Protein 4N03 (pdb70)

InterPro domains:
  IPR028081 Leucine-binding protein domain [PF13458] (51-394)
  IPR028082 Periplasmic binding protein-like I [SSF53822] (51-398)

Solvent-accessible surface area: 15193 Å² total

B-factor: mean 16.81, std 8.05, range [8.09, 58.68]

Nearest PDB structures (foldseek):
  4n03-assembly1_A  TM=1.003E+00  e=5.299E-77  Thermomonospora curvata DSM 43183
  3td9-assembly1_A-2  TM=8.543E-01  e=2.163E-19  Thermotoga maritima
  3lop-assembly1_A  TM=8.660E-01  e=8.074E-18  Ralstonia pseudosolanacearum GMI1000
  8tg1-assembly1_A  TM=8.010E-01  e=3.475E-17  Caldicellulosiruptor saccharolyticus
  3olz-assembly1_A  TM=7.250E-01  e=3.993E-11  Rattus norvegicus

Structure (mmCIF, N/CA/C/O backbone):
data_4N03
#
_entry.id   4N03
#
_cell.length_a   63.409
_cell.length_b   40.303
_cell.length_c   72.557
_cell.angle_alpha   90.000
_cell.angle_beta   90.600
_cell.angle_gamma   90.000
#
_symmetry.space_group_name_H-M   'P 1 21 1'
#
loop_
_entity.id
_entity.type
_entity.pdbx_description
1 polymer 'ABC-type branched-chain amino acid transport systems periplasmic component-like protein'
2 non-polymer 'PALMITIC ACID'
3 non-polymer 1,2-ETHANEDIOL
4 water water
#
loop_
_atom_site.group_PDB
_atom_site.id
_atom_site.type_symbol
_atom_site.label_atom_id
_atom_site.label_alt_id
_atom_site.label_comp_id
_atom_site.label_asym_id
_atom_site.label_entity_id
_atom_site.label_seq_id
_atom_site.pdbx_PDB_ins_code
_atom_site.Cartn_x
_atom_site.Cartn_y
_atom_site.Cartn_z
_atom_site.occupancy
_atom_site.B_iso_or_equiv
_atom_site.auth_seq_id
_atom_site.auth_comp_id
_atom_site.auth_asym_id
_atom_site.auth_atom_id
_atom_site.pdbx_PDB_model_num
ATOM 1 N N . ALA A 1 17 ? -14.733 7.029 -0.624 1.00 35.49 35 ALA A N 1
ATOM 2 C CA . ALA A 1 17 ? -14.661 6.262 0.649 1.00 31.55 35 ALA A CA 1
ATOM 3 C C . ALA A 1 17 ? -14.157 4.823 0.453 1.00 26.57 35 ALA A C 1
ATOM 4 O O . ALA A 1 17 ? -13.676 4.267 1.393 1.00 23.68 35 ALA A O 1
ATOM 6 N N . THR A 1 18 ? -14.292 4.203 -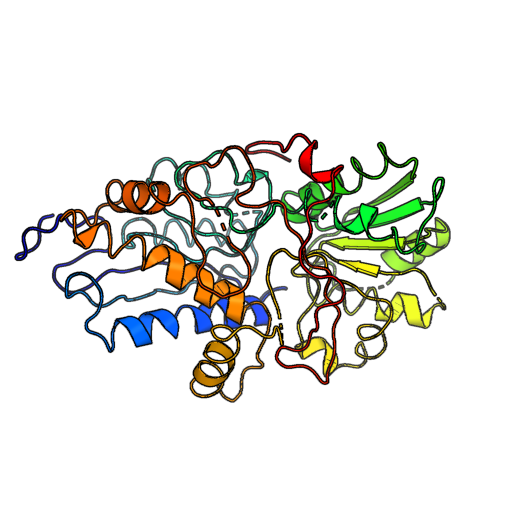0.727 1.00 26.77 36 THR A N 1
ATOM 7 C CA . THR A 1 18 ? -13.618 2.930 -0.973 1.00 22.15 36 THR A CA 1
ATOM 8 C C . THR A 1 18 ? -12.837 3.064 -2.252 1.00 20.47 36 THR A C 1
ATOM 9 O O . THR A 1 18 ? -13.343 3.516 -3.258 1.00 23.66 36 THR A O 1
ATOM 13 N N . GLY A 1 19 ? -11.585 2.705 -2.172 1.00 16.29 37 GLY A N 1
ATOM 14 C CA . GLY A 1 19 ? -10.732 2.790 -3.325 1.00 16.59 37 GLY A CA 1
ATOM 15 C C . GLY A 1 19 ? -10.988 1.669 -4.286 1.00 15.50 37 GLY A C 1
ATOM 16 O O . GLY A 1 19 ? -11.677 0.706 -4.027 1.00 15.85 37 GLY A O 1
ATOM 17 N N . PRO A 1 20 ? -10.346 1.768 -5.453 1.00 17.49 38 PRO A N 1
ATOM 18 C CA . PRO A 1 20 ? -10.590 0.746 -6.474 1.00 19.05 38 PRO A CA 1
ATOM 19 C C . PRO A 1 20 ? -9.997 -0.606 -6.167 1.00 16.83 38 PRO A C 1
ATOM 20 O O . PRO A 1 20 ? -10.299 -1.565 -6.868 1.00 21.03 38 PRO A O 1
ATOM 24 N N . ASP A 1 21 ? -9.138 -0.674 -5.147 1.00 16.56 39 ASP A N 1
ATOM 25 C CA . ASP A 1 21 ? -8.643 -1.920 -4.642 1.00 16.27 39 ASP A CA 1
ATOM 26 C C . ASP A 1 21 ? -9.538 -2.497 -3.528 1.00 16.10 39 ASP A C 1
ATOM 27 O O . ASP A 1 21 ? -9.154 -3.471 -2.902 1.00 17.54 39 ASP A O 1
ATOM 32 N N . GLY A 1 22 ? -10.700 -1.883 -3.291 1.00 15.22 40 GLY A N 1
ATOM 33 C CA . GLY A 1 22 ? -11.608 -2.318 -2.209 1.00 15.30 40 GLY A CA 1
ATOM 34 C C . GLY A 1 22 ? -11.227 -1.882 -0.789 1.00 14.30 40 GLY A C 1
ATOM 35 O O . GLY A 1 22 ? -11.874 -2.302 0.188 1.00 16.44 40 GLY A O 1
ATOM 36 N N . VAL A 1 23 ? -10.239 -1.024 -0.664 1.00 14.38 41 VAL A N 1
ATOM 37 C CA . VAL A 1 23 ? -9.788 -0.566 0.632 1.00 13.87 41 VAL A CA 1
ATOM 38 C C . VAL A 1 23 ? -10.575 0.670 1.032 1.00 13.08 41 VAL A C 1
ATOM 39 O O . VAL A 1 23 ? -10.660 1.647 0.314 1.00 14.64 41 VAL A O 1
ATOM 43 N N . LYS A 1 24 ? -11.160 0.615 2.236 1.00 13.37 42 LYS A N 1
ATOM 44 C CA A LYS A 1 24 ? -11.859 1.766 2.776 0.60 13.57 42 LYS A CA 1
ATOM 45 C CA B LYS A 1 24 ? -11.864 1.762 2.783 0.40 13.81 42 LYS A CA 1
ATOM 46 C C . LYS A 1 24 ? -10.875 2.896 3.084 1.00 13.02 42 LYS A C 1
ATOM 47 O O . LYS A 1 24 ? -9.789 2.662 3.579 1.00 14.33 42 LYS A O 1
ATOM 58 N N . GLN A 1 25 ? -11.266 4.114 2.722 1.00 13.58 43 GLN A N 1
ATOM 59 C CA . GLN A 1 25 ? -10.382 5.266 2.803 1.00 12.96 43 GLN A CA 1
ATOM 60 C C . GLN A 1 25 ? -10.940 6.318 3.771 1.00 14.86 43 GLN A C 1
ATOM 61 O O . GLN A 1 25 ? -11.918 6.955 3.474 1.00 16.05 43 GLN A O 1
ATOM 67 N N . GLY A 1 26 ? -10.227 6.548 4.865 1.00 14.23 44 GLY A N 1
ATOM 68 C CA . GLY A 1 26 ? -10.608 7.595 5.800 1.00 14.74 44 GLY A CA 1
ATOM 69 C C . GLY A 1 26 ? -10.063 8.931 5.394 1.00 14.02 44 GLY A C 1
ATOM 70 O O . GLY A 1 26 ? -9.529 9.113 4.279 1.00 13.77 44 GLY A O 1
ATOM 71 N N . PRO A 1 27 ? -10.178 9.911 6.286 1.00 13.93 45 PRO A N 1
ATOM 72 C CA . PRO A 1 27 ? -9.580 11.235 6.012 1.00 14.68 45 PRO A CA 1
ATOM 73 C C . PRO A 1 27 ? -8.100 11.138 5.673 1.00 15.00 45 PRO A C 1
ATOM 74 O O . PRO A 1 27 ? -7.369 10.375 6.270 1.00 14.73 45 PRO A O 1
ATOM 78 N N . GLY A 1 28 ? -7.672 11.931 4.696 1.00 16.02 46 GLY A N 1
ATOM 79 C CA . GLY A 1 28 ? -6.302 11.906 4.294 1.00 16.64 46 GLY A CA 1
ATOM 80 C C . GLY A 1 28 ? -5.897 10.736 3.393 1.00 14.96 46 GLY A C 1
ATOM 81 O O . GLY A 1 28 ? -4.758 10.667 2.975 1.00 16.29 46 GLY A O 1
ATOM 82 N N . VAL A 1 29 ? -6.831 9.864 3.038 1.00 14.03 47 VAL A N 1
ATOM 83 C CA . VAL A 1 29 ? -6.522 8.704 2.239 1.00 14.94 47 VAL A CA 1
ATOM 84 C C . VAL A 1 29 ? -7.240 8.818 0.921 1.00 14.64 47 VAL A C 1
ATOM 85 O O . VAL A 1 29 ? -8.440 9.027 0.882 1.00 16.72 47 VAL A O 1
ATOM 89 N N . THR A 1 30 ? -6.485 8.721 -0.166 1.00 15.42 48 THR A N 1
ATOM 90 C CA . THR A 1 30 ? -7.059 8.661 -1.511 1.00 16.50 48 THR A CA 1
ATOM 91 C C . THR A 1 30 ? -6.656 7.378 -2.150 1.00 16.45 48 THR A C 1
ATOM 92 O O . THR A 1 30 ? -5.996 6.538 -1.568 1.00 16.20 48 THR A O 1
ATOM 96 N N . ASP A 1 31 ? -7.013 7.232 -3.436 1.00 18.17 49 ASP A N 1
ATOM 97 C CA A ASP A 1 31 ? -6.657 6.020 -4.179 0.60 18.90 49 ASP A CA 1
ATOM 98 C CA B ASP A 1 31 ? -6.648 6.061 -4.256 0.40 19.26 49 ASP A CA 1
ATOM 99 C C . ASP A 1 31 ? -5.140 5.829 -4.392 1.00 19.89 49 ASP A C 1
ATOM 100 O O . ASP A 1 31 ? -4.702 4.706 -4.620 1.00 26.57 49 ASP A O 1
ATOM 109 N N . LYS A 1 32 ? -4.353 6.882 -4.232 1.00 20.73 50 LYS A N 1
ATOM 110 C CA A LYS A 1 32 ? -2.894 6.801 -4.480 0.60 22.21 50 LYS A CA 1
ATOM 111 C CA B LYS A 1 32 ? -2.897 6.793 -4.483 0.40 22.35 50 LYS A CA 1
ATOM 112 C C . LYS A 1 32 ? -2.014 7.293 -3.344 1.00 19.00 50 LYS A C 1
ATOM 113 O O . LYS A 1 32 ? -0.806 7.131 -3.405 1.00 19.35 50 LYS A O 1
ATOM 124 N N . THR A 1 33 ? -2.634 7.853 -2.270 1.00 17.57 51 THR A N 1
ATOM 125 C CA A THR A 1 33 ? -1.875 8.561 -1.223 0.60 17.39 51 THR A CA 1
ATOM 126 C CA B THR A 1 33 ? -1.878 8.575 -1.226 0.40 16.99 51 THR A CA 1
ATOM 127 C C . THR A 1 33 ? -2.475 8.374 0.157 1.00 15.58 51 THR A C 1
ATOM 128 O O . THR A 1 33 ? -3.671 8.264 0.294 1.00 16.58 51 THR A O 1
ATOM 135 N N . ILE A 1 34 ? -1.579 8.350 1.126 1.00 13.22 52 ILE A N 1
ATOM 136 C CA . ILE A 1 34 ? -1.938 8.385 2.553 1.00 13.36 52 ILE A CA 1
ATOM 137 C C . ILE A 1 34 ? -1.212 9.611 3.134 1.00 13.94 52 ILE A C 1
ATOM 138 O O . ILE A 1 34 ? 0.019 9.636 3.173 1.00 14.41 52 ILE A O 1
ATOM 143 N N . LYS A 1 35 ? -1.978 10.613 3.550 1.00 14.12 53 LYS A N 1
ATOM 144 C CA A LYS A 1 35 ? -1.439 11.817 4.163 0.60 13.61 53 LYS A CA 1
ATOM 145 C CA B LYS A 1 35 ? -1.419 11.818 4.150 0.40 13.65 53 LYS A CA 1
ATOM 146 C C . LYS A 1 35 ? -1.375 11.688 5.675 1.00 12.67 53 LYS A C 1
ATOM 147 O O . LYS A 1 35 ? -2.374 11.317 6.323 1.00 13.30 53 LYS A O 1
ATOM 158 N N . LEU A 1 36 ? -0.209 11.962 6.230 1.00 12.56 54 LEU A N 1
ATOM 159 C CA . LEU A 1 36 ? 0.038 11.933 7.648 1.00 12.19 54 LEU A CA 1
ATOM 160 C C . LEU A 1 36 ? 0.443 13.314 8.095 1.00 11.98 54 LEU A C 1
ATOM 161 O O . LEU A 1 36 ? 1.102 14.052 7.353 1.00 14.89 54 LEU A O 1
ATOM 166 N N . GLY A 1 37 ? 0.095 13.699 9.314 1.00 12.71 55 GLY A N 1
ATOM 167 C CA . GLY A 1 37 ? 0.468 14.984 9.858 1.00 11.95 55 GLY A CA 1
ATOM 168 C C . GLY A 1 37 ? 1.587 14.902 10.865 1.00 11.93 55 GLY A C 1
ATOM 169 O O . GLY A 1 37 ? 1.637 13.974 11.678 1.00 11.84 55 GLY A O 1
ATOM 170 N N . ILE A 1 38 ? 2.431 15.924 10.872 1.00 11.27 56 ILE A N 1
ATOM 171 C CA . ILE A 1 38 ? 3.516 16.087 11.791 1.00 11.56 56 ILE A CA 1
ATOM 172 C C . ILE A 1 38 ? 3.388 17.478 12.390 1.00 11.86 56 ILE A C 1
ATOM 173 O O . ILE A 1 38 ? 3.367 18.473 11.654 1.00 13.36 56 ILE A O 1
ATOM 178 N N . ALA A 1 39 ? 3.297 17.568 13.721 1.00 10.82 57 ALA A N 1
ATOM 179 C CA . ALA A 1 39 ? 3.241 18.855 14.460 1.00 10.82 57 ALA A CA 1
ATOM 180 C C . ALA A 1 39 ? 4.417 18.868 15.409 1.00 10.91 57 ALA A C 1
ATOM 181 O O . ALA A 1 39 ? 4.397 18.150 16.404 1.00 11.78 57 ALA A O 1
ATOM 183 N N . THR A 1 40 ? 5.437 19.669 15.126 1.00 10.80 58 THR A N 1
ATOM 184 C CA . THR A 1 40 ? 6.687 19.575 15.810 1.00 10.83 58 THR A CA 1
ATOM 185 C C . THR A 1 40 ? 7.180 20.964 16.225 1.00 10.28 58 THR A C 1
ATOM 186 O O . THR A 1 40 ? 6.517 21.936 16.003 1.00 11.66 58 THR A O 1
ATOM 190 N N . ASP A 1 41 ? 8.357 20.989 16.856 1.00 10.87 59 ASP A N 1
ATOM 191 C CA . ASP A 1 41 ? 9.045 22.233 17.143 1.00 10.54 59 ASP A CA 1
ATOM 192 C C . ASP A 1 41 ? 10.304 22.296 16.278 1.00 10.73 59 ASP A C 1
ATOM 193 O O . ASP A 1 41 ? 11.237 21.542 16.495 1.00 11.25 59 ASP A O 1
ATOM 198 N N . LEU A 1 42 ? 10.314 23.245 15.347 1.00 11.06 60 LEU A N 1
ATOM 199 C CA . LEU A 1 42 ? 11.471 23.519 14.500 1.00 11.56 60 LEU A CA 1
ATOM 200 C C . LEU A 1 42 ? 12.176 24.802 14.862 1.00 12.82 60 LEU A C 1
ATOM 201 O O . LEU A 1 42 ? 13.197 25.117 14.232 1.00 15.25 60 LEU A O 1
ATOM 206 N N . THR A 1 43 ? 11.647 25.588 15.794 1.00 12.83 61 THR A N 1
ATOM 207 C CA . THR A 1 43 ? 12.118 26.938 16.039 1.00 13.65 61 THR A CA 1
ATOM 208 C C . THR A 1 43 ? 12.319 27.320 17.495 1.00 14.18 61 THR A C 1
ATOM 209 O O . THR A 1 43 ? 13.056 28.245 17.788 1.00 15.12 61 THR A O 1
ATOM 213 N N . GLY A 1 44 ? 11.660 26.629 18.417 1.00 13.56 62 GLY A N 1
ATOM 214 C CA . GLY A 1 44 ? 11.746 26.910 19.837 1.00 13.35 62 GLY A CA 1
ATOM 215 C C . GLY A 1 44 ? 12.817 26.150 20.540 1.00 12.49 62 GLY A C 1
ATOM 216 O O . GLY A 1 44 ? 13.824 25.736 19.943 1.00 12.59 62 GLY A O 1
ATOM 217 N N . VAL A 1 45 ? 12.595 25.901 21.841 1.00 12.60 63 VAL A N 1
ATOM 218 C CA A VAL A 1 45 ? 13.606 25.259 22.667 0.60 11.36 63 VAL A CA 1
ATOM 219 C CA B VAL A 1 45 ? 13.612 25.257 22.655 0.40 11.91 63 VAL A CA 1
ATOM 220 C C . VAL A 1 45 ? 13.999 23.862 22.160 1.00 10.63 63 VAL A C 1
ATOM 221 O O . VAL A 1 45 ? 15.065 23.405 22.460 1.00 12.48 63 VAL A O 1
ATOM 228 N N . TYR A 1 46 ? 13.108 23.193 21.442 1.00 10.84 64 TYR A N 1
ATOM 229 C CA . TYR A 1 46 ? 13.413 21.854 20.930 1.00 11.06 64 TYR A CA 1
ATOM 230 C C . TYR A 1 46 ? 13.774 21.819 19.443 1.00 10.70 64 TYR A C 1
ATOM 231 O O . TYR A 1 46 ? 13.876 20.744 18.897 1.00 11.21 64 TYR A O 1
ATOM 240 N N . ALA A 1 47 ? 14.000 22.969 18.827 1.00 10.75 65 ALA A N 1
ATOM 241 C CA . ALA A 1 47 ? 14.285 23.058 17.381 1.00 11.34 65 ALA A CA 1
ATOM 242 C C . ALA A 1 47 ? 15.201 21.952 16.797 1.00 12.02 65 ALA A C 1
ATOM 243 O O . ALA A 1 47 ? 14.807 21.333 15.840 1.00 12.73 65 ALA A O 1
ATOM 245 N N . PRO A 1 48 ? 16.389 21.702 17.373 1.00 12.25 66 PRO A N 1
ATOM 246 C CA . PRO A 1 48 ? 17.239 20.741 16.634 1.00 14.12 66 PRO A CA 1
ATOM 247 C C . PRO A 1 48 ? 16.693 19.313 16.762 1.00 12.62 66 PRO A C 1
ATOM 248 O O . PRO A 1 48 ? 16.891 18.484 15.879 1.00 14.55 66 PRO A O 1
ATOM 252 N N . LEU A 1 49 ? 16.025 19.023 17.889 1.00 11.85 67 LEU A N 1
ATOM 253 C CA . LEU A 1 49 ? 15.467 17.682 18.123 1.00 11.12 67 LEU A CA 1
ATOM 254 C C . LEU A 1 49 ? 14.213 17.489 17.300 1.00 10.72 67 LEU A C 1
ATOM 255 O O . LEU A 1 49 ? 14.043 16.424 16.708 1.00 11.41 67 LEU A O 1
ATOM 260 N N . GLY A 1 50 ? 13.363 18.492 17.180 1.00 10.54 68 GLY A N 1
ATOM 261 C CA . GLY A 1 50 ? 12.211 18.368 16.310 1.00 11.40 68 GLY A CA 1
ATOM 262 C C . GLY A 1 50 ? 12.624 18.167 14.861 1.00 11.01 68 GLY A C 1
ATOM 263 O O . GLY A 1 50 ? 12.012 17.390 14.128 1.00 11.46 68 GLY A O 1
ATOM 264 N N . LYS A 1 51 ? 13.668 18.860 14.414 1.00 11.26 69 LYS A N 1
ATOM 265 C CA . LYS A 1 51 ? 14.215 18.643 13.080 1.00 11.32 69 LYS A CA 1
ATOM 266 C C . LYS A 1 51 ? 14.658 17.228 12.893 1.00 11.77 69 LYS A C 1
ATOM 267 O O . LYS A 1 51 ? 14.342 16.597 11.868 1.00 12.41 69 LYS A O 1
ATOM 273 N N . SER A 1 52 ? 15.404 16.676 13.860 1.00 10.61 70 SER A N 1
ATOM 274 C CA . SER A 1 52 ? 15.888 15.323 13.729 1.00 12.07 70 SER A CA 1
ATOM 275 C C . SER A 1 52 ? 14.756 14.331 13.667 1.00 10.67 70 SER A C 1
ATOM 276 O O . SER A 1 52 ? 14.806 13.368 12.858 1.00 11.61 70 SER A O 1
ATOM 279 N N . ILE A 1 53 ? 13.773 14.485 14.565 1.00 10.35 71 ILE A N 1
ATOM 280 C CA . ILE A 1 53 ? 12.641 13.571 14.590 1.00 10.55 71 ILE A CA 1
ATOM 281 C C . ILE A 1 53 ? 11.895 13.582 13.250 1.00 11.15 71 ILE A C 1
ATOM 282 O O . ILE A 1 53 ? 11.557 12.555 12.689 1.00 11.22 71 ILE A O 1
ATOM 287 N N . THR A 1 54 ? 11.636 14.790 12.795 1.00 11.40 72 THR A N 1
ATOM 288 C CA . THR A 1 54 ? 10.887 15.008 11.564 1.00 11.22 72 THR A CA 1
ATOM 289 C C . THR A 1 54 ? 11.632 14.432 10.346 1.00 11.56 72 THR A C 1
ATOM 290 O O . THR A 1 54 ? 11.028 13.770 9.515 1.00 12.18 72 THR A O 1
ATOM 294 N N . GLN A 1 55 ? 12.932 14.684 10.294 1.00 11.53 73 GLN A N 1
ATOM 295 C CA . GLN A 1 55 ? 13.720 14.161 9.198 1.00 11.47 73 GLN A CA 1
ATOM 296 C C . GLN A 1 55 ? 13.829 12.679 9.235 1.00 12.13 73 GLN A C 1
ATOM 297 O O . GLN A 1 55 ? 13.844 12.019 8.175 1.00 12.70 73 GLN A O 1
ATOM 303 N N . ALA A 1 56 ? 13.929 12.074 10.422 1.00 11.65 74 ALA A N 1
ATOM 304 C CA . ALA A 1 56 ? 13.978 10.642 10.513 1.00 11.51 74 ALA A CA 1
ATOM 305 C C . ALA A 1 56 ? 12.698 9.965 10.083 1.00 12.61 74 ALA A C 1
ATOM 306 O O . ALA A 1 56 ? 12.724 8.904 9.445 1.00 12.92 74 ALA A O 1
ATOM 308 N N . GLN A 1 57 ? 11.565 10.590 10.396 1.00 11.68 75 GLN A N 1
ATOM 309 C CA . GLN A 1 57 ? 10.268 10.111 9.900 1.00 12.37 75 GLN A CA 1
ATOM 310 C C . GLN A 1 57 ? 10.255 10.192 8.360 1.00 12.52 75 GLN A C 1
ATOM 311 O O . GLN A 1 57 ? 9.822 9.236 7.729 1.00 13.86 75 GLN A O 1
ATOM 317 N N . GLN A 1 58 ? 10.679 11.313 7.803 1.00 13.38 76 GLN A N 1
ATOM 318 C CA A GLN A 1 58 ? 10.675 11.456 6.341 0.60 15.02 76 GLN A CA 1
ATOM 319 C CA B GLN A 1 58 ? 10.732 11.418 6.354 0.40 15.02 76 GLN A CA 1
ATOM 320 C C . GLN A 1 58 ? 11.616 10.373 5.695 1.00 14.24 76 GLN A C 1
ATOM 321 O O . GLN A 1 58 ? 11.284 9.818 4.628 1.00 15.44 76 GLN A O 1
ATOM 332 N N . LEU A 1 59 ? 12.729 10.066 6.316 1.00 13.83 77 LEU A N 1
ATOM 333 C CA . LEU A 1 59 ? 13.602 9.018 5.832 1.00 15.35 77 LEU A CA 1
ATOM 334 C C . LEU A 1 59 ? 12.882 7.683 5.771 1.00 14.51 77 LEU A C 1
ATOM 335 O O . LEU A 1 59 ? 12.922 6.982 4.729 1.00 15.59 77 LEU A O 1
ATOM 340 N N . TYR A 1 60 ? 12.202 7.331 6.852 1.00 13.95 78 TYR A N 1
ATOM 341 C CA . TYR A 1 60 ? 11.451 6.085 6.892 1.00 14.31 78 TYR A CA 1
ATOM 342 C C . TYR A 1 60 ? 10.379 6.061 5.761 1.00 14.70 78 TYR A C 1
ATOM 343 O O . TYR A 1 60 ? 10.243 5.081 5.032 1.00 15.51 78 TYR A O 1
ATOM 352 N N . TYR A 1 61 ? 9.592 7.128 5.652 1.00 13.18 79 TYR A N 1
ATOM 353 C CA . TYR A 1 61 ? 8.503 7.148 4.683 1.00 14.18 79 TYR A CA 1
ATOM 354 C C . TYR A 1 61 ? 9.074 7.096 3.261 1.00 15.28 79 TYR A C 1
ATOM 355 O O . TYR A 1 61 ? 8.479 6.450 2.409 1.00 17.07 79 TYR A O 1
ATOM 364 N N . GLU A 1 62 ? 10.182 7.774 2.995 1.00 15.00 80 GLU A N 1
ATOM 365 C CA . GLU A 1 62 ? 10.836 7.662 1.679 1.00 15.56 80 GLU A CA 1
ATOM 366 C C . GLU A 1 62 ? 11.223 6.204 1.404 1.00 16.98 80 GLU A C 1
ATOM 367 O O . GLU A 1 62 ? 11.064 5.724 0.246 1.00 19.52 80 GLU A O 1
ATOM 373 N N . GLU A 1 63 ? 11.862 5.517 2.323 1.00 17.02 81 GLU A N 1
ATOM 374 C CA . GLU A 1 63 ? 12.222 4.108 2.147 1.00 19.16 81 GLU A CA 1
ATOM 375 C C . GLU A 1 63 ? 10.992 3.247 1.837 1.00 17.60 81 GLU A C 1
ATOM 376 O O . GLU A 1 63 ? 11.030 2.392 0.949 1.00 20.84 81 GLU A O 1
ATOM 382 N N . VAL A 1 64 ? 9.892 3.489 2.561 1.00 16.99 82 VAL A N 1
ATOM 383 C CA . VAL A 1 64 ? 8.652 2.802 2.302 1.00 18.31 82 VAL A CA 1
ATOM 384 C C . VAL A 1 64 ? 8.102 3.103 0.916 1.00 17.43 82 VAL A C 1
ATOM 385 O O . VAL A 1 64 ? 7.682 2.165 0.172 1.00 20.87 82 VAL A O 1
ATOM 389 N N . ASN A 1 65 ? 8.100 4.371 0.541 1.00 16.01 83 ASN A N 1
ATOM 390 C CA . ASN A 1 65 ? 7.632 4.774 -0.806 1.00 17.42 83 ASN A CA 1
ATOM 391 C C . ASN A 1 65 ? 8.439 4.173 -1.930 1.00 19.22 83 ASN A C 1
ATOM 392 O O . ASN A 1 65 ? 7.873 3.721 -2.938 1.00 21.91 83 ASN A O 1
ATOM 397 N N . GLN A 1 66 ? 9.747 4.122 -1.724 1.00 19.81 84 GLN A N 1
ATOM 398 C CA A GLN A 1 66 ? 10.660 3.450 -2.686 0.60 21.00 84 GLN A CA 1
ATOM 399 C CA B GLN A 1 66 ? 10.599 3.500 -2.748 0.40 20.57 84 GLN A CA 1
ATOM 400 C C . GLN A 1 66 ? 10.310 1.978 -2.851 1.00 24.23 84 GLN A C 1
ATOM 401 O O . GLN A 1 66 ? 10.558 1.382 -3.909 1.00 28.33 84 GLN A O 1
ATOM 412 N N . ARG A 1 67 ? 9.752 1.361 -1.808 1.00 24.44 85 ARG A N 1
ATOM 413 C CA A ARG A 1 67 ? 9.341 -0.044 -1.875 0.60 27.76 85 ARG A CA 1
ATOM 414 C CA B ARG A 1 67 ? 9.278 -0.020 -1.752 0.40 22.54 85 ARG A CA 1
ATOM 415 C C . ARG A 1 67 ? 7.832 -0.226 -2.239 1.00 20.24 85 ARG A C 1
ATOM 416 O O . ARG A 1 67 ? 7.288 -1.310 -2.125 1.00 31.39 85 ARG A O 1
ATOM 431 N N . GLY A 1 68 ? 7.226 0.819 -2.777 1.00 21.76 86 GLY A N 1
ATOM 432 C CA . GLY A 1 68 ? 5.853 0.745 -3.298 1.00 20.37 86 GLY A CA 1
ATOM 433 C C . GLY A 1 68 ? 4.774 1.310 -2.384 1.00 20.60 86 GLY A C 1
ATOM 434 O O . GLY A 1 68 ? 3.599 1.185 -2.716 1.00 22.92 86 GLY A O 1
ATOM 435 N N . GLY A 1 69 ? 5.165 2.014 -1.328 1.00 20.20 87 GLY A N 1
ATOM 436 C CA . GLY A 1 69 ? 4.195 2.572 -0.400 1.00 19.00 87 GLY A CA 1
ATOM 437 C C . GLY A 1 69 ? 3.498 1.499 0.404 1.00 18.96 87 GLY A C 1
ATOM 438 O O . GLY A 1 69 ? 4.038 0.457 0.671 1.00 23.02 87 GLY A O 1
ATOM 439 N N . VAL A 1 70 ? 2.297 1.813 0.867 1.00 19.20 88 VAL A N 1
ATOM 440 C CA . VAL A 1 70 ? 1.422 0.920 1.671 1.00 17.91 88 VAL A CA 1
ATOM 441 C C . VAL A 1 70 ? 0.124 0.735 0.909 1.00 17.04 88 VAL A C 1
ATOM 442 O O . VAL A 1 70 ? -0.510 1.726 0.530 1.00 18.44 88 VAL A O 1
ATOM 446 N N . CYS A 1 71 ? -0.254 -0.506 0.625 1.00 18.82 89 CYS A N 1
ATOM 447 C CA . CYS A 1 71 ? -1.541 -0.716 -0.056 1.00 20.92 89 CYS A CA 1
ATOM 448 C C . CYS A 1 71 ? -1.477 0.021 -1.426 1.00 18.37 89 CYS A C 1
ATOM 449 O O . CYS A 1 71 ? -2.480 0.533 -1.894 1.00 18.85 89 CYS A O 1
ATOM 452 N N . GLY A 1 72 ? -0.282 0.103 -2.048 1.00 16.60 90 GLY A N 1
ATOM 453 C CA . GLY A 1 72 ? -0.078 0.824 -3.292 1.00 18.29 90 GLY A CA 1
ATOM 454 C C . GLY A 1 72 ? -0.210 2.336 -3.239 1.00 20.29 90 GLY A C 1
ATOM 455 O O . GLY A 1 72 ? -0.292 3.037 -4.290 1.00 24.43 90 GLY A O 1
ATOM 456 N N . ARG A 1 73 ? -0.203 2.879 -2.022 1.00 17.04 91 ARG A N 1
ATOM 457 C CA . ARG A 1 73 ? -0.365 4.278 -1.800 1.00 15.19 91 ARG A CA 1
ATOM 458 C C . ARG A 1 73 ? 0.922 4.881 -1.220 1.00 15.03 91 ARG A C 1
ATOM 459 O O . ARG A 1 73 ? 1.593 4.302 -0.364 1.00 18.78 91 ARG A O 1
ATOM 467 N N . THR A 1 74 ? 1.248 6.059 -1.724 1.00 17.11 92 THR A N 1
ATOM 468 C CA A THR A 1 74 ? 2.427 6.795 -1.269 0.60 17.31 92 THR A CA 1
ATOM 469 C CA B THR A 1 74 ? 2.416 6.799 -1.263 0.40 17.37 92 THR A CA 1
ATOM 470 C C . THR A 1 74 ? 2.115 7.532 0.028 1.00 15.23 92 THR A C 1
ATOM 471 O O . THR A 1 74 ? 1.098 8.155 0.125 1.00 17.58 92 THR A O 1
ATOM 478 N N . ILE A 1 75 ? 3.058 7.497 0.946 1.00 16.23 93 ILE A N 1
ATOM 479 C CA . ILE A 1 75 ? 2.910 8.234 2.205 1.00 15.19 93 ILE A CA 1
ATOM 480 C C . ILE A 1 75 ? 3.431 9.654 2.001 1.00 16.88 93 ILE A C 1
ATOM 481 O O . ILE A 1 75 ? 4.557 9.840 1.515 1.00 18.89 93 ILE A O 1
ATOM 486 N N . GLU A 1 76 ? 2.615 10.652 2.330 1.00 16.52 94 GLU A N 1
ATOM 487 C CA A GLU A 1 76 ? 2.957 12.075 2.284 0.60 17.67 94 GLU A CA 1
ATOM 488 C CA B GLU A 1 76 ? 2.995 12.052 2.307 0.40 17.44 94 GLU A CA 1
ATOM 489 C C . GLU A 1 76 ? 2.792 12.644 3.688 1.00 17.68 94 GLU A C 1
ATOM 490 O O . GLU A 1 76 ? 1.665 12.689 4.195 1.00 19.74 94 GLU A O 1
ATOM 501 N N . ALA A 1 77 ? 3.868 13.110 4.267 1.00 15.45 95 ALA A N 1
ATOM 502 C CA . ALA A 1 77 ? 3.837 13.707 5.592 1.00 15.27 95 ALA A CA 1
ATOM 503 C C . ALA A 1 77 ? 3.887 15.212 5.494 1.00 14.76 95 ALA A C 1
ATOM 504 O O . ALA A 1 77 ? 4.825 15.749 4.864 1.00 20.56 95 ALA A O 1
ATOM 506 N N . VAL A 1 78 ? 2.858 15.874 5.990 1.00 13.25 96 VAL A N 1
ATOM 507 C CA A VAL A 1 78 ? 2.822 17.318 6.050 0.60 12.71 96 VAL A CA 1
ATOM 508 C CA B VAL A 1 78 ? 2.756 17.326 6.057 0.40 12.92 96 VAL A CA 1
ATOM 509 C C . VAL A 1 78 ? 3.286 17.775 7.414 1.00 13.78 96 VAL A C 1
ATOM 510 O O . VAL A 1 78 ? 2.956 17.169 8.423 1.00 16.78 96 VAL A O 1
ATOM 517 N N . VAL A 1 79 ? 4.136 18.794 7.392 1.00 14.29 97 VAL A N 1
ATOM 518 C CA . VAL A 1 79 ? 4.868 19.209 8.571 1.00 13.92 97 VAL A CA 1
ATOM 519 C C . VAL A 1 79 ? 4.486 20.602 8.968 1.00 15.46 97 VAL A C 1
ATOM 520 O O . VAL A 1 79 ? 4.576 21.515 8.150 1.00 19.04 97 VAL A O 1
ATOM 524 N N . ARG A 1 80 ? 4.103 20.766 10.241 1.00 14.21 98 ARG A N 1
ATOM 525 C CA A ARG A 1 80 ? 3.817 22.064 10.840 0.60 15.21 98 ARG A CA 1
ATOM 526 C CA B ARG A 1 80 ? 3.829 22.063 10.817 0.40 15.21 98 ARG A CA 1
ATOM 527 C C . ARG A 1 80 ? 4.677 22.291 12.082 1.00 13.34 98 ARG A C 1
ATOM 528 O O . ARG A 1 80 ? 4.964 21.367 12.836 1.00 13.99 98 ARG A O 1
ATOM 543 N N . ASP A 1 81 ? 5.079 23.538 12.283 1.00 13.74 99 ASP A N 1
ATOM 544 C CA . ASP A 1 81 ? 5.940 23.970 13.398 1.00 12.36 99 ASP A CA 1
ATOM 545 C C . ASP A 1 81 ? 5.107 24.734 14.414 1.00 12.68 99 ASP A C 1
ATOM 546 O O . ASP A 1 81 ? 4.653 25.836 14.114 1.00 14.39 99 ASP A O 1
ATOM 551 N N . HIS A 1 82 ? 4.890 24.176 15.611 1.00 12.03 100 HIS A N 1
ATOM 552 C CA . HIS A 1 82 ? 4.204 24.906 16.657 1.00 11.99 100 HIS A CA 1
ATOM 553 C C . HIS A 1 82 ? 5.128 25.709 17.543 1.00 12.38 100 HIS A C 1
ATOM 554 O O . HIS A 1 82 ? 4.636 26.430 18.422 1.00 13.12 100 HIS A O 1
ATOM 561 N N . GLY A 1 83 ? 6.450 25.592 17.384 1.00 11.85 101 GLY A N 1
ATOM 562 C CA . GLY A 1 83 ? 7.403 26.415 18.099 1.00 12.36 101 GLY A CA 1
ATOM 563 C C . GLY A 1 83 ? 7.444 26.147 19.602 1.00 11.56 101 GLY A C 1
ATOM 564 O O . GLY A 1 83 ? 7.922 26.952 20.395 1.00 11.98 101 GLY A O 1
ATOM 565 N N . TYR A 1 84 ? 6.983 24.976 20.019 1.00 10.44 102 TYR A N 1
ATOM 566 C CA . TYR A 1 84 ? 6.787 24.637 21.443 1.00 10.57 102 TYR A CA 1
ATOM 567 C C . TYR A 1 84 ? 5.833 25.629 22.127 1.00 11.00 102 TYR A C 1
ATOM 568 O O . TYR A 1 84 ? 6.104 26.083 23.222 1.00 12.53 102 TYR A O 1
ATOM 577 N N . ASP A 1 85 ? 4.708 25.850 21.459 1.00 12.27 103 ASP A N 1
ATOM 578 C CA A ASP A 1 85 ? 3.623 26.674 21.988 0.70 13.25 103 ASP A CA 1
ATOM 579 C CA B ASP A 1 85 ? 3.625 26.705 21.961 0.30 13.25 103 ASP A CA 1
ATOM 580 C C . ASP A 1 85 ? 2.267 25.967 21.825 1.00 14.29 103 ASP A C 1
ATOM 581 O O . ASP A 1 85 ? 1.896 25.515 20.732 1.00 15.10 103 ASP A O 1
ATOM 590 N N . PRO A 1 86 ? 1.526 25.747 22.952 1.00 15.05 104 PRO A N 1
ATOM 591 C CA . PRO A 1 86 ? 0.262 24.991 22.872 1.00 14.81 104 PRO A CA 1
ATOM 592 C C . PRO A 1 86 ? -0.868 25.624 22.054 1.00 17.61 104 PRO A C 1
ATOM 593 O O . PRO A 1 86 ? -1.539 24.918 21.292 1.00 16.37 104 PRO A O 1
ATOM 597 N N . GLN A 1 87 ? -1.013 26.945 22.090 1.00 15.94 105 GLN A N 1
ATOM 598 C CA . GLN A 1 87 ? -2.033 27.579 21.272 1.00 17.72 105 GLN A CA 1
ATOM 599 C C . GLN A 1 87 ? -1.753 27.383 19.779 1.00 15.97 105 GLN A C 1
ATOM 600 O O . GLN A 1 87 ? -2.646 27.116 18.986 1.00 15.78 105 GLN A O 1
ATOM 606 N N . LYS A 1 88 ? -0.510 27.521 19.375 1.00 14.02 106 LYS A N 1
ATOM 607 C CA A LYS A 1 88 ? -0.171 27.291 17.978 0.60 15.45 106 LYS A CA 1
ATOM 608 C CA B LYS A 1 88 ? -0.164 27.320 17.966 0.40 15.04 106 LYS A CA 1
ATOM 609 C C . LYS A 1 88 ? -0.428 25.833 17.570 1.00 16.21 106 LYS A C 1
ATOM 610 O O . LYS A 1 88 ? -0.887 25.557 16.461 1.00 16.27 106 LYS A O 1
ATOM 621 N N . ALA A 1 89 ? -0.091 24.897 18.471 1.00 14.67 107 ALA A N 1
ATOM 622 C CA . ALA A 1 89 ? -0.375 23.479 18.229 1.00 15.84 107 ALA A CA 1
ATOM 623 C C . ALA A 1 89 ? -1.854 23.225 17.961 1.00 15.05 107 ALA A C 1
ATOM 624 O O . ALA A 1 89 ? -2.226 22.425 17.138 1.00 16.03 107 ALA A O 1
ATOM 626 N N . VAL A 1 90 ? -2.720 23.861 18.751 1.00 14.12 108 VAL A N 1
ATOM 627 C CA . VAL A 1 90 ? -4.160 23.769 18.528 1.00 16.89 108 VAL A CA 1
ATOM 628 C C . VAL A 1 90 ? -4.611 24.270 17.158 1.00 16.80 108 VAL A C 1
ATOM 629 O O . VAL A 1 90 ? -5.420 23.638 16.465 1.00 17.80 108 VAL A O 1
ATOM 633 N N . SER A 1 91 ? -4.159 25.443 16.814 1.00 18.28 109 SER A N 1
ATOM 634 C CA A SER A 1 91 ? -4.405 26.009 15.508 0.60 18.43 109 SER A CA 1
ATOM 635 C CA B SER A 1 91 ? -4.496 25.972 15.511 0.40 18.25 109 SER A CA 1
ATOM 636 C C . SER A 1 91 ? -3.936 25.053 14.399 1.00 17.27 109 SER A C 1
ATOM 637 O O . SER A 1 91 ? -4.649 24.805 13.434 1.00 17.33 109 SER A O 1
ATOM 642 N N . ILE A 1 92 ? -2.723 24.493 14.559 1.00 17.01 110 ILE A N 1
ATOM 643 C CA . ILE A 1 92 ? -2.193 23.526 13.597 1.00 17.53 110 ILE A CA 1
ATOM 644 C C . ILE A 1 92 ? -3.064 22.288 13.541 1.00 16.70 110 ILE A C 1
ATOM 645 O O . ILE A 1 92 ? -3.415 21.827 12.491 1.00 16.26 110 ILE A O 1
ATOM 650 N N . TYR A 1 93 ? -3.475 21.780 14.718 1.00 15.76 111 TYR A N 1
ATOM 651 C CA . TYR A 1 93 ? -4.318 20.607 14.737 1.00 14.68 111 TYR A CA 1
ATOM 652 C C . TYR A 1 93 ? -5.570 20.866 13.902 1.00 14.56 111 TYR A C 1
ATOM 653 O O . TYR A 1 93 ? -5.983 20.036 13.106 1.00 15.89 111 TYR A O 1
ATOM 662 N N . THR A 1 94 ? -6.187 22.013 14.077 1.00 16.02 112 THR A N 1
ATOM 663 C CA . THR A 1 94 ? -7.453 22.261 13.380 1.00 17.63 112 THR A CA 1
ATOM 664 C C . THR A 1 94 ? -7.220 22.436 11.876 1.00 17.92 112 THR A C 1
ATOM 665 O O . THR A 1 94 ? -8.136 22.182 11.093 1.00 20.25 112 THR A O 1
ATOM 669 N N . GLU A 1 95 ? -6.014 22.823 11.469 1.00 18.83 113 GLU A N 1
ATOM 670 C CA A GLU A 1 95 ? -5.655 22.912 10.044 0.70 18.97 113 GLU A CA 1
ATOM 671 C CA B GLU A 1 95 ? -5.714 22.909 10.037 0.30 19.03 113 GLU A CA 1
ATOM 672 C C . GLU A 1 95 ? -5.359 21.562 9.407 1.00 19.78 113 GLU A C 1
ATOM 673 O O . GLU A 1 95 ? -5.380 21.414 8.165 1.00 22.28 113 GLU A O 1
ATOM 684 N N . LEU A 1 96 ? -5.023 20.577 10.227 1.00 16.18 114 LEU A N 1
ATOM 685 C CA . LEU A 1 96 ? -4.658 19.283 9.702 1.00 16.79 114 LEU A CA 1
ATOM 686 C C . LEU A 1 96 ? -5.770 18.279 9.847 1.00 16.07 114 LEU A C 1
ATOM 687 O O . LEU A 1 96 ? -5.771 17.313 9.099 1.00 15.83 114 LEU A O 1
ATOM 692 N N . ASN A 1 97 ? -6.678 18.421 10.832 1.00 15.12 115 ASN A N 1
ATOM 693 C CA A ASN A 1 97 ? -7.402 17.244 11.314 0.60 15.30 115 ASN A CA 1
ATOM 694 C CA B ASN A 1 97 ? -7.337 17.210 11.291 0.40 15.64 115 ASN A CA 1
ATOM 695 C C . ASN A 1 97 ? -8.364 16.643 10.319 1.00 16.13 115 ASN A C 1
ATOM 696 O O . ASN A 1 97 ? -8.679 15.477 10.395 1.00 20.05 115 ASN A O 1
ATOM 705 N N . ASN A 1 98 ? -8.852 17.443 9.386 1.00 15.96 116 ASN A N 1
ATOM 706 C CA . ASN A 1 98 ? -9.802 16.890 8.457 1.00 18.39 116 ASN A CA 1
ATOM 707 C C . ASN A 1 98 ? -9.130 16.308 7.222 1.00 16.60 116 ASN A C 1
ATOM 708 O O . ASN A 1 98 ? -9.798 15.722 6.374 1.00 22.90 116 ASN A O 1
ATOM 713 N N . ASN A 1 99 ? -7.791 16.426 7.111 1.00 15.54 117 ASN A N 1
ATOM 714 C CA A ASN A 1 99 ? -7.042 16.123 5.862 0.60 15.60 117 ASN A CA 1
ATOM 715 C CA B ASN A 1 99 ? -7.110 16.085 5.872 0.40 16.50 117 ASN A CA 1
ATOM 716 C C . ASN A 1 99 ? -5.838 15.224 6.003 1.00 14.57 117 ASN A C 1
ATOM 717 O O . ASN A 1 99 ? -5.131 15.000 5.025 1.00 16.31 117 ASN A O 1
ATOM 726 N N . VAL A 1 100 ? -5.599 14.699 7.209 1.00 13.71 118 VAL A N 1
ATOM 727 C CA . VAL A 1 100 ? -4.591 13.691 7.446 1.00 12.51 118 VAL A CA 1
ATOM 728 C C . VAL A 1 100 ? -5.262 12.508 8.123 1.00 11.21 118 VAL A C 1
ATOM 729 O O . VAL A 1 100 ? -6.228 12.670 8.872 1.00 12.93 118 VAL A O 1
ATOM 733 N N . LEU A 1 101 ? -4.734 11.329 7.930 1.00 11.30 119 LEU A N 1
ATOM 734 C CA . LEU A 1 101 ? -5.307 10.157 8.540 1.00 11.14 119 LEU A CA 1
ATOM 735 C C . LEU A 1 101 ? -4.923 10.016 10.007 1.00 11.25 119 LEU A C 1
ATOM 736 O O . LEU A 1 101 ? -5.787 9.595 10.824 1.00 11.54 119 LEU A O 1
ATOM 741 N N . ALA A 1 102 ? -3.677 10.307 10.318 1.00 11.05 120 ALA A N 1
ATOM 742 C CA . ALA A 1 102 ? -3.066 10.104 11.625 1.00 10.76 120 ALA A CA 1
ATOM 743 C C . ALA A 1 102 ? -1.968 11.151 11.777 1.00 10.92 120 ALA A C 1
ATOM 744 O O . ALA A 1 102 ? -1.553 11.777 10.787 1.00 11.33 120 ALA A O 1
ATOM 746 N N . ILE A 1 103 ? -1.486 11.289 13.012 1.00 10.68 121 ILE A N 1
ATOM 747 C CA . ILE A 1 103 ? -0.407 12.224 13.393 1.00 9.54 121 ILE A CA 1
ATOM 748 C C . ILE A 1 103 ? 0.684 11.410 14.055 1.00 10.15 121 ILE A C 1
ATOM 749 O O . ILE A 1 103 ? 0.691 11.217 15.278 1.00 11.17 121 ILE A O 1
ATOM 754 N N . PRO A 1 104 ? 1.652 10.905 13.254 1.00 9.90 122 PRO A N 1
ATOM 755 C CA . PRO A 1 104 ? 2.703 10.069 13.821 1.00 10.02 122 PRO A CA 1
ATOM 756 C C . PRO A 1 104 ? 3.849 10.754 14.506 1.00 9.80 122 PRO A C 1
ATOM 757 O O . PRO A 1 104 ? 4.729 10.106 15.023 1.00 9.88 122 PRO A O 1
ATOM 761 N N . HIS A 1 105 ? 3.832 12.087 14.517 1.00 10.78 123 HIS A N 1
ATOM 762 C CA . HIS A 1 105 ? 4.740 12.850 15.371 1.00 10.57 123 HIS A CA 1
ATOM 763 C C . HIS A 1 105 ? 4.049 14.112 15.799 1.00 10.67 123 HIS A C 1
ATOM 764 O O . HIS A 1 105 ? 3.704 14.952 14.986 1.00 11.55 123 HIS A O 1
ATOM 771 N N . PHE A 1 106 ? 3.826 14.253 17.114 1.00 10.64 124 PHE A N 1
ATOM 772 C CA . PHE A 1 106 ? 3.278 15.464 17.711 1.00 11.01 124 PHE A CA 1
ATOM 773 C C . PHE A 1 106 ? 4.191 15.765 18.912 1.00 10.98 124 PHE A C 1
ATOM 774 O O . PHE A 1 106 ? 4.148 15.056 19.937 1.00 12.92 124 PHE A O 1
ATOM 782 N N . LEU A 1 107 ? 5.053 16.765 18.778 1.00 10.60 125 LEU A N 1
ATOM 783 C CA . LEU A 1 107 ? 6.046 17.045 19.811 1.00 10.14 125 LEU A CA 1
ATOM 784 C C . LEU A 1 107 ? 5.407 17.816 20.969 1.00 9.96 125 LEU A C 1
ATOM 785 O O . LEU A 1 107 ? 4.742 18.808 20.752 1.00 10.78 125 LEU A O 1
ATOM 790 N N . GLY A 1 108 ? 5.711 17.402 22.182 1.00 10.19 126 GLY A N 1
ATOM 791 C CA . GLY A 1 108 ? 5.469 18.226 23.345 1.00 10.20 126 GLY A CA 1
ATOM 792 C C . GLY A 1 108 ? 4.251 17.872 24.183 1.00 9.78 126 GLY A C 1
ATOM 793 O O . GLY A 1 108 ? 3.160 17.724 23.654 1.00 11.27 126 GLY A O 1
ATOM 794 N N . SER A 1 109 ? 4.435 17.767 25.510 1.00 9.61 127 SER A N 1
ATOM 795 C CA . SER A 1 109 ? 3.352 17.352 26.386 1.00 10.38 127 SER A CA 1
ATOM 796 C C . SER A 1 109 ? 2.212 18.370 26.446 1.00 12.02 127 SER A C 1
ATOM 797 O O . SER A 1 109 ? 1.047 17.980 26.230 1.00 12.56 127 SER A O 1
ATOM 800 N N . PRO A 1 110 ? 2.492 19.636 26.715 1.00 11.20 128 PRO A N 1
ATOM 801 C CA . PRO A 1 110 ? 1.351 20.568 26.777 1.00 12.02 128 PRO A CA 1
ATOM 802 C C . PRO A 1 110 ? 0.638 20.753 25.462 1.00 12.04 128 PRO A C 1
ATOM 803 O O . PRO A 1 110 ? -0.559 21.062 25.415 1.00 13.95 128 PRO A O 1
ATOM 815 N N . VAL A 1 112 ? 0.132 18.397 23.013 1.00 10.89 130 VAL A N 1
ATOM 816 C CA . VAL A 1 112 ? -0.800 17.313 22.789 1.00 10.87 130 VAL A CA 1
ATOM 817 C C . VAL A 1 112 ? -1.953 17.386 23.843 1.00 10.85 130 VAL A C 1
ATOM 818 O O . VAL A 1 112 ? -3.088 17.142 23.466 1.00 11.73 130 VAL A O 1
ATOM 822 N N . SER A 1 113 ? -1.663 17.764 25.074 1.00 11.12 131 SER A N 1
ATOM 823 C CA . SER A 1 113 ? -2.738 17.922 26.093 1.00 12.96 131 SER A CA 1
ATOM 824 C C . SER A 1 113 ? -3.790 18.868 25.605 1.00 12.27 131 SER A C 1
ATOM 825 O O . SER A 1 113 ? -4.992 18.631 25.869 1.00 13.85 131 SER A O 1
ATOM 828 N N . ALA A 1 114 ? -3.395 19.946 24.928 1.00 12.29 132 ALA A N 1
ATOM 829 C CA . ALA A 1 114 ? -4.342 20.967 24.510 1.00 13.53 132 ALA A CA 1
ATOM 830 C C . ALA A 1 114 ? -5.327 20.456 23.470 1.00 13.31 132 ALA A C 1
ATOM 831 O O . ALA A 1 114 ? -6.397 21.036 23.299 1.00 16.09 132 ALA A O 1
ATOM 833 N N . VAL A 1 115 ? -4.976 19.386 22.768 1.00 12.07 133 VAL A N 1
ATOM 834 C CA . VAL A 1 115 ? -5.835 18.837 21.708 1.00 12.16 133 VAL A CA 1
ATOM 835 C C . VAL A 1 115 ? -6.312 17.430 22.016 1.00 11.54 133 VAL A C 1
ATOM 836 O O . VAL A 1 115 ? -6.931 16.796 21.203 1.00 12.24 133 VAL A O 1
ATOM 840 N N . LYS A 1 116 ? -6.143 17.000 23.273 1.00 12.39 134 LYS A N 1
ATOM 841 C CA A LYS A 1 116 ? -6.507 15.643 23.670 0.60 14.22 134 LYS A CA 1
ATOM 842 C CA B LYS A 1 116 ? -6.505 15.644 23.671 0.40 14.41 134 LYS A CA 1
ATOM 843 C C . LYS A 1 116 ? -8.000 15.369 23.425 1.00 12.17 134 LYS A C 1
ATOM 844 O O . LYS A 1 116 ? -8.392 14.328 22.932 1.00 12.50 134 LYS A O 1
ATOM 855 N N . GLN A 1 117 ? -8.858 16.322 23.814 1.00 12.60 135 GLN A N 1
ATOM 856 C CA . GLN A 1 117 ? -10.275 16.109 23.595 1.00 12.43 135 GLN A CA 1
ATOM 857 C C . GLN A 1 117 ? -10.628 15.993 22.111 1.00 12.25 135 GLN A C 1
ATOM 858 O O . GLN A 1 117 ? -11.457 15.177 21.718 1.00 13.64 135 GLN A O 1
ATOM 864 N N . ARG A 1 118 ? -10.013 16.833 21.295 1.00 12.70 136 ARG A N 1
ATOM 865 C CA A ARG A 1 118 ? -10.259 16.747 19.864 0.60 13.08 136 ARG A CA 1
ATOM 866 C CA B ARG A 1 118 ? -10.250 16.758 19.857 0.40 13.16 136 ARG A CA 1
ATOM 867 C C . ARG A 1 118 ? -9.726 15.431 19.245 1.00 11.76 136 ARG A C 1
ATOM 868 O O . ARG A 1 118 ? -10.375 14.827 18.403 1.00 13.11 136 ARG A O 1
ATOM 883 N N . ILE A 1 119 ? -8.570 14.999 19.717 1.00 12.12 137 ILE A N 1
ATOM 884 C CA . ILE A 1 119 ? -7.991 13.733 19.263 1.00 12.16 137 ILE A CA 1
ATOM 885 C C . ILE A 1 119 ? -8.958 12.612 19.521 1.00 11.70 137 ILE A C 1
ATOM 886 O O . ILE A 1 119 ? -9.222 11.748 18.671 1.00 12.17 137 ILE A O 1
ATOM 891 N N . GLU A 1 120 ? -9.561 12.647 20.725 1.00 12.21 138 GLU A N 1
ATOM 892 C CA . GLU A 1 120 ? -10.490 11.580 21.092 1.00 13.26 138 GLU A CA 1
ATOM 893 C C . GLU A 1 120 ? -11.753 11.621 20.200 1.00 13.66 138 GLU A C 1
ATOM 894 O O . GLU A 1 120 ? -12.210 10.589 19.687 1.00 15.27 138 GLU A O 1
ATOM 900 N N . SER A 1 121 ? -12.276 12.828 19.994 1.00 12.54 139 SER A N 1
ATOM 901 C CA A SER A 1 121 ? -13.473 12.994 19.198 0.60 15.54 139 SER A CA 1
ATOM 902 C CA B SER A 1 121 ? -13.474 13.013 19.188 0.40 15.60 139 SER A CA 1
ATOM 903 C C . SER A 1 121 ? -13.243 12.596 17.759 1.00 13.65 139 SER A C 1
ATOM 904 O O . SER A 1 121 ? -14.080 11.993 17.103 1.00 15.69 139 SER A O 1
ATOM 909 N N . ASP A 1 122 ? -12.065 12.934 17.257 1.00 13.11 140 ASP A N 1
ATOM 910 C CA . ASP A 1 122 ? -11.669 12.698 15.859 1.00 12.85 140 ASP A CA 1
ATOM 911 C C . ASP A 1 122 ? -11.173 11.272 15.627 1.00 13.37 140 ASP A C 1
ATOM 912 O O . ASP A 1 122 ? -11.004 10.850 14.490 1.00 14.14 140 ASP A O 1
ATOM 917 N N . LYS A 1 123 ? -10.923 10.511 16.683 1.00 12.22 141 LYS A N 1
ATOM 918 C CA . LYS A 1 123 ? -10.314 9.184 16.612 1.00 12.25 141 LYS A CA 1
ATOM 919 C C . LYS A 1 1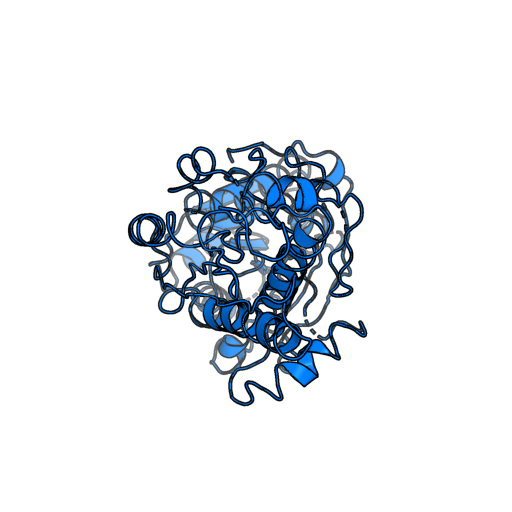23 ? -8.945 9.235 15.919 1.00 12.24 141 LYS A C 1
ATOM 920 O O . LYS A 1 123 ? -8.575 8.346 15.148 1.00 13.06 141 LYS A O 1
ATOM 934 N N . PHE A 1 125 ? -5.224 8.759 15.531 1.00 10.86 143 PHE A N 1
ATOM 935 C CA . PHE A 1 125 ? -4.061 8.080 16.055 1.00 10.68 143 PHE A CA 1
ATOM 936 C C . PHE A 1 125 ? -2.909 9.025 16.110 1.00 10.35 143 PHE A C 1
ATOM 937 O O . PHE A 1 125 ? -2.524 9.583 15.069 1.00 11.15 143 PHE A O 1
ATOM 945 N N . THR A 1 126 ? -2.342 9.262 17.279 1.00 9.84 144 THR A N 1
ATOM 946 C CA . THR A 1 126 ? -1.334 10.241 17.550 1.00 9.54 144 THR A CA 1
ATOM 947 C C . THR A 1 126 ? -0.192 9.589 18.283 1.00 10.52 144 THR A C 1
ATOM 948 O O . THR A 1 126 ? -0.443 8.944 19.316 1.00 10.93 144 THR A O 1
ATOM 952 N N . ILE A 1 127 ? 1.046 9.795 17.802 1.00 10.34 145 ILE A N 1
ATOM 953 C CA . ILE A 1 127 ? 2.215 9.315 18.468 1.00 10.57 145 ILE A CA 1
ATOM 954 C C . ILE A 1 127 ? 3.031 10.494 18.930 1.00 11.10 145 ILE A C 1
ATOM 955 O O . ILE A 1 127 ? 3.775 11.128 18.132 1.00 12.42 145 ILE A O 1
ATOM 960 N N . PRO A 1 128 ? 2.884 10.888 20.196 1.00 10.99 146 PRO A N 1
ATOM 961 C CA . PRO A 1 128 ? 3.665 12.042 20.673 1.00 12.61 146 PRO A CA 1
ATOM 962 C C . PRO A 1 128 ? 5.156 11.769 20.840 1.00 12.83 146 PRO A C 1
ATOM 963 O O . PRO A 1 128 ? 5.579 10.650 21.054 1.00 13.20 146 PRO A O 1
ATOM 967 N N . SER A 1 129 ? 5.941 12.829 20.706 1.00 13.39 147 SER A N 1
ATOM 968 C CA . SER A 1 129 ? 7.297 12.897 21.353 1.00 13.81 147 SER A CA 1
ATOM 969 C C . SER A 1 129 ? 7.107 13.748 22.613 1.00 11.60 147 SER A C 1
ATOM 970 O O . SER A 1 129 ? 7.261 14.963 22.674 1.00 11.59 147 SER A O 1
ATOM 973 N N . ALA A 1 130 ? 6.585 13.066 23.628 1.00 10.64 148 ALA A N 1
ATOM 974 C CA . ALA A 1 130 ? 6.055 13.601 24.839 1.00 10.68 148 ALA A CA 1
ATOM 975 C C . ALA A 1 130 ? 5.704 12.415 25.737 1.00 10.70 148 ALA A C 1
ATOM 976 O O . ALA A 1 130 ? 5.137 11.447 25.256 1.00 11.66 148 ALA A O 1
ATOM 978 N N . TRP A 1 131 ? 6.087 12.473 26.978 1.00 9.20 149 TRP A N 1
ATOM 979 C CA . TRP A 1 131 ? 6.002 11.315 27.839 1.00 9.53 149 TRP A CA 1
ATOM 980 C C . TRP A 1 131 ? 5.317 11.564 29.188 1.00 9.31 149 TRP A C 1
ATOM 981 O O . TRP A 1 131 ? 5.526 10.854 30.138 1.00 9.71 149 TRP A O 1
ATOM 992 N N . THR A 1 132 ? 4.478 12.589 29.234 1.00 9.00 150 THR A N 1
ATOM 993 C CA . THR A 1 132 ? 3.676 12.796 30.398 1.00 8.74 150 THR A CA 1
ATOM 994 C C . THR A 1 132 ? 2.625 11.698 30.565 1.00 9.16 150 THR A C 1
ATOM 995 O O . THR A 1 132 ? 2.004 11.223 29.626 1.00 9.21 150 THR A O 1
ATOM 999 N N . THR A 1 133 ? 2.309 11.395 31.836 1.00 9.40 151 THR A N 1
ATOM 1000 C CA . THR A 1 133 ? 1.193 10.527 32.169 1.00 9.44 151 THR A CA 1
ATOM 1001 C C . THR A 1 133 ? -0.137 11.176 31.805 1.00 8.79 151 THR A C 1
ATOM 1002 O O . THR A 1 133 ? -1.139 10.464 31.674 1.00 9.08 151 THR A O 1
ATOM 1006 N N . ALA A 1 134 ? -0.150 12.488 31.571 1.00 8.73 152 ALA A N 1
ATOM 1007 C CA . ALA A 1 134 ? -1.364 13.134 31.167 1.00 9.83 152 ALA A CA 1
ATOM 1008 C C . ALA A 1 134 ? -1.870 12.668 29.818 1.00 8.94 152 ALA A C 1
ATOM 1009 O O . ALA A 1 134 ? -2.995 12.942 29.457 1.00 11.38 152 ALA A O 1
ATOM 1011 N N . LEU A 1 135 ? -1.024 11.973 29.035 1.00 9.25 153 LEU A N 1
ATOM 1012 C CA . LEU A 1 135 ? -1.389 11.435 27.732 1.00 9.59 153 LEU A CA 1
ATOM 1013 C C . LEU A 1 135 ? -1.740 9.960 27.746 1.00 9.96 153 LEU A C 1
ATOM 1014 O O . LEU A 1 135 ? -2.141 9.442 26.712 1.00 10.85 153 LEU A O 1
ATOM 1019 N N . LEU A 1 136 ? -1.592 9.289 28.897 1.00 9.65 154 LEU A N 1
ATOM 1020 C CA . LEU A 1 136 ? -2.125 7.955 29.057 1.00 9.77 154 LEU A CA 1
ATOM 1021 C C . LEU A 1 136 ? -3.638 8.012 29.141 1.00 9.85 154 LEU A C 1
ATOM 1022 O O . LEU A 1 136 ? -4.226 9.080 29.397 1.00 11.24 154 LEU A O 1
ATOM 1027 N N . GLY A 1 137 ? -4.268 6.877 28.924 1.00 10.13 155 GLY A N 1
ATOM 1028 C CA . GLY A 1 137 ? -5.724 6.770 29.061 1.00 11.35 155 GLY A CA 1
ATOM 1029 C C . GLY A 1 137 ? -6.505 7.103 27.834 1.00 11.34 155 GLY A C 1
ATOM 1030 O O . GLY A 1 137 ? -7.730 7.209 27.869 1.00 13.57 155 GLY A O 1
ATOM 1031 N N . SER A 1 138 ? -5.836 7.247 26.697 1.00 12.26 156 SER A N 1
ATOM 1032 C CA . SER A 1 138 ? -6.553 7.478 25.431 1.00 15.61 156 SER A CA 1
ATOM 1033 C C . SER A 1 138 ? -6.247 6.399 24.445 1.00 13.30 156 SER A C 1
ATOM 1034 O O . SER A 1 138 ? -5.068 6.206 24.082 1.00 13.96 156 SER A O 1
ATOM 1037 N N . LYS A 1 139 ? -7.254 5.714 23.914 1.00 14.87 157 LYS A N 1
ATOM 1038 C CA A LYS A 1 139 ? -7.044 4.666 22.919 0.60 13.85 157 LYS A CA 1
ATOM 1039 C CA B LYS A 1 139 ? -7.026 4.673 22.933 0.40 13.82 157 LYS A CA 1
ATOM 1040 C C . LYS A 1 139 ? -6.225 5.201 21.747 1.00 11.80 157 LYS A C 1
ATOM 1041 O O . LYS A 1 139 ? -5.471 4.438 21.167 1.00 13.51 157 LYS A O 1
ATOM 1052 N N . TYR A 1 140 ? -6.450 6.459 21.412 1.00 11.12 158 TYR A N 1
ATOM 1053 C CA . TYR A 1 140 ? -5.897 7.015 20.180 1.00 10.34 158 TYR A CA 1
ATOM 1054 C C . TYR A 1 140 ? -4.516 7.582 20.325 1.00 10.64 158 TYR A C 1
ATOM 1055 O O . TYR A 1 140 ? -3.879 7.892 19.292 1.00 12.38 158 TYR A O 1
ATOM 1064 N N . ILE A 1 141 ? -3.990 7.717 21.536 1.00 10.05 159 ILE A N 1
ATOM 1065 C CA . ILE A 1 141 ? -2.665 8.285 21.759 1.00 10.08 159 ILE A CA 1
ATOM 1066 C C . ILE A 1 141 ? -1.737 7.206 22.220 1.00 9.87 159 ILE A C 1
ATOM 1067 O O . ILE A 1 141 ? -2.021 6.556 23.230 1.00 10.39 159 ILE A O 1
ATOM 1072 N N . GLN A 1 142 ? -0.665 6.932 21.476 1.00 10.36 160 GLN A N 1
ATOM 1073 C CA . GLN A 1 142 ? 0.354 6.007 21.962 1.00 9.84 160 GLN A CA 1
ATOM 1074 C C . GLN A 1 142 ? 1.487 6.742 22.595 1.00 9.57 160 GLN A C 1
ATOM 1075 O O . GLN A 1 142 ? 2.318 7.337 21.888 1.00 10.82 160 GLN A O 1
ATOM 1081 N N . VAL A 1 143 ? 1.576 6.671 23.916 1.00 9.80 161 VAL A N 1
ATOM 1082 C CA . VAL A 1 143 ? 2.748 7.173 24.609 1.00 10.08 161 VAL A CA 1
ATOM 1083 C C . VAL A 1 143 ? 3.797 6.095 24.508 1.00 9.81 161 VAL A C 1
ATOM 1084 O O . VAL A 1 143 ? 3.600 4.971 24.915 1.00 10.54 161 VAL A O 1
ATOM 1088 N N . THR A 1 144 ? 4.902 6.416 23.836 1.00 9.72 162 THR A N 1
ATOM 1089 C CA . THR A 1 144 ? 5.951 5.416 23.640 1.00 9.95 162 THR A CA 1
ATOM 1090 C C . THR A 1 144 ? 6.838 5.308 24.872 1.00 9.30 162 THR A C 1
ATOM 1091 O O . THR A 1 144 ? 6.783 6.177 25.739 1.00 11.27 162 THR A O 1
ATOM 1095 N N . GLY A 1 145 ? 7.615 4.265 24.995 1.00 10.41 163 GLY A N 1
ATOM 1096 C CA . GLY A 1 145 ? 8.602 4.179 26.047 1.00 9.87 163 GLY A CA 1
ATOM 1097 C C . GLY A 1 145 ? 7.977 4.239 27.438 1.00 9.48 163 GLY A C 1
ATOM 1098 O O . GLY A 1 145 ? 6.873 3.709 27.668 1.00 10.46 163 GLY A O 1
ATOM 1099 N N . THR A 1 146 ? 8.738 4.818 28.347 1.00 9.11 164 THR A N 1
ATOM 1100 C CA . THR A 1 146 ? 8.325 5.102 29.714 1.00 8.88 164 THR A CA 1
ATOM 1101 C C . THR A 1 146 ? 7.660 6.470 29.785 1.00 9.25 164 THR A C 1
ATOM 1102 O O . THR A 1 146 ? 7.796 7.313 28.872 1.00 9.79 164 THR A O 1
ATOM 1106 N N . THR A 1 147 ? 6.962 6.726 30.882 1.00 8.80 165 THR A N 1
ATOM 1107 C CA . THR A 1 147 ? 6.554 8.064 31.239 1.00 8.70 165 THR A CA 1
ATOM 1108 C C . THR A 1 147 ? 7.596 8.743 32.105 1.00 8.58 165 THR A C 1
ATOM 1109 O O . THR A 1 147 ? 8.460 8.103 32.699 1.00 8.91 165 THR A O 1
ATOM 1113 N N . TYR A 1 148 ? 7.498 10.067 32.198 1.00 8.26 166 TYR A N 1
ATOM 1114 C CA . TYR A 1 148 ? 8.542 10.849 32.831 1.00 8.61 166 TYR A CA 1
ATOM 1115 C C . TYR A 1 148 ? 8.790 10.514 34.275 1.00 8.09 166 TYR A C 1
ATOM 1116 O O . TYR A 1 148 ? 9.882 10.575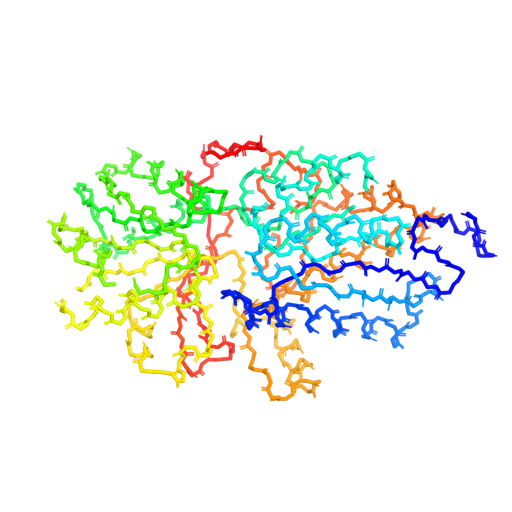 34.800 1.00 8.47 166 TYR A O 1
ATOM 1125 N N . ASP A 1 149 ? 7.692 10.251 35.011 1.00 8.14 167 ASP A N 1
ATOM 1126 C CA . ASP A 1 149 ? 7.739 9.849 36.409 1.00 8.75 167 ASP A CA 1
ATOM 1127 C C . ASP A 1 149 ? 8.533 8.573 36.610 1.00 8.65 167 ASP A C 1
ATOM 1128 O O . ASP A 1 149 ? 9.408 8.518 37.444 1.00 8.87 167 ASP A O 1
ATOM 1133 N N . VAL A 1 150 ? 8.213 7.551 35.813 1.00 8.76 168 VAL A N 1
ATOM 1134 C CA . VAL A 1 150 ? 8.948 6.308 35.874 1.00 9.01 168 VAL A CA 1
ATOM 1135 C C . VAL A 1 150 ? 10.418 6.514 35.573 1.00 8.51 168 VAL A C 1
ATOM 1136 O O . VAL A 1 150 ? 11.265 5.931 36.255 1.00 8.76 168 VAL A O 1
ATOM 1140 N N . ASP A 1 151 ? 10.783 7.368 34.606 1.00 8.53 169 ASP A N 1
ATOM 1141 C CA . ASP A 1 151 ? 12.193 7.644 34.361 1.00 9.10 169 ASP A CA 1
ATOM 1142 C C . ASP A 1 151 ? 12.882 8.253 35.585 1.00 8.83 169 ASP A C 1
ATOM 1143 O O . ASP A 1 151 ? 13.999 7.881 35.888 1.00 9.16 169 ASP A O 1
ATOM 1156 N N . ILE A 1 153 ? 11.916 7.899 38.732 1.00 8.61 171 ILE A N 1
ATOM 1157 C CA . ILE A 1 153 ? 11.990 6.890 39.797 1.00 9.29 171 ILE A CA 1
ATOM 1158 C C . ILE A 1 153 ? 13.186 5.971 39.579 1.00 8.49 171 ILE A C 1
ATOM 1159 O O . ILE A 1 153 ? 14.003 5.731 40.466 1.00 8.97 171 ILE A O 1
ATOM 1164 N N . ASN A 1 154 ? 13.284 5.448 38.348 1.00 8.97 172 ASN A N 1
ATOM 1165 C CA . ASN A 1 154 ? 14.453 4.636 37.970 1.00 9.44 172 ASN A CA 1
ATOM 1166 C C . ASN A 1 154 ? 15.749 5.406 38.178 1.00 8.42 172 ASN A C 1
ATOM 1167 O O . ASN A 1 154 ? 16.706 4.892 38.721 1.00 9.73 172 ASN A O 1
ATOM 1172 N N . GLY A 1 155 ? 15.771 6.657 37.730 1.00 9.21 173 GLY A N 1
ATOM 1173 C CA . GLY A 1 155 ? 16.973 7.443 37.838 1.00 9.41 173 GLY A CA 1
ATOM 1174 C C . GLY A 1 155 ? 17.421 7.753 39.243 1.00 9.20 173 GLY A C 1
ATOM 1175 O O . GLY A 1 155 ? 18.595 7.701 39.580 1.00 9.51 173 GLY A O 1
ATOM 1176 N N . VAL A 1 156 ? 16.469 8.078 40.146 1.00 9.27 174 VAL A N 1
ATOM 1177 C CA . VAL A 1 156 ? 16.797 8.289 41.549 1.00 8.81 174 VAL A CA 1
ATOM 1178 C C . VAL A 1 156 ? 17.251 7.005 42.202 1.00 9.18 174 VAL A C 1
ATOM 1179 O O . VAL A 1 156 ? 18.200 7.006 42.986 1.00 9.92 174 VAL A O 1
ATOM 1183 N N . GLN A 1 157 ? 16.586 5.901 41.895 1.00 9.88 175 GLN A N 1
ATOM 1184 C CA . GLN A 1 157 ? 17.048 4.627 42.436 1.00 10.62 175 GLN A CA 1
ATOM 1185 C C . GLN A 1 157 ? 18.481 4.355 41.992 1.00 10.40 175 GLN A C 1
ATOM 1186 O O . GLN A 1 157 ? 19.317 3.873 42.741 1.00 10.95 175 GLN A O 1
ATOM 1192 N N . TRP A 1 158 ? 18.800 4.684 40.729 1.00 10.28 176 TRP A N 1
ATOM 1193 C CA . TRP A 1 158 ? 20.158 4.547 40.212 1.00 10.03 176 TRP A CA 1
ATOM 1194 C C . TRP A 1 158 ? 21.138 5.432 40.939 1.00 9.84 176 TRP A C 1
ATOM 1195 O O . TRP A 1 158 ? 22.211 4.986 41.325 1.00 11.02 176 TRP A O 1
ATOM 1206 N N . LEU A 1 159 ? 20.772 6.693 41.181 1.00 10.63 177 LEU A N 1
ATOM 1207 C CA . LEU A 1 159 ? 21.655 7.564 41.961 1.00 10.37 177 LEU A CA 1
ATOM 1208 C C . LEU A 1 159 ? 22.010 6.959 43.317 1.00 10.61 177 LEU A C 1
ATOM 1209 O O . LEU A 1 159 ? 23.132 7.040 43.795 1.00 10.92 177 LEU A O 1
ATOM 1227 N N . ASP A 1 161 ? 21.766 3.662 44.162 1.00 11.95 179 ASP A N 1
ATOM 1228 C CA . ASP A 1 161 ? 22.543 2.446 43.947 1.00 13.13 179 ASP A CA 1
ATOM 1229 C C . ASP A 1 161 ? 23.998 2.737 43.649 1.00 12.85 179 ASP A C 1
ATOM 1230 O O . ASP A 1 161 ? 24.878 1.970 44.060 1.00 14.89 179 ASP A O 1
ATOM 1235 N N . LYS A 1 162 ? 24.259 3.854 42.991 1.00 12.54 180 LYS A N 1
ATOM 1236 C CA . LYS A 1 162 ? 25.612 4.262 42.650 1.00 12.24 180 LYS A CA 1
ATOM 1237 C C . LYS A 1 162 ? 26.285 5.114 43.713 1.00 12.56 180 LYS A C 1
ATOM 1238 O O . LYS A 1 162 ? 27.386 5.612 43.539 1.00 13.25 180 LYS A O 1
ATOM 1244 N N . LYS A 1 163 ? 25.606 5.289 44.857 1.00 11.56 181 LYS A N 1
ATOM 1245 C CA A LYS A 1 163 ? 26.146 6.009 46.010 0.60 12.56 181 LYS A CA 1
ATOM 1246 C CA B LYS A 1 163 ? 26.149 6.019 46.015 0.40 12.67 181 LYS A CA 1
ATOM 1247 C C . LYS A 1 163 ? 26.413 7.490 45.703 1.00 12.02 181 LYS A C 1
ATOM 1248 O O . LYS A 1 163 ? 27.211 8.144 46.385 1.00 15.19 181 LYS A O 1
ATOM 1259 N N . LEU A 1 164 ? 25.729 8.011 44.690 1.00 13.17 182 LEU A N 1
ATOM 1260 C CA . LEU A 1 164 ? 25.788 9.423 44.378 1.00 13.89 182 LEU A CA 1
ATOM 1261 C C . LEU A 1 164 ? 24.892 10.228 45.312 1.00 13.87 182 LEU A C 1
ATOM 1262 O O . LEU A 1 164 ? 25.088 11.423 45.464 1.00 16.48 182 LEU A O 1
ATOM 1267 N N . ILE A 1 165 ? 23.916 9.545 45.917 1.00 12.70 183 ILE A N 1
ATOM 1268 C CA . ILE A 1 165 ? 23.111 10.070 47.002 1.00 13.03 183 ILE A CA 1
ATOM 1269 C C . ILE A 1 165 ? 22.969 8.964 48.036 1.00 14.07 183 ILE A C 1
ATOM 1270 O O . ILE A 1 165 ? 23.229 7.810 47.757 1.00 13.95 183 ILE A O 1
ATOM 1275 N N . LYS A 1 166 ? 22.532 9.363 49.216 1.00 14.14 184 LYS A N 1
ATOM 1276 C CA . LYS A 1 166 ? 22.263 8.437 50.321 1.00 15.23 184 LYS A CA 1
ATOM 1277 C C . LYS A 1 166 ? 21.015 8.885 51.063 1.00 14.43 184 LYS A C 1
ATOM 1278 O O . LYS A 1 166 ? 20.558 9.998 50.904 1.00 13.76 184 LYS A O 1
ATOM 1284 N N . LYS A 1 167 ? 20.450 7.975 51.859 1.00 14.15 185 LYS A N 1
ATOM 1285 C CA . LYS A 1 167 ? 19.284 8.290 52.643 1.00 14.79 185 LYS A CA 1
ATOM 1286 C C . LYS A 1 167 ? 19.496 9.575 53.430 1.00 14.41 185 LYS A C 1
ATOM 1287 O O . LYS A 1 167 ? 20.558 9.780 54.000 1.00 14.89 185 LYS A O 1
ATOM 1293 N N . GLY A 1 168 ? 18.501 10.455 53.430 1.00 13.95 186 GLY A N 1
ATOM 1294 C CA . GLY A 1 168 ? 18.580 11.731 54.125 1.00 13.70 186 GLY A CA 1
ATOM 1295 C C . GLY A 1 168 ? 19.024 12.892 53.256 1.00 13.79 186 GLY A C 1
ATOM 1296 O O . GLY A 1 168 ? 18.900 14.023 53.639 1.00 15.08 186 GLY A O 1
ATOM 1297 N N . ASP A 1 169 ? 19.521 12.611 52.036 1.00 12.90 187 ASP A N 1
ATOM 1298 C CA . ASP A 1 169 ? 19.983 13.650 51.104 1.00 12.15 187 ASP A CA 1
ATOM 1299 C C . ASP A 1 169 ? 18.806 14.400 50.502 1.00 12.38 187 ASP A C 1
ATOM 1300 O O . ASP A 1 169 ? 17.640 14.000 50.598 1.00 13.43 187 ASP A O 1
ATOM 1305 N N . LYS A 1 170 ? 19.137 15.489 49.835 1.00 11.78 188 LYS A N 1
ATOM 1306 C CA . LYS A 1 170 ? 18.191 16.394 49.229 1.00 11.57 188 LYS A CA 1
ATOM 1307 C C . LYS A 1 170 ? 18.402 16.476 47.702 1.00 10.94 188 LYS A C 1
ATOM 1308 O O . LYS A 1 170 ? 19.534 16.699 47.192 1.00 12.42 188 LYS A O 1
ATOM 1314 N N . LEU A 1 171 ? 17.318 16.320 46.959 1.00 9.92 189 LEU A N 1
ATOM 1315 C CA . LEU A 1 171 ? 17.297 16.476 45.521 1.00 10.69 189 LEU A CA 1
ATOM 1316 C C . LEU A 1 171 ? 16.718 17.816 45.185 1.00 11.50 189 LEU A C 1
ATOM 1317 O O . LEU A 1 171 ? 15.668 18.162 45.698 1.00 13.85 189 LEU A O 1
ATOM 1322 N N . GLY A 1 172 ? 17.366 18.560 44.285 1.00 10.25 190 GLY A N 1
ATOM 1323 C CA . GLY A 1 172 ? 16.788 19.771 43.735 1.00 10.30 190 GLY A CA 1
ATOM 1324 C C . GLY A 1 172 ? 16.338 19.547 42.339 1.00 10.24 190 GLY A C 1
ATOM 1325 O O . GLY A 1 172 ? 17.194 19.259 41.491 1.00 14.35 190 GLY A O 1
ATOM 1326 N N . HIS A 1 173 ? 15.054 19.730 42.046 1.00 9.47 191 HIS A N 1
ATOM 1327 C CA . HIS A 1 173 ? 14.515 19.435 40.723 1.00 9.32 191 HIS A CA 1
ATOM 1328 C C . HIS A 1 173 ? 14.011 20.698 40.079 1.00 9.71 191 HIS A C 1
ATOM 1329 O O . HIS A 1 173 ? 13.058 21.333 40.529 1.00 10.15 191 HIS A O 1
ATOM 1336 N N . VAL A 1 174 ? 14.706 21.113 39.021 1.00 9.50 192 VAL A N 1
ATOM 1337 C CA . VAL A 1 174 ? 14.345 22.238 38.196 1.00 9.86 192 VAL A CA 1
ATOM 1338 C C . VAL A 1 174 ? 13.470 21.710 37.095 1.00 9.10 192 VAL A C 1
ATOM 1339 O O . VAL A 1 174 ? 13.917 20.797 36.353 1.00 9.86 192 VAL A O 1
ATOM 1343 N N . TYR A 1 175 ? 12.251 22.227 36.902 1.00 9.87 193 TYR A N 1
ATOM 1344 C CA . TYR A 1 175 ? 11.314 21.560 35.996 1.00 9.31 193 TYR A CA 1
ATOM 1345 C C . TYR A 1 175 ? 10.462 22.536 35.246 1.00 9.52 193 TYR A C 1
ATOM 1346 O O . TYR A 1 175 ? 9.938 23.519 35.852 1.00 9.77 193 TYR A O 1
ATOM 1355 N N . PHE A 1 176 ? 10.170 22.244 33.980 1.00 9.67 194 PHE A N 1
ATOM 1356 C CA . PHE A 1 176 ? 9.207 22.974 33.219 1.00 9.06 194 PHE A CA 1
ATOM 1357 C C . PHE A 1 176 ? 7.831 22.754 33.865 1.00 9.58 194 PHE A C 1
ATOM 1358 O O . PHE A 1 176 ? 7.339 21.650 33.966 1.00 10.28 194 PHE A O 1
ATOM 1366 N N . GLU A 1 177 ? 7.171 23.841 34.229 1.00 10.18 195 GLU A N 1
ATOM 1367 C CA A GLU A 1 177 ? 5.849 23.791 34.817 0.60 10.60 195 GLU A CA 1
ATOM 1368 C CA B GLU A 1 177 ? 5.833 23.793 34.795 0.40 10.79 195 GLU A CA 1
ATOM 1369 C C . GLU A 1 177 ? 4.880 23.038 33.900 1.00 11.10 195 GLU A C 1
ATOM 1370 O O . GLU A 1 177 ? 4.926 23.140 32.659 1.00 10.73 195 GLU A O 1
ATOM 1381 N N . GLY A 1 178 ? 3.974 22.276 34.519 1.00 10.62 196 GLY A N 1
ATOM 1382 C CA . GLY A 1 178 ? 2.941 21.589 33.792 1.00 11.12 196 GLY A CA 1
ATOM 1383 C C . GLY A 1 178 ? 3.292 20.134 33.461 1.00 10.60 196 GLY A C 1
ATOM 1384 O O . GLY A 1 178 ? 4.064 19.496 34.157 1.00 11.36 196 GLY A O 1
ATOM 1385 N N . ASP A 1 179 ? 2.694 19.633 32.399 1.00 9.99 197 ASP A N 1
ATOM 1386 C CA . ASP A 1 179 ? 2.661 18.204 32.088 1.00 12.32 197 ASP A CA 1
ATOM 1387 C C . ASP A 1 179 ? 3.976 17.495 32.052 1.00 10.73 197 ASP A C 1
ATOM 1388 O O . ASP A 1 179 ? 4.074 16.321 32.416 1.00 10.91 197 ASP A O 1
ATOM 1393 N N . TYR A 1 180 ? 5.001 18.138 31.477 1.00 10.28 198 TYR A N 1
ATOM 1394 C CA . TYR A 1 180 ? 6.312 17.480 31.325 1.00 9.37 198 TYR A CA 1
ATOM 1395 C C . TYR A 1 180 ? 7.047 17.532 32.672 1.00 8.91 198 TYR A C 1
ATOM 1396 O O . TYR A 1 180 ? 7.251 16.495 33.308 1.00 9.02 198 TYR A O 1
ATOM 1405 N N . GLY A 1 181 ? 7.455 18.712 33.112 1.00 8.87 199 GLY A N 1
ATOM 1406 C CA . GLY A 1 181 ? 8.240 18.780 34.323 1.00 9.45 199 GLY A CA 1
ATOM 1407 C C . GLY A 1 181 ? 7.509 18.282 35.539 1.00 9.22 199 GLY A C 1
ATOM 1408 O O . GLY A 1 181 ? 8.104 17.692 36.413 1.00 9.75 199 GLY A O 1
ATOM 1409 N N . GLY A 1 182 ? 6.194 18.542 35.576 1.00 9.42 200 GLY A N 1
ATOM 1410 C CA . GLY A 1 182 ? 5.371 18.104 36.696 1.00 9.61 200 GLY A CA 1
ATOM 1411 C C . GLY A 1 182 ? 5.254 16.608 36.774 1.00 9.92 200 GLY A C 1
ATOM 1412 O O . GLY A 1 182 ? 5.198 16.045 37.867 1.00 9.95 200 GLY A O 1
ATOM 1413 N N . SER A 1 183 ? 5.206 15.918 35.637 1.00 9.57 201 SER A N 1
ATOM 1414 C CA . SER A 1 183 ? 5.192 14.464 35.640 1.00 9.35 201 SER A CA 1
ATOM 1415 C C . SER A 1 183 ? 6.518 13.918 36.130 1.00 8.88 201 SER A C 1
ATOM 1416 O O . SER A 1 183 ? 6.581 13.006 36.940 1.00 8.89 201 SER A O 1
ATOM 1419 N N . ALA A 1 184 ? 7.631 14.468 35.614 1.00 8.86 202 ALA A N 1
ATOM 1420 C CA . ALA A 1 184 ? 8.920 14.060 36.108 1.00 8.54 202 ALA A CA 1
ATOM 1421 C C . ALA A 1 184 ? 8.988 14.231 37.633 1.00 8.73 202 ALA A C 1
ATOM 1422 O O . ALA A 1 184 ? 9.477 13.373 38.342 1.00 9.18 202 ALA A O 1
ATOM 1424 N N . LEU A 1 185 ? 8.612 15.422 38.061 1.00 8.83 203 LEU A N 1
ATOM 1425 C CA . LEU A 1 185 ? 8.639 15.777 39.485 1.00 9.97 203 LEU A CA 1
ATOM 1426 C C . LEU A 1 185 ? 7.821 14.816 40.376 1.00 9.58 203 LEU A C 1
ATOM 1427 O O . LEU A 1 185 ? 8.256 14.463 41.455 1.00 9.29 203 LEU A O 1
ATOM 1432 N N . ARG A 1 186 ? 6.710 14.378 39.843 1.00 8.95 204 ARG A N 1
ATOM 1433 C CA . ARG A 1 186 ? 5.919 13.381 40.558 1.00 9.78 204 ARG A CA 1
ATOM 1434 C C . ARG A 1 186 ? 6.736 12.152 40.861 1.00 9.12 204 ARG A C 1
ATOM 1435 O O . ARG A 1 186 ? 6.689 11.558 41.939 1.00 9.95 204 ARG A O 1
ATOM 1443 N N . GLY A 1 187 ? 7.498 11.690 39.873 1.00 9.30 205 GLY A N 1
ATOM 1444 C CA . GLY A 1 187 ? 8.394 10.543 40.065 1.00 9.13 205 GLY A CA 1
ATOM 1445 C C . GLY A 1 187 ? 9.488 10.816 41.073 1.00 9.08 205 GLY A C 1
ATOM 1446 O O . GLY A 1 187 ? 9.748 10.011 41.969 1.00 9.29 205 GLY A O 1
ATOM 1447 N N . THR A 1 188 ? 10.136 11.974 40.964 1.00 9.65 206 THR A N 1
ATOM 1448 C CA . THR A 1 188 ? 11.129 12.366 41.949 1.00 9.98 206 THR A CA 1
ATOM 1449 C C . THR A 1 188 ? 10.566 12.274 43.372 1.00 9.65 206 THR A C 1
ATOM 1450 O O . THR A 1 188 ? 11.237 11.745 44.272 1.00 10.11 206 THR A O 1
ATOM 1454 N N . LYS A 1 189 ? 9.387 12.842 43.571 1.00 9.97 207 LYS A N 1
ATOM 1455 C CA A LYS A 1 189 ? 8.799 12.911 44.908 0.60 9.62 207 LYS A CA 1
ATOM 1456 C CA B LYS A 1 189 ? 8.788 12.929 44.898 0.40 9.76 207 LYS A CA 1
ATOM 1457 C C . LYS A 1 189 ? 8.401 11.551 45.402 1.00 10.22 207 LYS A C 1
ATOM 1458 O O . LYS A 1 189 ? 8.523 11.273 46.622 1.00 10.89 207 LYS A O 1
ATOM 1469 N N . TYR A 1 190 ? 7.951 10.666 44.513 1.00 9.77 208 TYR A N 1
ATOM 1470 C CA . TYR A 1 190 ? 7.625 9.289 44.933 1.00 10.27 208 TYR A CA 1
ATOM 1471 C C . TYR A 1 190 ? 8.862 8.592 45.412 1.00 9.47 208 TYR A C 1
ATOM 1472 O O . TYR A 1 190 ? 8.915 7.976 46.489 1.00 10.33 208 TYR A O 1
ATOM 1481 N N . ALA A 1 191 ? 9.904 8.647 44.581 1.00 9.22 209 ALA A N 1
ATOM 1482 C CA . ALA A 1 191 ? 11.151 8.043 44.946 1.00 9.19 209 ALA A CA 1
ATOM 1483 C C . ALA A 1 191 ? 11.690 8.607 46.271 1.00 9.61 209 ALA A C 1
ATOM 1484 O O . ALA A 1 191 ? 12.187 7.879 47.130 1.00 10.50 209 ALA A O 1
ATOM 1486 N N . ALA A 1 192 ? 11.611 9.911 46.420 1.00 9.36 210 ALA A N 1
ATOM 1487 C CA . ALA A 1 192 ? 12.126 10.562 47.636 1.00 10.85 210 ALA A CA 1
ATOM 1488 C C . ALA A 1 192 ? 11.351 10.113 48.891 1.00 10.70 210 ALA A C 1
ATOM 1489 O O . ALA A 1 192 ? 11.946 9.845 49.900 1.00 11.80 210 ALA A O 1
ATOM 1491 N N . GLU A 1 193 ? 10.055 10.001 48.758 1.00 10.67 211 GLU A N 1
ATOM 1492 C CA A GLU A 1 193 ? 9.266 9.499 49.888 0.70 11.87 211 GLU A CA 1
ATOM 1493 C CA B GLU A 1 193 ? 9.258 9.500 49.890 0.30 11.93 211 GLU A CA 1
ATOM 1494 C C . GLU A 1 193 ? 9.642 8.077 50.246 1.00 12.33 211 GLU A C 1
ATOM 1495 O O . GLU A 1 193 ? 9.765 7.717 51.446 1.00 14.66 211 GLU A O 1
ATOM 1506 N N . GLN A 1 194 ? 9.805 7.239 49.232 1.00 11.99 212 GLN A N 1
ATOM 1507 C CA A GLN A 1 194 ? 10.096 5.845 49.472 0.60 13.07 212 GLN A CA 1
ATOM 1508 C CA B GLN A 1 194 ? 10.109 5.839 49.467 0.40 13.28 212 GLN A CA 1
ATOM 1509 C C . GLN A 1 194 ? 11.494 5.615 50.019 1.00 12.38 212 GLN A C 1
ATOM 1510 O O . GLN A 1 194 ? 11.697 4.725 50.811 1.00 14.97 212 GLN A O 1
ATOM 1521 N N . LEU A 1 195 ? 12.466 6.417 49.558 1.00 11.82 213 LEU A N 1
ATOM 1522 C CA . LEU A 1 195 ? 13.875 6.265 49.862 1.00 11.41 213 LEU A CA 1
ATOM 1523 C C . LEU A 1 195 ? 14.371 7.127 50.985 1.00 11.98 213 LEU A C 1
ATOM 1524 O O . LEU A 1 195 ? 15.537 6.984 51.354 1.00 14.89 213 LEU A O 1
ATOM 1529 N N . GLY A 1 196 ? 13.541 8.022 51.523 1.00 12.41 214 GLY A N 1
ATOM 1530 C CA . GLY A 1 196 ? 14.000 8.854 52.626 1.00 12.09 214 GLY A CA 1
ATOM 1531 C C . GLY A 1 196 ? 14.833 10.044 52.219 1.00 11.57 214 GLY A C 1
ATOM 1532 O O . GLY A 1 196 ? 15.763 10.394 52.917 1.00 13.45 214 GLY A O 1
ATOM 1533 N N . LEU A 1 197 ? 14.412 10.700 51.140 1.00 10.62 215 LEU A N 1
ATOM 1534 C CA . LEU A 1 197 ? 15.087 11.875 50.586 1.00 10.54 215 LEU A CA 1
ATOM 1535 C C . LEU A 1 197 ? 14.189 13.085 50.696 1.00 11.15 215 LEU A C 1
ATOM 1536 O O . LEU A 1 197 ? 12.971 12.946 50.739 1.00 13.49 215 LEU A O 1
ATOM 1541 N N . GLU A 1 198 ? 14.763 14.264 50.759 1.00 11.97 216 GLU A N 1
ATOM 1542 C CA . GLU A 1 198 ? 14.023 15.514 50.687 1.00 12.37 216 GLU A CA 1
ATOM 1543 C C . GLU A 1 198 ? 14.061 16.042 49.243 1.00 10.89 216 GLU A C 1
ATOM 1544 O O . GLU A 1 198 ? 14.971 15.689 48.455 1.00 11.55 216 GLU A O 1
ATOM 1550 N N . VAL A 1 199 ? 13.095 16.855 48.852 1.00 12.12 217 VAL A N 1
ATOM 1551 C CA . VAL A 1 199 ? 13.049 17.454 47.516 1.00 11.16 217 VAL A CA 1
ATOM 1552 C C . VAL A 1 199 ? 12.867 18.958 47.614 1.00 11.34 217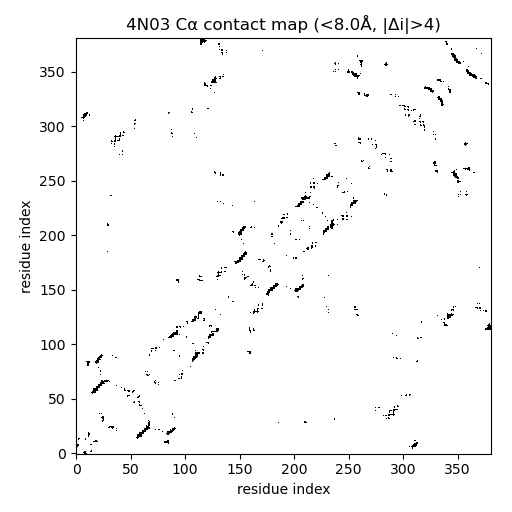 VAL A C 1
ATOM 1553 O O . VAL A 1 199 ? 11.992 19.421 48.354 1.00 14.49 217 VAL A O 1
ATOM 1557 N N . PHE A 1 200 ? 13.671 19.702 46.891 1.00 10.23 218 PHE A N 1
ATOM 1558 C CA . PHE A 1 200 ? 13.554 21.125 46.724 1.00 10.39 218 PHE A CA 1
ATOM 1559 C C . PHE A 1 200 ? 13.126 21.352 45.277 1.00 10.01 218 PHE A C 1
ATOM 1560 O O . PHE A 1 200 ? 13.802 20.890 44.320 1.00 11.76 218 PHE A O 1
ATOM 1568 N N . GLU A 1 201 ? 12.014 22.022 45.082 1.00 11.05 219 GLU A N 1
ATOM 1569 C CA . GLU A 1 201 ? 11.370 22.157 43.780 1.00 10.61 219 GLU A CA 1
ATOM 1570 C C . GLU A 1 201 ? 11.549 23.550 43.175 1.00 11.36 219 GLU A C 1
ATOM 1571 O O . GLU A 1 201 ? 11.338 24.551 43.872 1.00 13.59 219 GLU A O 1
ATOM 1577 N N . LEU A 1 202 ? 11.923 23.636 41.897 1.00 11.01 220 LEU A N 1
ATOM 1578 C CA . LEU A 1 202 ? 12.191 24.911 41.234 1.00 11.90 220 LEU A CA 1
ATOM 1579 C C . LEU A 1 202 ? 11.456 24.938 39.929 1.00 10.71 220 LEU A C 1
ATOM 1580 O O . LEU A 1 202 ? 12.013 24.482 38.897 1.00 11.22 220 LEU A O 1
ATOM 1585 N N . PRO A 1 203 ? 10.260 25.461 39.835 1.00 11.51 221 PRO A N 1
ATOM 1586 C CA . PRO A 1 203 ? 9.560 25.547 38.568 1.00 11.16 221 PRO A CA 1
ATOM 1587 C C . PRO A 1 203 ? 10.160 26.609 37.645 1.00 11.62 221 PRO A C 1
ATOM 1588 O O . PRO A 1 203 ? 10.566 27.674 38.100 1.00 13.01 221 PRO A O 1
ATOM 1592 N N . ILE A 1 204 ? 10.210 26.304 36.350 1.00 10.71 222 ILE A N 1
ATOM 1593 C CA . ILE A 1 204 ? 10.697 27.220 35.318 1.00 10.84 222 ILE A CA 1
ATOM 1594 C C . ILE A 1 204 ? 9.739 27.112 34.141 1.00 11.31 222 ILE A C 1
ATOM 1595 O O . ILE A 1 204 ? 8.897 26.248 34.032 1.00 11.85 222 ILE A O 1
ATOM 1600 N N . LYS A 1 205 ? 9.918 28.026 33.224 1.00 12.51 223 LYS A N 1
ATOM 1601 C CA . LYS A 1 205 ? 9.215 28.017 31.937 1.00 12.95 223 LYS A CA 1
ATOM 1602 C C . LYS A 1 205 ? 10.221 27.815 30.792 1.00 12.12 223 LYS A C 1
ATOM 1603 O O . LYS A 1 205 ? 11.387 28.102 30.951 1.00 12.27 223 LYS A O 1
ATOM 1609 N N . PRO A 1 206 ? 9.735 27.379 29.622 1.00 12.32 224 PRO A N 1
ATOM 1610 C CA . PRO A 1 206 ? 10.638 27.157 28.499 1.00 12.95 224 PRO A CA 1
ATOM 1611 C C . PRO A 1 206 ? 11.335 28.413 28.006 1.00 14.47 224 PRO A C 1
ATOM 1612 O O . PRO A 1 206 ? 12.415 28.327 27.438 1.00 15.60 224 PRO A O 1
ATOM 1616 N N . THR A 1 207 ? 10.750 29.563 28.313 1.00 13.49 225 THR A N 1
ATOM 1617 C CA . THR A 1 207 ? 11.311 30.868 27.991 1.00 15.49 225 THR A CA 1
ATOM 1618 C C . THR A 1 207 ? 12.362 31.355 29.006 1.00 15.26 225 THR A C 1
ATOM 1619 O O . THR A 1 207 ? 12.933 32.442 28.860 1.00 17.24 225 THR A O 1
ATOM 1623 N N . ASP A 1 208 ? 12.634 30.580 30.045 1.00 14.02 226 ASP A N 1
ATOM 1624 C CA . ASP A 1 208 ? 13.699 30.889 30.978 1.00 13.73 226 ASP A CA 1
ATOM 1625 C C . ASP A 1 208 ? 14.996 30.332 30.394 1.00 14.55 226 ASP A C 1
ATOM 1626 O O . ASP A 1 208 ? 15.210 29.149 30.439 1.00 17.02 226 ASP A O 1
ATOM 1631 N N . ARG A 1 209 ? 15.842 31.223 29.879 1.00 15.06 227 ARG A N 1
ATOM 1632 C CA . ARG A 1 209 ? 17.011 30.888 29.087 1.00 16.63 227 ARG A CA 1
ATOM 1633 C C . ARG A 1 209 ? 18.227 30.737 29.982 1.00 16.66 227 ARG A C 1
ATOM 1634 O O . ARG A 1 209 ? 19.188 30.052 29.618 1.00 23.13 227 ARG A O 1
ATOM 1642 N N . ASP A 1 210 ? 18.242 31.411 31.102 1.00 14.64 228 ASP A N 1
ATOM 1643 C CA . ASP A 1 210 ? 19.423 31.555 31.937 1.00 14.73 228 ASP A CA 1
ATOM 1644 C C . ASP A 1 210 ? 19.116 30.940 33.283 1.00 14.00 228 ASP A C 1
ATOM 1645 O O . ASP A 1 210 ? 18.204 31.401 33.980 1.00 14.84 228 ASP A O 1
ATOM 1658 N N . LYS A 1 212 ? 21.020 30.954 36.066 1.00 15.52 230 LYS A N 1
ATOM 1659 C CA A LYS A 1 212 ? 21.874 31.307 37.180 0.60 16.60 230 LYS A CA 1
ATOM 1660 C CA B LYS A 1 212 ? 21.829 31.532 37.148 0.40 15.98 230 LYS A CA 1
ATOM 1661 C C . LYS A 1 212 ? 21.140 31.521 38.514 1.00 15.59 230 LYS A C 1
ATOM 1662 O O . LYS A 1 212 ? 21.700 31.140 39.527 1.00 15.46 230 LYS A O 1
ATOM 1673 N N . SER A 1 213 ? 19.898 32.005 38.523 1.00 14.95 231 SER A N 1
ATOM 1674 C CA . SER A 1 213 ? 19.180 32.127 39.761 1.00 15.10 231 SER A CA 1
ATOM 1675 C C . SER A 1 213 ? 18.789 30.761 40.307 1.00 13.64 231 SER A C 1
ATOM 1676 O O . SER A 1 213 ? 18.785 30.560 41.512 1.00 14.85 231 SER A O 1
ATOM 1679 N N . GLN A 1 214 ? 18.501 29.815 39.415 1.00 13.88 232 GLN A N 1
ATOM 1680 C CA . GLN A 1 214 ? 18.209 28.456 39.846 1.00 13.21 232 GLN A CA 1
ATOM 1681 C C . GLN A 1 214 ? 19.423 27.808 40.480 1.00 12.66 232 GLN A C 1
ATOM 1682 O O . GLN A 1 214 ? 19.324 27.161 41.539 1.00 13.15 232 GLN A O 1
ATOM 1688 N N . VAL A 1 215 ? 20.591 28.002 39.864 1.00 13.67 233 VAL A N 1
ATOM 1689 C CA . VAL A 1 215 ? 21.818 27.476 40.452 1.00 13.07 233 VAL A CA 1
ATOM 1690 C C . VAL A 1 215 ? 22.089 28.078 41.828 1.00 13.34 233 VAL A C 1
ATOM 1691 O O . VAL A 1 215 ? 22.483 27.363 42.763 1.00 13.59 233 VAL A O 1
ATOM 1695 N N . ALA A 1 216 ? 21.891 29.385 41.959 1.00 13.81 234 ALA A N 1
ATOM 1696 C CA . ALA A 1 216 ? 22.081 30.038 43.248 1.00 15.63 234 ALA A CA 1
ATOM 1697 C C . ALA A 1 216 ? 21.147 29.421 44.301 1.00 14.45 234 ALA A C 1
ATOM 1698 O O . ALA A 1 216 ? 21.538 29.191 45.454 1.00 15.72 234 ALA A O 1
ATOM 1700 N N . ALA A 1 217 ? 19.899 29.172 43.910 1.00 13.37 235 ALA A N 1
ATOM 1701 C CA . ALA A 1 217 ? 18.946 28.605 44.848 1.00 14.40 235 ALA A CA 1
ATOM 1702 C C . ALA A 1 217 ? 19.328 27.170 45.237 1.00 14.42 235 ALA A C 1
ATOM 1703 O O . ALA A 1 217 ? 19.233 26.793 46.405 1.00 15.94 235 ALA A O 1
ATOM 1705 N N . LEU A 1 218 ? 19.751 26.360 44.258 1.00 13.65 236 LEU A N 1
ATOM 1706 C CA . LEU A 1 218 ? 20.217 25.012 44.529 1.00 14.63 236 LEU A CA 1
ATOM 1707 C C . LEU A 1 218 ? 21.384 24.990 45.519 1.00 14.93 236 LEU A C 1
ATOM 1708 O O . LEU A 1 218 ? 21.458 24.140 46.409 1.00 14.81 236 LEU A O 1
ATOM 1713 N N . ALA A 1 219 ? 22.325 25.910 45.348 1.00 14.79 237 ALA A N 1
ATOM 1714 C CA . ALA A 1 219 ? 23.462 26.008 46.225 1.00 16.10 237 ALA A CA 1
ATOM 1715 C C . ALA A 1 219 ? 23.011 26.435 47.630 1.00 16.89 237 ALA A C 1
ATOM 1716 O O . ALA A 1 219 ? 23.473 25.882 48.628 1.00 17.67 237 ALA A O 1
ATOM 1718 N N . LYS A 1 220 ? 22.127 27.417 47.710 1.00 17.74 238 LYS A N 1
ATOM 1719 C CA . LYS A 1 220 ? 21.639 27.872 49.018 1.00 17.49 238 LYS A CA 1
ATOM 1720 C C . LYS A 1 220 ? 20.970 26.757 49.798 1.00 17.53 238 LYS A C 1
ATOM 1721 O O . LYS A 1 220 ? 21.105 26.649 51.037 1.00 20.65 238 LYS A O 1
ATOM 1727 N N . GLU A 1 221 ? 20.237 25.918 49.090 1.00 16.45 239 GLU A N 1
ATOM 1728 C CA . GLU A 1 221 ? 19.589 24.763 49.676 1.00 16.81 239 GLU A CA 1
ATOM 1729 C C . GLU A 1 221 ? 20.500 23.591 49.970 1.00 16.17 239 GLU A C 1
ATOM 1730 O O . GLU A 1 221 ? 20.050 22.588 50.596 1.00 18.12 239 GLU A O 1
ATOM 1736 N N . LYS A 1 222 ? 21.740 23.654 49.533 1.00 16.20 240 LYS A N 1
ATOM 1737 C CA A LYS A 1 222 ? 22.708 22.615 49.789 0.60 16.83 240 LYS A CA 1
ATOM 1738 C CA B LYS A 1 222 ? 22.723 22.614 49.772 0.40 17.21 240 LYS A CA 1
ATOM 1739 C C . LYS A 1 222 ? 22.205 21.261 49.291 1.00 15.18 240 LYS A C 1
ATOM 1740 O O . LYS A 1 222 ? 22.260 20.242 49.971 1.00 16.54 240 LYS A O 1
ATOM 1751 N N . VAL A 1 223 ? 21.715 21.229 48.065 1.00 14.28 241 VAL A N 1
ATOM 1752 C CA . VAL A 1 223 ? 21.229 19.969 47.522 1.00 13.02 241 VAL A CA 1
ATOM 1753 C C . VAL A 1 223 ? 22.396 18.997 47.299 1.00 12.01 241 VAL A C 1
ATOM 1754 O O . VAL A 1 223 ? 23.553 19.402 47.158 1.00 13.75 241 VAL A O 1
ATOM 1758 N N . ASP A 1 224 ? 22.093 17.722 47.231 1.00 11.69 242 ASP A N 1
ATOM 1759 C CA . ASP A 1 224 ? 23.049 16.673 46.963 1.00 11.82 242 ASP A CA 1
ATOM 1760 C C . ASP A 1 224 ? 23.028 16.175 45.534 1.00 10.90 242 ASP A C 1
ATOM 1761 O O . ASP A 1 224 ? 23.990 15.539 45.112 1.00 12.22 242 ASP A O 1
ATOM 1766 N N . ALA A 1 225 ? 21.953 16.439 44.822 1.00 11.25 243 ALA A N 1
ATOM 1767 C CA . ALA A 1 225 ? 21.845 16.064 43.425 1.00 10.89 243 ALA A CA 1
ATOM 1768 C C . ALA A 1 225 ? 20.904 17.031 42.799 1.00 11.09 243 ALA A C 1
ATOM 1769 O O . ALA A 1 225 ? 20.014 17.581 43.452 1.00 11.76 243 ALA A O 1
ATOM 1771 N N . ILE A 1 226 ? 21.103 17.284 41.502 1.00 10.71 244 ILE A N 1
ATOM 1772 C CA . ILE A 1 226 ? 20.323 18.247 40.730 1.00 10.49 244 ILE A CA 1
ATOM 1773 C C . ILE A 1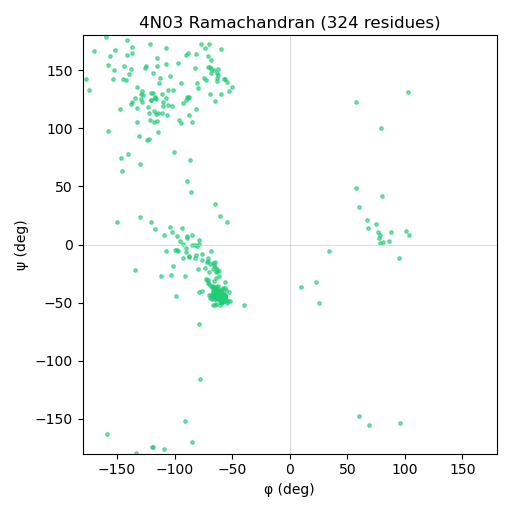 226 ? 19.595 17.484 39.659 1.00 10.61 244 ILE A C 1
ATOM 1774 O O . ILE A 1 226 ? 20.241 16.803 38.853 1.00 11.30 244 ILE A O 1
ATOM 1779 N N . LEU A 1 227 ? 18.295 17.610 39.560 1.00 9.86 245 LEU A N 1
ATOM 1780 C CA . LEU A 1 227 ? 17.464 16.989 38.542 1.00 9.30 245 LEU A CA 1
ATOM 1781 C C . LEU A 1 227 ? 16.916 18.085 37.666 1.00 9.89 245 LEU A C 1
ATOM 1782 O O . LEU A 1 227 ? 16.626 19.188 38.137 1.00 9.98 245 LEU A O 1
ATOM 1787 N N . LEU A 1 228 ? 16.819 17.786 36.364 1.00 9.32 246 LEU A N 1
ATOM 1788 C CA . LEU A 1 228 ? 16.423 18.790 35.381 1.00 9.30 246 LEU A CA 1
ATOM 1789 C C . LEU A 1 228 ? 15.444 18.217 34.392 1.00 9.39 246 LEU A C 1
ATOM 1790 O O . LEU A 1 228 ? 15.773 17.291 33.653 1.00 10.45 246 LEU A O 1
ATOM 1795 N N . SER A 1 229 ? 14.274 18.824 34.291 1.00 8.92 247 SER A N 1
ATOM 1796 C CA . SER A 1 229 ? 13.299 18.504 33.265 1.00 8.97 247 SER A CA 1
ATOM 1797 C C . SER A 1 229 ? 13.008 19.745 32.482 1.00 9.02 247 SER A C 1
ATOM 1798 O O . SER A 1 229 ? 12.196 20.587 32.831 1.00 10.29 247 SER A O 1
ATOM 1801 N N . ALA A 1 230 ? 13.805 19.900 31.423 1.00 9.31 248 ALA A N 1
ATOM 1802 C CA . ALA A 1 230 ? 13.807 21.103 30.586 1.00 10.25 248 ALA A CA 1
ATOM 1803 C C . ALA A 1 230 ? 14.419 20.679 29.249 1.00 10.33 248 ALA A C 1
ATOM 1804 O O . ALA A 1 230 ? 14.433 19.480 28.918 1.00 10.72 248 ALA A O 1
ATOM 1806 N N . GLY A 1 231 ? 14.837 21.661 28.456 1.00 9.60 249 GLY A N 1
ATOM 1807 C CA . GLY A 1 231 ? 15.410 21.393 27.156 1.00 9.62 249 GLY A CA 1
ATOM 1808 C C . GLY A 1 231 ? 16.876 21.663 27.136 1.00 9.53 249 GLY A C 1
ATOM 1809 O O . GLY A 1 231 ? 17.539 21.950 28.136 1.00 10.09 249 GLY A O 1
ATOM 1810 N N . PRO A 1 232 ? 17.483 21.522 25.935 1.00 9.95 250 PRO A N 1
ATOM 1811 C CA . PRO A 1 232 ? 18.927 21.639 25.804 1.00 10.54 250 PRO A CA 1
ATOM 1812 C C . PRO A 1 232 ? 19.505 22.960 26.305 1.00 10.93 250 PRO A C 1
ATOM 1813 O O . PRO A 1 232 ? 20.512 22.972 26.996 1.00 11.09 250 PRO A O 1
ATOM 1817 N N . GLN A 1 233 ? 18.845 24.066 25.977 1.00 11.10 251 GLN A N 1
ATOM 1818 C CA A GLN A 1 233 ? 19.341 25.368 26.398 0.60 12.26 251 GLN A CA 1
ATOM 1819 C CA B GLN A 1 233 ? 19.290 25.398 26.395 0.40 12.37 251 GLN A CA 1
ATOM 1820 C C . GLN A 1 233 ? 19.466 25.467 27.907 1.00 10.46 251 GLN A C 1
ATOM 1821 O O . GLN A 1 233 ? 20.467 25.958 28.462 1.00 11.57 251 GLN A O 1
ATOM 1832 N N . GLN A 1 234 ? 18.453 24.999 28.639 1.00 10.43 252 GLN A N 1
ATOM 1833 C CA . GLN A 1 234 ? 18.473 25.024 30.100 1.00 10.21 252 GLN A CA 1
ATOM 1834 C C . GLN A 1 234 ? 19.549 24.107 30.635 1.00 10.06 252 GLN A C 1
ATOM 1835 O O . GLN A 1 234 ? 20.210 24.440 31.627 1.00 11.40 252 GLN A O 1
ATOM 1841 N N . ALA A 1 235 ? 19.714 22.941 30.032 1.00 10.64 253 ALA A N 1
ATOM 1842 C CA . ALA A 1 235 ? 20.761 22.018 30.488 1.00 11.61 253 ALA A CA 1
ATOM 1843 C C . ALA A 1 235 ? 22.138 22.637 30.359 1.00 10.92 253 ALA A C 1
ATOM 1844 O O . ALA A 1 235 ? 22.956 22.542 31.272 1.00 11.65 253 ALA A O 1
ATOM 1846 N N . ALA A 1 236 ? 22.434 23.263 29.206 1.00 10.91 254 ALA A N 1
ATOM 1847 C CA . ALA A 1 236 ? 23.737 23.887 29.007 1.00 11.41 254 ALA A CA 1
ATOM 1848 C C . ALA A 1 236 ? 23.968 24.953 30.055 1.00 11.44 254 ALA A C 1
ATOM 1849 O O . ALA A 1 236 ? 25.061 25.088 30.595 1.00 12.14 254 ALA A O 1
ATOM 1851 N N . SER A 1 237 ? 22.958 25.801 30.285 1.00 11.30 255 SER A N 1
ATOM 1852 C CA . SER A 1 237 ? 23.086 26.917 31.212 1.00 11.75 255 SER A CA 1
ATOM 1853 C C . SER A 1 237 ? 23.283 26.393 32.642 1.00 11.33 255 SER A C 1
ATOM 1854 O O . SER A 1 237 ? 24.187 26.772 33.362 1.00 12.67 255 SER A O 1
ATOM 1857 N N . LEU A 1 238 ? 22.398 25.494 33.076 1.00 11.32 256 LEU A N 1
ATOM 1858 C CA A LEU A 1 238 ? 22.472 24.995 34.432 0.60 11.70 256 LEU A CA 1
ATOM 1859 C CA B LEU A 1 238 ? 22.457 24.974 34.438 0.40 11.77 256 LEU A CA 1
ATOM 1860 C C . LEU A 1 238 ? 23.783 24.268 34.708 1.00 10.90 256 LEU A C 1
ATOM 1861 O O . LEU A 1 238 ? 24.449 24.506 35.712 1.00 11.98 256 LEU A O 1
ATOM 1870 N N . ALA A 1 239 ? 24.165 23.366 33.795 1.00 11.14 257 ALA A N 1
ATOM 1871 C CA . ALA A 1 239 ? 25.371 22.584 34.025 1.00 12.06 257 ALA A CA 1
ATOM 1872 C C . ALA A 1 239 ? 26.578 23.492 34.026 1.00 11.20 257 ALA A C 1
ATOM 1873 O O . ALA A 1 239 ? 27.435 23.406 34.883 1.00 11.57 257 ALA A O 1
ATOM 1875 N N . GLY A 1 240 ? 26.663 24.379 33.031 1.00 11.46 258 GLY A N 1
ATOM 1876 C CA . GLY A 1 240 ? 27.816 25.267 32.967 1.00 11.51 258 GLY A CA 1
ATOM 1877 C C . GLY A 1 240 ? 27.933 26.169 34.165 1.00 11.77 258 GLY A C 1
ATOM 1878 O O . GLY A 1 240 ? 29.012 26.308 34.746 1.00 12.22 258 GLY A O 1
ATOM 1879 N N . ILE A 1 241 ? 26.833 26.802 34.575 1.00 11.46 259 ILE A N 1
ATOM 1880 C CA . ILE A 1 241 ? 26.900 27.683 35.716 1.00 12.01 259 ILE A CA 1
ATOM 1881 C C . ILE A 1 241 ? 27.241 26.893 36.994 1.00 10.38 259 ILE A C 1
ATOM 1882 O O . ILE A 1 241 ? 28.060 27.304 37.803 1.00 11.67 259 ILE A O 1
ATOM 1887 N N . ALA A 1 242 ? 26.584 25.747 37.200 1.00 11.58 260 ALA A N 1
ATOM 1888 C CA . ALA A 1 242 ? 26.864 24.952 38.392 1.00 11.51 260 ALA A CA 1
ATOM 1889 C C . ALA A 1 242 ? 28.334 24.617 38.491 1.00 10.51 260 ALA A C 1
ATOM 1890 O O . ALA A 1 242 ? 28.957 24.785 39.542 1.00 11.19 260 ALA A O 1
ATOM 1892 N N . ARG A 1 243 ? 28.944 24.142 37.368 1.00 10.80 261 ARG A N 1
ATOM 1893 C CA . ARG A 1 243 ? 30.333 23.742 37.479 1.00 11.36 261 ARG A CA 1
ATOM 1894 C C . ARG A 1 243 ? 31.256 24.945 37.647 1.00 11.46 261 ARG A C 1
ATOM 1895 O O . ARG A 1 243 ? 32.237 24.851 38.369 1.00 12.71 261 ARG A O 1
ATOM 1903 N N . SER A 1 244 ? 30.872 26.089 37.082 1.00 11.66 262 SER A N 1
ATOM 1904 C CA . SER A 1 244 ? 31.668 27.329 37.245 1.00 12.85 262 SER A CA 1
ATOM 1905 C C . SER A 1 244 ? 31.622 27.859 38.665 1.00 11.84 262 SER A C 1
ATOM 1906 O O . SER A 1 244 ? 32.417 28.688 39.064 1.00 13.65 262 SER A O 1
ATOM 1909 N N . GLN A 1 245 ? 30.644 27.391 39.471 1.00 11.43 263 GLN A N 1
ATOM 1910 C CA . GLN A 1 245 ? 30.474 27.723 40.866 1.00 11.79 263 GLN A CA 1
ATOM 1911 C C . GLN A 1 245 ? 31.119 26.696 41.770 1.00 12.91 263 GLN A C 1
ATOM 1912 O O . GLN A 1 245 ? 31.012 26.804 42.987 1.00 13.93 263 GLN A O 1
ATOM 1918 N N . GLY A 1 246 ? 31.788 25.691 41.220 1.00 12.14 264 GLY A N 1
ATOM 1919 C CA . GLY A 1 246 ? 32.418 24.672 42.022 1.00 13.46 264 GLY A CA 1
ATOM 1920 C C . GLY A 1 246 ? 31.475 23.602 42.547 1.00 13.74 264 GLY A C 1
ATOM 1921 O O . GLY A 1 246 ? 31.874 22.811 43.364 1.00 16.07 264 GLY A O 1
ATOM 1930 N N . LYS A 1 248 ? 29.650 20.186 42.781 1.00 12.39 266 LYS A N 1
ATOM 1931 C CA A LYS A 1 248 ? 30.058 18.847 42.365 0.70 13.95 266 LYS A CA 1
ATOM 1932 C CA B LYS A 1 248 ? 30.069 18.835 42.402 0.30 14.00 266 LYS A CA 1
ATOM 1933 C C . LYS A 1 248 ? 28.926 17.829 42.344 1.00 13.28 266 LYS A C 1
ATOM 1934 O O . LYS A 1 248 ? 29.139 16.679 42.005 1.00 14.52 266 LYS A O 1
ATOM 1945 N N . GLN A 1 249 ? 27.717 18.279 42.615 1.00 12.41 267 GLN A N 1
ATOM 1946 C CA . GLN A 1 249 ? 26.571 17.368 42.641 1.00 12.60 267 GLN A CA 1
ATOM 1947 C C . GLN A 1 249 ? 26.339 16.756 41.282 1.00 11.73 267 GLN A C 1
ATOM 1948 O O . GLN A 1 249 ? 26.439 17.464 40.264 1.00 12.09 267 GLN A O 1
ATOM 1954 N N . PRO A 1 250 ? 25.941 15.512 41.208 1.00 10.59 268 PRO A N 1
ATOM 1955 C CA . PRO A 1 250 ? 25.529 14.983 39.909 1.00 11.09 268 PRO A CA 1
ATOM 1956 C C 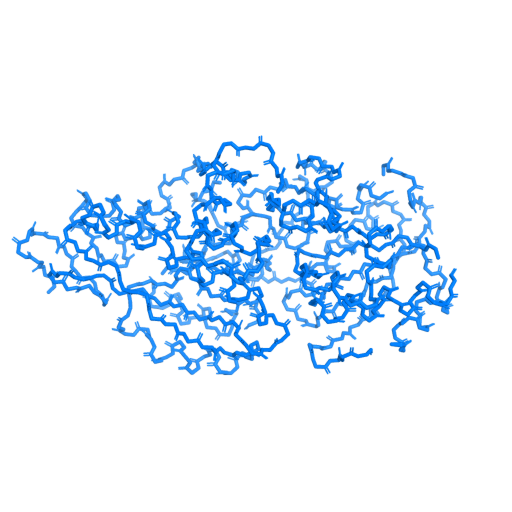. PRO A 1 250 ? 24.269 15.672 39.406 1.00 10.72 268 PRO A C 1
ATOM 1957 O O . PRO A 1 250 ? 23.411 16.101 40.212 1.00 10.45 268 PRO A O 1
ATOM 1961 N N . ILE A 1 251 ? 24.152 15.753 38.081 1.00 9.99 269 ILE A N 1
ATOM 1962 C CA . ILE A 1 251 ? 22.984 16.234 37.389 1.00 9.53 269 ILE A CA 1
ATOM 1963 C C . ILE A 1 251 ? 22.315 15.105 36.669 1.00 10.14 269 ILE A C 1
ATOM 1964 O O . ILE A 1 251 ? 22.986 14.360 35.946 1.00 11.48 269 ILE A O 1
ATOM 1969 N N . LEU A 1 252 ? 21.010 14.937 36.849 1.00 10.20 270 LEU A N 1
ATOM 1970 C CA . LEU A 1 252 ? 20.212 13.924 36.180 1.00 9.81 270 LEU A CA 1
ATOM 1971 C C . LEU A 1 252 ? 19.090 14.596 35.449 1.00 9.96 270 LEU A C 1
ATOM 1972 O O . LEU A 1 252 ? 18.255 15.264 36.067 1.00 10.29 270 LEU A O 1
ATOM 1977 N N . GLY A 1 253 ? 19.035 14.460 34.133 1.00 10.30 271 GLY A N 1
ATOM 1978 C CA . GLY A 1 253 ? 18.035 15.062 33.307 1.00 9.79 271 GLY A CA 1
ATOM 1979 C C . GLY A 1 253 ? 17.023 14.106 32.758 1.00 8.68 271 GLY A C 1
ATOM 1980 O O . GLY A 1 253 ? 17.305 12.925 32.578 1.00 9.68 271 GLY A O 1
ATOM 1981 N N . SER A 1 254 ? 15.856 14.641 32.436 1.00 8.79 272 SER A N 1
ATOM 1982 C CA . SER A 1 254 ? 14.878 13.946 31.667 1.00 9.36 272 SER A CA 1
ATOM 1983 C C . SER A 1 254 ? 15.399 13.825 30.201 1.00 9.48 272 SER A C 1
ATOM 1984 O O . SER A 1 254 ? 16.396 14.405 29.816 1.00 10.18 272 SER A O 1
ATOM 1987 N N . ASN A 1 255 ? 14.649 13.065 29.410 1.00 8.95 273 ASN A N 1
ATOM 1988 C CA . ASN A 1 255 ? 15.214 12.558 28.159 1.00 9.67 273 ASN A CA 1
ATOM 1989 C C . ASN A 1 255 ? 15.542 13.583 27.108 1.00 9.07 273 ASN A C 1
ATOM 1990 O O . ASN A 1 255 ? 16.322 13.300 26.194 1.00 10.90 273 ASN A O 1
ATOM 1995 N N . SER A 1 256 ? 15.001 14.789 27.215 1.00 9.90 274 SER A N 1
ATOM 1996 C CA . SER A 1 256 ? 15.181 15.829 26.205 1.00 10.21 274 SER A CA 1
ATOM 1997 C C . SER A 1 256 ? 16.058 16.960 26.681 1.00 10.27 274 SER A C 1
ATOM 1998 O O . SER A 1 256 ? 16.224 17.964 25.955 1.00 10.69 274 SER A O 1
ATOM 2001 N N . ALA A 1 257 ? 16.684 16.829 27.837 1.00 10.11 275 ALA A N 1
ATOM 2002 C CA . ALA A 1 257 ? 17.491 17.893 28.439 1.00 10.28 275 ALA A CA 1
ATOM 2003 C C . ALA A 1 257 ? 18.940 17.859 27.907 1.00 9.94 275 ALA A C 1
ATOM 2004 O O . ALA A 1 257 ? 19.885 17.949 28.687 1.00 11.57 275 ALA A O 1
ATOM 2006 N N . TYR A 1 258 ? 19.113 17.715 26.593 1.00 11.14 276 TYR A N 1
ATOM 2007 C CA . TYR A 1 258 ? 20.417 17.552 25.936 1.00 10.72 276 TYR A CA 1
ATOM 2008 C C . TYR A 1 258 ? 20.203 17.485 24.447 1.00 11.18 276 TYR A C 1
ATOM 2009 O O . TYR A 1 258 ? 19.263 16.909 23.976 1.00 12.38 276 TYR A O 1
ATOM 2018 N N . SER A 1 259 ? 21.135 18.090 23.699 1.00 11.37 277 SER A N 1
ATOM 2019 C CA . SER A 1 259 ? 21.312 17.892 22.261 1.00 11.65 277 SER A CA 1
ATOM 2020 C C . SER A 1 259 ? 22.815 17.848 22.034 1.00 11.42 277 SER A C 1
ATOM 2021 O O . SER A 1 259 ? 23.575 18.540 22.689 1.00 11.36 277 SER A O 1
ATOM 2024 N N . PRO A 1 260 ? 23.276 17.058 21.050 1.00 12.18 278 PRO A N 1
ATOM 2025 C CA . PRO A 1 260 ? 24.699 17.025 20.779 1.00 12.14 278 PRO A CA 1
ATOM 2026 C C . PRO A 1 260 ? 25.287 18.332 20.280 1.00 11.84 278 PRO A C 1
ATOM 2027 O O . PRO A 1 260 ? 26.475 18.566 20.485 1.00 13.28 278 PRO A O 1
ATOM 2031 N N . GLN A 1 261 ? 24.461 19.221 19.775 1.00 12.45 279 GLN A N 1
ATOM 2032 C CA . GLN A 1 261 ? 24.940 20.543 19.398 1.00 15.28 279 GLN A CA 1
ATOM 2033 C C . GLN A 1 261 ? 25.611 21.241 20.580 1.00 13.56 279 GLN A C 1
ATOM 2034 O O . GLN A 1 261 ? 26.468 22.109 20.427 1.00 15.55 279 GLN A O 1
ATOM 2040 N N . LEU A 1 262 ? 25.133 20.957 21.802 1.00 13.08 280 LEU A N 1
ATOM 2041 C CA . LEU A 1 262 ? 25.702 21.605 22.971 1.00 12.41 280 LEU A CA 1
ATOM 2042 C C . LEU A 1 262 ? 27.199 21.293 23.158 1.00 12.26 280 LEU A C 1
ATOM 2043 O O . LEU A 1 262 ? 27.921 22.050 23.784 1.00 13.90 280 LEU A O 1
ATOM 2048 N N . LEU A 1 263 ? 27.661 20.183 22.584 1.00 13.11 281 LEU A N 1
ATOM 2049 C CA . LEU A 1 263 ? 29.066 19.811 22.695 1.00 14.10 281 LEU A CA 1
ATOM 2050 C C . LEU A 1 263 ? 29.991 20.692 21.875 1.00 14.64 281 LEU A C 1
ATOM 2051 O O . LEU A 1 263 ? 31.176 20.747 22.184 1.00 16.37 281 LEU A O 1
ATOM 2056 N N . ALA A 1 264 ? 29.426 21.454 20.946 1.00 14.68 282 ALA A N 1
ATOM 2057 C CA . ALA A 1 264 ? 30.166 22.398 20.142 1.00 15.20 282 ALA A CA 1
ATOM 2058 C C . ALA A 1 264 ? 30.139 23.765 20.754 1.00 15.72 282 ALA A C 1
ATOM 2059 O O . ALA A 1 264 ? 30.560 24.708 20.095 1.00 24.35 282 ALA A O 1
ATOM 2061 N N . THR A 1 265 ? 29.735 23.884 22.014 1.00 16.15 283 THR A N 1
ATOM 2062 C CA . THR A 1 265 ? 29.690 25.118 22.770 1.00 15.98 283 THR A CA 1
ATOM 2063 C C . THR A 1 265 ? 30.556 24.982 24.018 1.00 14.69 283 THR A C 1
ATOM 2064 O O . THR A 1 265 ? 30.991 23.879 24.350 1.00 14.67 283 THR A O 1
ATOM 2068 N N . PRO A 1 266 ? 30.758 26.075 24.751 1.00 15.25 284 PRO A N 1
ATOM 2069 C CA . PRO A 1 266 ? 31.547 25.976 25.938 1.00 15.18 284 PRO A CA 1
ATOM 2070 C C . PRO A 1 266 ? 30.901 25.168 27.066 1.00 15.38 284 PRO A C 1
ATOM 2071 O O . PRO A 1 266 ? 31.555 24.886 28.040 1.00 18.70 284 PRO A O 1
ATOM 2075 N N . ALA A 1 267 ? 29.649 24.734 26.916 1.00 14.86 285 ALA A N 1
ATOM 2076 C CA . ALA A 1 267 ? 29.047 23.859 27.901 1.00 14.29 285 ALA A CA 1
ATOM 2077 C C . ALA A 1 267 ? 29.612 22.470 27.896 1.00 12.37 285 ALA A C 1
ATOM 2078 O O . ALA A 1 267 ? 29.387 21.720 28.847 1.00 13.33 285 ALA A O 1
ATOM 2080 N N . LYS A 1 268 ? 30.356 22.106 26.836 1.00 12.29 286 LYS A N 1
ATOM 2081 C CA A LYS A 1 268 ? 30.823 20.720 26.688 0.60 12.39 286 LYS A CA 1
ATOM 2082 C CA B LYS A 1 268 ? 30.826 20.732 26.685 0.40 12.63 286 LYS A CA 1
ATOM 2083 C C . LYS A 1 268 ? 31.438 20.097 27.940 1.00 11.79 286 LYS A C 1
ATOM 2084 O O . LYS A 1 268 ? 31.040 18.986 28.325 1.00 12.12 286 LYS A O 1
ATOM 2095 N N . PRO A 1 269 ? 32.416 20.739 28.577 1.00 11.92 287 PRO A N 1
ATOM 2096 C CA . PRO A 1 269 ? 33.037 20.105 29.744 1.00 13.30 287 PRO A CA 1
ATOM 2097 C C . PRO A 1 269 ? 32.068 19.849 30.905 1.00 13.52 287 PRO A C 1
ATOM 2098 O O . PRO A 1 269 ? 32.289 18.937 31.692 1.00 14.05 287 PRO A O 1
ATOM 2102 N N . ALA A 1 270 ? 31.025 20.661 30.987 1.00 12.26 288 ALA A N 1
ATOM 2103 C CA . ALA A 1 270 ? 29.987 20.488 32.018 1.00 12.58 288 ALA A CA 1
ATOM 2104 C C . ALA A 1 270 ? 28.909 19.482 31.627 1.00 10.75 288 ALA A C 1
ATOM 2105 O O . ALA A 1 270 ? 28.035 19.196 32.466 1.00 12.22 288 ALA A O 1
ATOM 2107 N N . LEU A 1 271 ? 29.024 18.897 30.439 1.00 11.31 289 LEU A N 1
ATOM 2108 C CA . LEU A 1 271 ? 28.084 17.898 29.997 1.00 11.18 289 LEU A CA 1
ATOM 2109 C C . LEU A 1 271 ? 28.706 16.517 29.894 1.00 11.61 289 LEU A C 1
ATOM 2110 O O . LEU A 1 271 ? 28.001 15.518 30.022 1.00 11.99 289 LEU A O 1
ATOM 2115 N N . VAL A 1 272 ? 30.027 16.406 29.664 1.00 11.40 290 VAL A N 1
ATOM 2116 C CA . VAL A 1 272 ? 30.659 15.100 29.418 1.00 11.15 290 VAL A CA 1
ATOM 2117 C C . VAL A 1 272 ? 31.207 14.428 30.660 1.00 11.37 290 VAL A C 1
ATOM 2118 O O . VAL A 1 272 ? 31.733 13.322 30.592 1.00 11.30 290 VAL A O 1
ATOM 2122 N N . GLU A 1 273 ? 31.046 15.091 31.798 1.00 11.54 291 GLU A N 1
ATOM 2123 C CA . GLU A 1 273 ? 31.212 14.449 33.105 1.00 11.55 291 GLU A CA 1
ATOM 2124 C C . GLU A 1 273 ? 30.184 14.984 34.079 1.00 10.57 291 GLU A C 1
ATOM 2125 O O . GLU A 1 273 ? 29.881 16.151 34.033 1.00 12.63 291 GLU A O 1
ATOM 2131 N N . GLY A 1 274 ? 29.659 14.104 34.915 1.00 11.24 292 GLY A N 1
ATOM 2132 C CA . GLY A 1 274 ? 28.738 14.500 35.980 1.00 10.50 292 GLY A CA 1
ATOM 2133 C C . GLY A 1 274 ? 27.326 14.803 35.564 1.00 9.99 292 GLY A C 1
ATOM 2134 O O . GLY A 1 274 ? 26.564 15.277 36.424 1.00 10.51 292 GLY A O 1
ATOM 2135 N N . PHE A 1 275 ? 26.964 14.485 34.342 1.00 10.14 293 PHE A N 1
ATOM 2136 C CA . PHE A 1 275 ? 25.680 14.819 33.753 1.00 9.66 293 PHE A CA 1
ATOM 2137 C C . PHE A 1 275 ? 25.109 13.581 33.080 1.00 9.38 293 PHE A C 1
ATOM 2138 O O . PHE A 1 275 ? 25.723 12.994 32.153 1.00 10.24 293 PHE A O 1
ATOM 2146 N N . PHE A 1 276 ? 23.959 13.133 33.581 1.00 9.85 294 PHE A N 1
ATOM 2147 C CA . PHE A 1 276 ? 23.354 11.917 33.139 1.00 10.05 294 PHE A CA 1
ATOM 2148 C C . PHE A 1 276 ? 21.927 12.180 32.686 1.00 10.02 294 PHE A C 1
ATOM 2149 O O . PHE A 1 276 ? 21.278 13.090 33.208 1.00 12.05 294 PHE A O 1
ATOM 2157 N N . ILE A 1 277 ? 21.419 11.363 31.788 1.00 9.95 295 ILE A N 1
ATOM 2158 C CA A ILE A 1 277 ? 20.084 11.472 31.244 0.60 10.51 295 ILE A CA 1
ATOM 2159 C CA B ILE A 1 277 ? 20.097 11.474 31.244 0.40 10.43 295 ILE A CA 1
ATOM 2160 C C . ILE A 1 277 ? 19.364 10.150 31.393 1.00 9.34 295 ILE A C 1
ATOM 2161 O O . ILE A 1 277 ? 19.874 9.093 31.028 1.00 9.72 295 ILE A O 1
ATOM 2170 N N . ALA A 1 278 ? 18.166 10.205 31.984 1.00 9.76 296 ALA A N 1
ATOM 2171 C CA . ALA A 1 278 ? 17.283 9.045 32.107 1.00 9.11 296 ALA A CA 1
ATOM 2172 C C . ALA A 1 278 ? 16.349 9.040 30.905 1.00 9.15 296 ALA A C 1
ATOM 2173 O O . ALA A 1 278 ? 15.678 10.010 30.641 1.00 10.37 296 ALA A O 1
ATOM 2175 N N . THR A 1 279 ? 16.385 7.948 30.130 1.00 9.16 297 THR A N 1
ATOM 2176 C CA . THR A 1 279 ? 15.610 7.875 28.918 1.00 9.09 297 THR A CA 1
ATOM 2177 C C . THR A 1 279 ? 15.288 6.441 28.566 1.00 9.11 297 THR A C 1
ATOM 2178 O O . THR A 1 279 ? 16.138 5.562 28.741 1.00 9.96 297 THR A O 1
ATOM 2182 N N . ALA A 1 280 ? 14.091 6.186 28.048 1.00 9.15 298 ALA A N 1
ATOM 2183 C CA . ALA A 1 280 ? 13.725 4.874 27.558 1.00 9.75 298 ALA A CA 1
ATOM 2184 C C . ALA A 1 280 ? 14.346 4.559 26.190 1.00 9.89 298 ALA A C 1
ATOM 2185 O O . ALA A 1 280 ? 14.279 3.432 25.748 1.00 10.77 298 ALA A O 1
ATOM 2187 N N . GLY A 1 281 ? 14.887 5.580 25.505 1.00 9.71 299 GLY A N 1
ATOM 2188 C CA . GLY A 1 281 ? 15.432 5.413 24.164 1.00 10.47 299 GLY A CA 1
ATOM 2189 C C . GLY A 1 281 ? 16.924 5.157 24.139 1.00 12.14 299 GLY A C 1
ATOM 2190 O O . GLY A 1 281 ? 17.683 5.767 24.870 1.00 12.44 299 GLY A O 1
ATOM 2191 N N . ALA A 1 282 ? 17.322 4.240 23.269 1.00 12.64 300 ALA A N 1
ATOM 2192 C CA . ALA A 1 282 ? 18.729 3.974 23.092 1.00 13.69 300 ALA A CA 1
ATOM 2193 C C . ALA A 1 282 ? 19.377 5.124 22.291 1.00 12.82 300 ALA A C 1
ATOM 2194 O O . ALA A 1 282 ? 18.736 5.685 21.393 1.00 14.24 300 ALA A O 1
ATOM 2196 N N . PRO A 1 283 ? 20.613 5.470 22.641 1.00 11.85 301 PRO A N 1
ATOM 2197 C CA . PRO A 1 283 ? 21.320 6.434 21.833 1.00 12.01 301 PRO A CA 1
ATOM 2198 C C . PRO A 1 283 ? 21.872 5.782 20.529 1.00 11.73 301 PRO A C 1
ATOM 2199 O O . PRO A 1 283 ? 21.895 4.563 20.392 1.00 12.87 301 PRO A O 1
ATOM 2216 N N . SER A 1 285 ? 24.787 5.321 19.525 1.00 12.21 303 SER A N 1
ATOM 2217 C CA . SER A 1 285 ? 25.979 4.534 19.791 1.00 12.73 303 SER A CA 1
ATOM 2218 C C . SER A 1 285 ? 25.705 3.136 20.288 1.00 13.69 303 SER A C 1
ATOM 2219 O O . SER A 1 285 ? 26.616 2.347 20.464 1.00 15.54 303 SER A O 1
ATOM 2222 N N . ALA A 1 286 ? 24.438 2.801 20.545 1.00 15.01 304 ALA A N 1
ATOM 2223 C CA . ALA A 1 286 ? 24.142 1.466 21.051 1.00 14.62 304 ALA A CA 1
ATOM 2224 C C . ALA A 1 286 ? 24.534 0.383 20.038 1.00 15.69 304 ALA A C 1
ATOM 2225 O O . ALA A 1 286 ? 24.334 0.544 18.840 1.00 16.84 304 ALA A O 1
ATOM 2227 N N . ASP A 1 287 ? 24.946 -0.751 20.566 1.00 15.81 305 ASP A N 1
ATOM 2228 C CA . ASP A 1 287 ? 25.429 -1.859 19.723 1.00 16.97 305 ASP A CA 1
ATOM 2229 C C . ASP A 1 287 ? 24.240 -2.713 19.296 1.00 16.66 305 ASP A C 1
ATOM 2230 O O . ASP A 1 287 ? 24.042 -3.822 19.797 1.00 20.53 305 ASP A O 1
ATOM 2235 N N . LEU A 1 288 ? 23.446 -2.173 18.384 1.00 16.08 306 LEU A N 1
ATOM 2236 C CA . LEU A 1 288 ? 22.284 -2.847 17.822 1.00 15.89 306 LEU A CA 1
ATOM 2237 C C . LEU A 1 288 ? 22.323 -2.696 16.312 1.00 15.87 306 LEU A C 1
ATOM 2238 O O . LEU A 1 288 ? 22.528 -1.612 15.823 1.00 16.02 306 LEU A O 1
ATOM 2243 N N . PRO A 1 289 ? 22.059 -3.783 15.583 1.00 17.01 307 PRO A N 1
ATOM 2244 C CA . PRO A 1 289 ? 22.136 -3.691 14.114 1.00 18.11 307 PRO A CA 1
ATOM 2245 C C . PRO A 1 289 ? 21.219 -2.649 13.502 1.00 15.91 307 PRO A C 1
ATOM 2246 O O . PRO A 1 289 ? 21.619 -1.922 12.597 1.00 16.18 307 PRO A O 1
ATOM 2250 N N . ALA A 1 290 ? 20.008 -2.474 14.034 1.00 15.71 308 ALA A N 1
ATOM 2251 C CA . ALA A 1 290 ? 19.099 -1.507 13.437 1.00 14.63 308 ALA A CA 1
ATOM 2252 C C . ALA A 1 290 ? 19.559 -0.084 13.707 1.00 12.58 308 ALA A C 1
ATOM 2253 O O . ALA A 1 290 ? 19.284 0.805 12.905 1.00 14.55 308 ALA A O 1
ATOM 2255 N N . ILE A 1 291 ? 20.221 0.122 14.851 1.00 14.30 309 ILE A N 1
ATOM 2256 C CA . ILE A 1 291 ? 20.756 1.454 15.173 1.00 14.18 309 ILE A CA 1
ATOM 2257 C C . ILE A 1 291 ? 21.891 1.815 14.206 1.00 13.20 309 ILE A C 1
ATOM 2258 O O . ILE A 1 291 ? 21.936 2.917 13.690 1.00 14.25 309 ILE A O 1
ATOM 2263 N N . LYS A 1 292 ? 22.808 0.877 14.003 1.00 14.67 310 LYS A N 1
ATOM 2264 C CA A LYS A 1 292 ? 23.922 1.079 13.050 0.70 14.60 310 LYS A CA 1
ATOM 2265 C CA B LYS A 1 292 ? 23.928 1.089 13.056 0.30 14.96 310 LYS A CA 1
ATOM 2266 C C . LYS A 1 292 ? 23.412 1.355 11.628 1.00 15.44 310 LYS A C 1
ATOM 2267 O O . LYS A 1 292 ? 23.880 2.269 10.927 1.00 16.71 310 LYS A O 1
ATOM 2278 N N . LYS A 1 293 ? 22.431 0.589 11.197 1.00 14.88 311 LYS A N 1
ATOM 2279 C CA . LYS A 1 293 ? 21.812 0.794 9.889 1.00 15.35 311 LYS A CA 1
ATOM 2280 C C . LYS A 1 293 ? 21.171 2.168 9.756 1.00 14.83 311 LYS A C 1
ATOM 2281 O O . LYS A 1 293 ? 21.286 2.850 8.723 1.00 15.38 311 LYS A O 1
ATOM 2287 N N . LEU A 1 294 ? 20.456 2.582 10.806 1.00 13.96 312 LEU A N 1
ATOM 2288 C CA . LEU A 1 294 ? 19.832 3.901 10.840 1.00 12.87 312 LEU A CA 1
ATOM 2289 C C . LEU A 1 294 ? 20.885 5.009 10.780 1.00 12.81 312 LEU A C 1
ATOM 2290 O O . LEU A 1 294 ? 20.726 5.996 10.094 1.00 13.89 312 LEU A O 1
ATOM 2295 N N . ALA A 1 295 ? 21.939 4.865 11.557 1.00 13.48 313 ALA A N 1
ATOM 2296 C CA . ALA A 1 295 ? 22.990 5.866 11.573 1.00 14.82 313 ALA A CA 1
ATOM 2297 C C . ALA A 1 295 ? 23.539 6.072 10.160 1.00 14.38 313 ALA A C 1
ATOM 2298 O O . ALA A 1 295 ? 23.713 7.193 9.727 1.00 15.91 313 ALA A O 1
ATOM 2300 N N . GLU A 1 296 ? 23.761 4.971 9.460 1.00 15.21 314 GLU A N 1
ATOM 2301 C CA . GLU A 1 296 ? 24.291 5.048 8.115 1.00 16.22 314 GLU A CA 1
ATOM 2302 C C . GLU A 1 296 ? 23.306 5.641 7.121 1.00 15.54 314 GLU A C 1
ATOM 2303 O O . GLU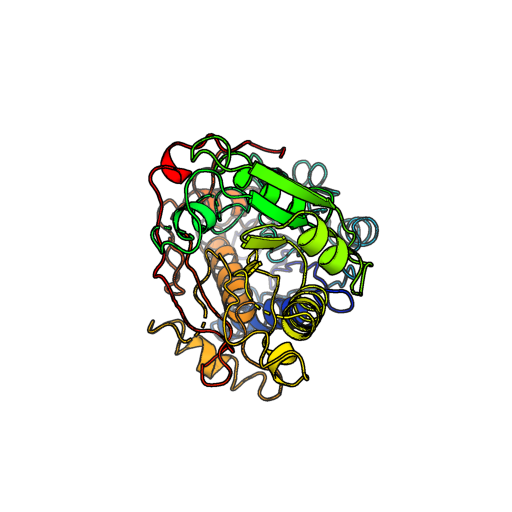 A 1 296 ? 23.620 6.546 6.341 1.00 17.34 314 GLU A O 1
ATOM 2309 N N . ALA A 1 297 ? 22.052 5.181 7.237 1.00 16.20 315 ALA A N 1
ATOM 2310 C CA . ALA A 1 297 ? 21.040 5.689 6.330 1.00 16.42 315 ALA A CA 1
ATOM 2311 C C . ALA A 1 297 ? 20.756 7.179 6.510 1.00 15.34 315 ALA A C 1
ATOM 2312 O O . ALA A 1 297 ? 20.595 7.976 5.565 1.00 15.89 315 ALA A O 1
ATOM 2314 N N . TYR A 1 298 ? 20.609 7.594 7.772 1.00 14.88 316 TYR A N 1
ATOM 2315 C CA . TYR A 1 298 ? 20.349 8.994 8.056 1.00 13.29 316 TYR A CA 1
ATOM 2316 C C . TYR A 1 298 ? 21.508 9.888 7.656 1.00 12.86 316 TYR A C 1
ATOM 2317 O O . TYR A 1 298 ? 21.301 10.959 7.102 1.00 14.74 316 TYR A O 1
ATOM 2326 N N . SER A 1 299 ? 22.716 9.487 8.036 1.00 15.25 317 SER A N 1
ATOM 2327 C CA A SER A 1 299 ? 23.925 10.238 7.651 0.70 16.38 317 SER A CA 1
ATOM 2328 C CA B SER A 1 299 ? 23.899 10.282 7.657 0.30 16.28 317 SER A CA 1
ATOM 2329 C C . SER A 1 299 ? 24.053 10.436 6.130 1.00 16.85 317 SER A C 1
ATOM 2330 O O . SER A 1 299 ? 24.473 11.496 5.648 1.00 18.13 317 SER A O 1
ATOM 2335 N N . LYS A 1 300 ? 23.675 9.397 5.388 1.00 18.21 318 LYS A N 1
ATOM 2336 C CA . LYS A 1 300 ? 23.707 9.477 3.918 1.00 17.96 318 LYS A CA 1
ATOM 2337 C C . LYS A 1 300 ? 22.720 10.508 3.392 1.00 19.56 318 LYS A C 1
ATOM 2338 O O . LYS A 1 300 ? 23.048 11.331 2.530 1.00 22.86 318 LYS A O 1
ATOM 2344 N N . LYS A 1 301 ? 21.510 10.526 3.945 1.00 17.99 319 LYS A N 1
ATOM 2345 C CA A LYS A 1 301 ? 20.473 11.421 3.451 0.60 18.22 319 LYS A CA 1
ATOM 2346 C CA B LYS A 1 301 ? 20.472 11.419 3.451 0.40 18.42 319 LYS A CA 1
ATOM 2347 C C . LYS A 1 301 ? 20.689 12.849 3.921 1.00 17.91 319 LYS A C 1
ATOM 2348 O O . LYS A 1 301 ? 20.407 13.808 3.185 1.00 19.51 319 LYS A O 1
ATOM 2359 N N . TYR A 1 302 ? 21.171 12.988 5.163 1.00 17.29 320 TYR A N 1
ATOM 2360 C CA . TYR A 1 302 ? 21.274 14.295 5.818 1.00 16.45 320 TYR A CA 1
ATOM 2361 C C . TYR A 1 302 ? 22.685 14.481 6.392 1.00 20.37 320 TYR A C 1
ATOM 2362 O O . TYR A 1 302 ? 22.894 14.575 7.584 1.00 20.86 320 TYR A O 1
ATOM 2371 N N . PRO A 1 303 ? 23.689 14.630 5.518 1.00 21.88 321 PRO A N 1
ATOM 2372 C CA . PRO A 1 303 ? 25.077 14.657 5.968 1.00 22.49 321 PRO A CA 1
ATOM 2373 C C . PRO A 1 303 ? 25.451 15.833 6.907 1.00 21.92 321 PRO A C 1
ATOM 2374 O O . PRO A 1 303 ? 26.414 15.703 7.666 1.00 31.47 321 PRO A O 1
ATOM 2378 N N . LYS A 1 304 ? 24.702 16.940 6.867 1.00 22.81 322 LYS A N 1
ATOM 2379 C CA A LYS A 1 304 ? 25.028 18.148 7.633 0.60 27.11 322 LYS A CA 1
ATOM 2380 C CA B LYS A 1 304 ? 25.043 18.141 7.637 0.40 26.97 322 LYS A CA 1
ATOM 2381 C C . LYS A 1 304 ? 24.259 18.259 8.957 1.00 25.54 322 LYS A C 1
ATOM 2382 O O . LYS A 1 304 ? 24.391 19.258 9.691 1.00 26.43 322 LYS A O 1
ATOM 2393 N N . ASP A 1 305 ? 23.449 17.254 9.270 1.00 23.18 323 ASP A N 1
ATOM 2394 C CA . ASP A 1 305 ? 22.596 17.325 10.472 1.00 20.79 323 ASP A CA 1
ATOM 2395 C C . ASP A 1 305 ? 23.064 16.266 11.442 1.00 19.20 323 ASP A C 1
ATOM 2396 O O . ASP A 1 305 ? 22.893 15.091 11.208 1.00 21.14 323 ASP A O 1
ATOM 2401 N N . PRO A 1 306 ? 23.596 16.674 12.567 1.00 21.01 324 PRO A N 1
ATOM 2402 C CA . PRO A 1 306 ? 24.179 15.683 13.446 1.00 18.61 324 PRO A CA 1
ATOM 2403 C C . PRO A 1 306 ? 23.196 14.587 13.868 1.00 15.12 324 PRO A C 1
ATOM 2404 O O . PRO A 1 306 ? 22.035 14.844 14.066 1.00 18.26 324 PRO A O 1
ATOM 2408 N N . LEU A 1 307 ? 23.683 13.374 13.963 1.00 15.01 325 LEU A N 1
ATOM 2409 C CA . LEU A 1 307 ? 22.920 12.296 14.548 1.00 13.92 325 LEU A CA 1
ATOM 2410 C C . LEU A 1 307 ? 22.615 12.621 16.006 1.00 13.44 325 LEU A C 1
ATOM 2411 O O . LEU A 1 307 ? 23.428 13.235 16.683 1.00 14.30 325 LEU A O 1
ATOM 2416 N N . ASP A 1 308 ? 21.442 12.211 16.525 1.00 12.46 326 ASP A N 1
ATOM 2417 C CA . ASP A 1 308 ? 21.054 12.433 17.897 1.00 12.18 326 ASP A CA 1
ATOM 2418 C C . ASP A 1 308 ? 19.966 11.452 18.246 1.00 12.48 326 ASP A C 1
ATOM 2419 O O . ASP A 1 308 ? 19.517 10.669 17.406 1.00 12.97 326 ASP A O 1
ATOM 2424 N N . SER A 1 309 ? 19.516 11.494 19.494 1.00 13.46 327 SER A N 1
ATOM 2425 C CA A SER A 1 309 ? 18.569 10.498 19.969 0.70 14.30 327 SER A CA 1
ATOM 2426 C CA B SER A 1 309 ? 18.560 10.510 19.978 0.30 14.39 327 SER A CA 1
ATOM 2427 C C . SER A 1 309 ? 17.167 10.777 19.396 1.00 12.69 327 SER A C 1
ATOM 2428 O O . SER A 1 309 ? 16.330 9.884 19.347 1.00 13.25 327 SER A O 1
ATOM 2433 N N . GLY A 1 310 ? 16.912 11.995 18.902 1.00 12.40 328 GLY A N 1
ATOM 2434 C CA . GLY A 1 310 ? 15.700 12.282 18.190 1.00 11.11 328 GLY A CA 1
ATOM 2435 C C . GLY A 1 310 ? 15.579 11.535 16.872 1.00 10.59 328 GLY A C 1
ATOM 2436 O O . GLY A 1 310 ? 14.481 11.193 16.419 1.00 11.54 328 GLY A O 1
ATOM 2437 N N . VAL A 1 311 ? 16.712 11.261 16.213 1.00 10.50 329 VAL A N 1
ATOM 2438 C CA . VAL A 1 311 ? 16.694 10.450 15.004 1.00 10.70 329 VAL A CA 1
ATOM 2439 C C . VAL A 1 311 ? 16.071 9.072 15.312 1.00 10.22 329 VAL A C 1
ATOM 2440 O O . VAL A 1 311 ? 15.255 8.563 14.561 1.00 10.88 329 VAL A O 1
ATOM 2444 N N . VAL A 1 312 ? 16.551 8.453 16.379 1.00 10.81 330 VAL A N 1
ATOM 2445 C CA . VAL A 1 312 ? 16.017 7.153 16.793 1.00 11.63 330 VAL A CA 1
ATOM 2446 C C . VAL A 1 312 ? 14.507 7.238 17.063 1.00 10.75 330 VAL A C 1
ATOM 2447 O O . VAL A 1 312 ? 13.736 6.436 16.596 1.00 12.17 330 VAL A O 1
ATOM 2451 N N . ASN A 1 313 ? 14.111 8.269 17.802 1.00 10.72 331 ASN A N 1
ATOM 2452 C CA . ASN A 1 313 ? 12.730 8.473 18.149 1.00 10.96 331 ASN A CA 1
ATOM 2453 C C . ASN A 1 313 ? 11.833 8.646 16.946 1.00 10.69 331 ASN A C 1
ATOM 2454 O O . ASN A 1 313 ? 10.762 8.052 16.851 1.00 11.53 331 ASN A O 1
ATOM 2459 N N . GLY A 1 314 ? 12.293 9.457 15.974 1.00 10.65 332 GLY A N 1
ATOM 2460 C CA . GLY A 1 314 ? 11.458 9.650 14.801 1.00 11.26 332 GLY A CA 1
ATOM 2461 C C . GLY A 1 314 ? 11.378 8.414 13.936 1.00 11.36 332 GLY A C 1
ATOM 2462 O O . GLY A 1 314 ? 10.312 8.100 13.416 1.00 11.29 332 GLY A O 1
ATOM 2463 N N . TYR A 1 315 ? 12.492 7.733 13.699 1.00 11.14 333 TYR A N 1
ATOM 2464 C CA . TYR A 1 315 ? 12.453 6.542 12.876 1.00 12.46 333 TYR A CA 1
ATOM 2465 C C . TYR A 1 315 ? 11.523 5.512 13.513 1.00 11.50 333 TYR A C 1
ATOM 2466 O O . TYR A 1 315 ? 10.745 4.881 12.838 1.00 12.09 333 TYR A O 1
ATOM 2475 N N . GLY A 1 316 ? 11.611 5.370 14.829 1.00 11.72 334 GLY A N 1
ATOM 2476 C CA . GLY A 1 316 ? 10.726 4.467 15.539 1.00 12.93 334 GLY A CA 1
ATOM 2477 C C . GLY A 1 316 ? 9.267 4.819 15.429 1.00 11.98 334 GLY A C 1
ATOM 2478 O O . GLY A 1 316 ? 8.430 3.910 15.314 1.00 13.04 334 GLY A O 1
ATOM 2479 N N . GLY A 1 317 ? 8.926 6.096 15.499 1.00 11.21 335 GLY A N 1
ATOM 2480 C CA . GLY A 1 317 ? 7.521 6.473 15.377 1.00 11.54 335 GLY A CA 1
ATOM 2481 C C . GLY A 1 317 ? 6.966 6.168 14.009 1.00 10.32 335 GLY A C 1
ATOM 2482 O O . GLY A 1 317 ? 5.848 5.690 13.830 1.00 10.43 335 GLY A O 1
ATOM 2483 N N . ALA A 1 318 ? 7.779 6.432 12.961 1.00 10.64 336 ALA A N 1
ATOM 2484 C CA . ALA A 1 318 ? 7.401 6.095 11.604 1.00 10.95 336 ALA A CA 1
ATOM 2485 C C . ALA A 1 318 ? 7.205 4.575 11.475 1.00 11.27 336 ALA A C 1
ATOM 2486 O O . ALA A 1 318 ? 6.267 4.116 10.826 1.00 12.40 336 ALA A O 1
A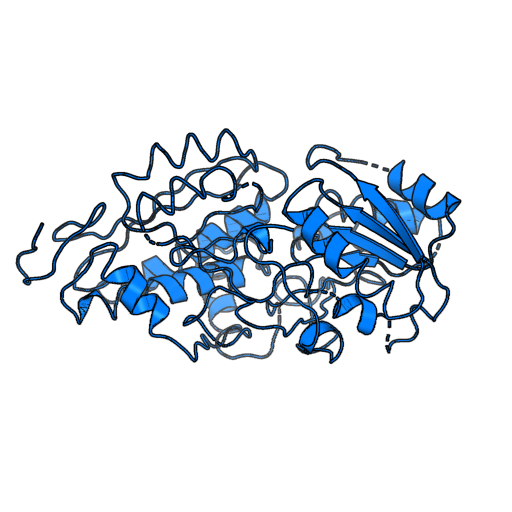TOM 2488 N N . SER A 1 319 ? 8.083 3.811 12.071 1.00 12.86 337 SER A N 1
ATOM 2489 C CA . SER A 1 319 ? 7.979 2.360 12.036 1.00 13.58 337 SER A CA 1
ATOM 2490 C C . SER A 1 319 ? 6.631 1.917 12.644 1.00 13.07 337 SER A C 1
ATOM 2491 O O . SER A 1 319 ? 5.941 1.040 12.123 1.00 14.18 337 SER A O 1
ATOM 2494 N N . ILE A 1 320 ? 6.226 2.518 13.767 1.00 11.92 338 ILE A N 1
ATOM 2495 C CA . ILE A 1 320 ? 4.959 2.192 14.437 1.00 11.66 338 ILE A CA 1
ATOM 2496 C C . ILE A 1 320 ? 3.785 2.476 13.516 1.00 11.48 338 ILE A C 1
ATOM 2497 O O . ILE A 1 320 ? 2.888 1.627 13.343 1.00 11.54 338 ILE A O 1
ATOM 2502 N N . VAL A 1 321 ? 3.701 3.676 12.942 1.00 11.13 339 VAL A N 1
ATOM 2503 C CA . VAL A 1 321 ? 2.563 4.002 12.127 1.00 11.01 339 VAL A CA 1
ATOM 2504 C C . VAL A 1 321 ? 2.502 3.138 10.859 1.00 11.82 339 VAL A C 1
ATOM 2505 O O . VAL A 1 321 ? 1.438 2.719 10.414 1.00 12.11 339 VAL A O 1
ATOM 2509 N N . VAL A 1 322 ? 3.654 2.860 10.251 1.00 11.40 340 VAL A N 1
ATOM 2510 C CA . VAL A 1 322 ? 3.698 2.041 9.030 1.00 12.62 340 VAL A CA 1
ATOM 2511 C C . VAL A 1 322 ? 3.252 0.602 9.344 1.00 12.62 340 VAL A C 1
ATOM 2512 O O . VAL A 1 322 ? 2.521 0.013 8.559 1.00 13.11 340 VAL A O 1
ATOM 2516 N N . SER A 1 323 ? 3.710 0.035 10.453 1.00 13.29 341 SER A N 1
ATOM 2517 C CA A SER A 1 323 ? 3.271 -1.305 10.830 0.60 13.17 341 SER A CA 1
ATOM 2518 C CA B SER A 1 323 ? 3.268 -1.302 10.838 0.40 13.56 341 SER A CA 1
ATOM 2519 C C . SER A 1 323 ? 1.731 -1.342 10.917 1.00 13.24 341 SER A C 1
ATOM 2520 O O . SER A 1 323 ? 1.081 -2.264 10.433 1.00 14.65 341 SER A O 1
ATOM 2525 N N . ALA A 1 324 ? 1.141 -0.323 11.549 1.00 12.90 342 ALA A N 1
ATOM 2526 C CA . ALA A 1 324 ? -0.306 -0.248 11.699 1.00 12.91 342 ALA A CA 1
ATOM 2527 C C . ALA A 1 324 ? -0.978 -0.046 10.357 1.00 11.85 342 ALA A C 1
ATOM 2528 O O . ALA A 1 324 ? -1.975 -0.688 10.057 1.00 12.89 342 ALA A O 1
ATOM 2530 N N . LEU A 1 325 ? -0.392 0.792 9.491 1.00 12.48 343 LEU A N 1
ATOM 2531 C CA . LEU A 1 325 ? -0.977 1.016 8.185 1.00 12.43 343 LEU A CA 1
ATOM 2532 C C . LEU A 1 325 ? -0.985 -0.263 7.339 1.00 13.36 343 LEU A C 1
ATOM 2533 O O . LEU A 1 325 ? -1.946 -0.544 6.651 1.00 13.75 343 LEU A O 1
ATOM 2538 N N . GLU A 1 326 ? 0.088 -1.028 7.424 1.00 14.03 344 GLU A N 1
ATOM 2539 C CA A GLU A 1 326 ? 0.177 -2.272 6.670 0.70 15.63 344 GLU A CA 1
ATOM 2540 C CA B GLU A 1 326 ? 0.209 -2.296 6.700 0.30 15.27 344 GLU A CA 1
ATOM 2541 C C . GLU A 1 326 ? -0.866 -3.291 7.142 1.00 14.66 344 GLU A C 1
ATOM 2542 O O . GLU A 1 326 ? -1.493 -3.976 6.300 1.00 16.90 344 GLU A O 1
ATOM 2553 N N . LYS A 1 327 ? -1.088 -3.403 8.448 1.00 14.44 345 LYS A N 1
ATOM 2554 C CA A LYS A 1 327 ? -2.099 -4.330 8.965 0.60 14.07 345 LYS A CA 1
ATOM 2555 C CA B LYS A 1 327 ? -2.091 -4.324 8.943 0.40 14.23 345 LYS A CA 1
ATOM 2556 C C . LYS A 1 327 ? -3.496 -3.839 8.584 1.00 13.56 345 LYS A C 1
ATOM 2557 O O . LYS A 1 327 ? -4.382 -4.619 8.184 1.00 15.06 345 LYS A O 1
ATOM 2568 N N . ALA A 1 328 ? -3.734 -2.531 8.694 1.00 12.58 346 ALA A N 1
ATOM 2569 C CA . ALA A 1 328 ? -5.021 -1.981 8.297 1.00 13.39 346 ALA A CA 1
ATOM 2570 C C . ALA A 1 328 ? -5.321 -2.180 6.823 1.00 13.75 346 ALA A C 1
ATOM 2571 O O . ALA A 1 328 ? -6.429 -2.506 6.427 1.00 13.65 346 ALA A O 1
ATOM 2573 N N . CYS A 1 329 ? -4.308 -1.978 5.975 1.00 15.70 347 CYS A N 1
ATOM 2574 C CA . CYS A 1 329 ? -4.367 -2.266 4.539 1.00 17.85 347 CYS A CA 1
ATOM 2575 C C . CYS A 1 329 ? -4.808 -3.686 4.276 1.00 15.11 347 CYS A C 1
ATOM 2576 O O . CYS A 1 329 ? -5.673 -3.938 3.413 1.00 17.57 347 CYS A O 1
ATOM 2579 N N . ALA A 1 330 ? -4.178 -4.615 4.969 1.00 17.31 348 ALA A N 1
ATOM 2580 C CA . ALA A 1 330 ? -4.471 -6.027 4.758 1.00 20.29 348 ALA A CA 1
ATOM 2581 C C . ALA A 1 330 ? -5.911 -6.323 5.153 1.00 18.02 348 ALA A C 1
ATOM 2582 O O . ALA A 1 330 ? -6.503 -7.217 4.599 1.00 20.41 348 ALA A O 1
ATOM 2584 N N . ASN A 1 331 ? -6.481 -5.572 6.101 1.00 16.11 349 ASN A N 1
ATOM 2585 C CA . ASN A 1 331 ? -7.908 -5.671 6.444 1.00 15.26 349 ASN A CA 1
ATOM 2586 C C . ASN A 1 331 ? -8.805 -4.820 5.541 1.00 13.72 349 ASN A C 1
ATOM 2587 O O . ASN A 1 331 ? -9.997 -4.643 5.818 1.00 17.28 349 ASN A O 1
ATOM 2592 N N . LYS A 1 332 ? -8.214 -4.258 4.485 1.00 14.72 350 LYS A N 1
ATOM 2593 C CA A LYS A 1 332 ? -8.933 -3.398 3.567 0.70 16.01 350 LYS A CA 1
ATOM 2594 C CA B LYS A 1 332 ? -8.929 -3.395 3.550 0.30 16.33 350 LYS A CA 1
ATOM 2595 C C . LYS A 1 332 ? -9.627 -2.228 4.247 1.00 14.28 350 LYS A C 1
ATOM 2596 O O . LYS A 1 332 ? -10.735 -1.817 3.874 1.00 16.37 350 LYS A O 1
ATOM 2607 N N . ASP A 1 333 ? -8.912 -1.649 5.211 1.00 14.12 351 ASP A N 1
ATOM 2608 C CA . ASP A 1 333 ? -9.533 -0.675 6.114 1.00 13.27 351 ASP A CA 1
ATOM 2609 C C . ASP A 1 333 ? -8.598 0.418 6.555 1.00 13.24 351 ASP A C 1
ATOM 2610 O O . ASP A 1 333 ? -8.123 0.436 7.701 1.00 14.26 351 ASP A O 1
ATOM 2615 N N . LEU A 1 334 ? -8.310 1.350 5.642 1.00 12.60 352 LEU A N 1
ATOM 2616 C CA . LEU A 1 334 ? -7.506 2.532 5.952 1.00 11.99 352 LEU A CA 1
ATOM 2617 C C . LEU A 1 334 ? -8.383 3.682 6.436 1.00 12.89 352 LEU A C 1
ATOM 2618 O O . LEU A 1 334 ? -8.321 4.800 5.961 1.00 14.64 352 LEU A O 1
ATOM 2623 N N . THR A 1 335 ? -9.161 3.385 7.461 1.00 13.78 353 THR A N 1
ATOM 2624 C CA . THR A 1 335 ? -9.962 4.341 8.219 1.00 13.02 353 THR A CA 1
ATOM 2625 C C . THR A 1 335 ? -9.304 4.525 9.549 1.00 11.23 353 THR A C 1
ATOM 2626 O O . THR A 1 335 ? -8.410 3.795 9.946 1.00 12.26 353 THR A O 1
ATOM 2630 N N . ARG A 1 336 ? -9.781 5.531 10.285 1.00 11.63 354 ARG A N 1
ATOM 2631 C CA . ARG A 1 336 ? -9.231 5.754 11.610 1.00 11.85 354 ARG A CA 1
ATOM 2632 C C . ARG A 1 336 ? -9.515 4.586 12.565 1.00 11.02 354 ARG A C 1
ATOM 2633 O O . ARG A 1 336 ? -8.642 4.188 13.306 1.00 11.63 354 ARG A O 1
ATOM 2641 N N . GLU A 1 337 ? -10.696 3.972 12.464 1.00 12.10 355 GLU A N 1
ATOM 2642 C CA A GLU A 1 337 ? -11.006 2.780 13.252 0.60 13.35 355 GLU A CA 1
ATOM 2643 C CA B GLU A 1 337 ? -10.989 2.782 13.270 0.40 13.37 355 GLU A CA 1
ATOM 2644 C C . GLU A 1 337 ? -10.079 1.606 12.875 1.00 11.84 355 GLU A C 1
ATOM 2645 O O . GLU A 1 337 ? -9.494 0.910 13.700 1.00 12.31 355 GLU A O 1
ATOM 2656 N N . GLY A 1 338 ? -9.894 1.407 11.564 1.00 12.51 356 GLY A N 1
ATOM 2657 C CA . GLY A 1 338 ? -9.050 0.318 11.090 1.00 11.95 356 GLY A CA 1
ATOM 2658 C C . GLY A 1 338 ? -7.614 0.499 11.557 1.00 10.62 356 GLY A C 1
ATOM 2659 O O . GLY A 1 338 ? -6.950 -0.438 11.990 1.00 11.64 356 GLY A O 1
ATOM 2660 N N . LEU A 1 339 ? -7.152 1.736 11.515 1.00 10.65 357 LEU A N 1
ATOM 2661 C CA . LEU A 1 339 ? -5.774 2.000 11.863 1.00 10.54 357 LEU A CA 1
ATOM 2662 C C . LEU A 1 339 ? -5.490 1.796 13.333 1.00 9.41 357 LEU A C 1
ATOM 2663 O O . LEU A 1 339 ? -4.512 1.194 13.732 1.00 10.47 357 LEU A O 1
ATOM 2668 N N . ILE A 1 340 ? -6.358 2.324 14.204 1.00 10.22 358 ILE A N 1
ATOM 2669 C CA . ILE A 1 340 ? -6.132 2.198 15.632 1.00 11.35 358 ILE A CA 1
ATOM 2670 C C . ILE A 1 340 ? -6.255 0.752 16.067 1.00 10.33 358 ILE A C 1
ATOM 2671 O O . ILE A 1 340 ? -5.493 0.293 16.899 1.00 11.55 358 ILE A O 1
ATOM 2676 N N . ASN A 1 341 ? -7.200 0.026 15.475 1.00 11.02 359 ASN A N 1
ATOM 2677 C CA . ASN A 1 341 ? -7.351 -1.376 15.872 1.00 11.73 359 ASN A CA 1
ATOM 2678 C C . ASN A 1 341 ? -6.137 -2.193 15.419 1.00 11.48 359 ASN A C 1
ATOM 2679 O O . ASN A 1 341 ? -5.674 -3.055 16.129 1.00 13.17 359 ASN A O 1
ATOM 2684 N N . ALA A 1 342 ? -5.564 -1.878 14.252 1.00 11.35 360 ALA A N 1
ATOM 2685 C CA . ALA A 1 342 ? -4.325 -2.509 13.788 1.00 12.01 360 ALA A CA 1
ATOM 2686 C C . ALA A 1 342 ? -3.194 -2.201 14.765 1.00 12.48 360 ALA A C 1
ATOM 2687 O O . ALA A 1 342 ? -2.467 -3.087 15.187 1.00 14.64 360 ALA A O 1
ATOM 2689 N N . HIS A 1 343 ? -3.056 -0.930 15.164 1.00 11.90 361 HIS A N 1
ATOM 2690 C CA . HIS A 1 343 ? -2.012 -0.568 16.102 1.00 12.06 361 HIS A CA 1
ATOM 2691 C C . HIS A 1 343 ? -2.163 -1.319 17.449 1.00 12.39 361 HIS A C 1
ATOM 2692 O O . HIS A 1 343 ? -1.231 -1.890 17.989 1.00 14.30 361 HIS A O 1
ATOM 2699 N N . ARG A 1 344 ? -3.366 -1.294 18.000 1.00 12.22 362 ARG A N 1
ATOM 2700 C CA . ARG A 1 344 ? -3.644 -1.784 19.368 1.00 13.06 362 ARG A CA 1
ATOM 2701 C C . ARG A 1 344 ? -3.738 -3.290 19.423 1.00 15.49 362 ARG A C 1
ATOM 2702 O O . ARG A 1 344 ? -4.015 -3.828 20.511 1.00 16.10 362 ARG A O 1
ATOM 2710 N N . SER A 1 345 ? -3.564 -3.970 18.294 1.00 12.63 363 SER A N 1
ATOM 2711 C CA . SER A 1 345 ? -3.428 -5.421 18.244 1.00 14.61 363 SER A CA 1
ATOM 2712 C C . SER A 1 345 ? -2.038 -5.905 18.570 1.00 16.02 363 SER A C 1
ATOM 2713 O O . SER A 1 345 ? -1.855 -7.095 18.800 1.00 17.71 363 SER A O 1
ATOM 2716 N N . GLU A 1 346 ? -1.069 -4.997 18.681 1.00 15.83 364 GLU A N 1
ATOM 2717 C CA . GLU A 1 346 ? 0.351 -5.392 18.864 1.00 14.76 364 GLU A CA 1
ATOM 2718 C C . GLU A 1 346 ? 0.756 -5.416 20.289 1.00 13.67 364 GLU A C 1
ATOM 2719 O O . GLU A 1 346 ? 0.884 -4.342 20.947 1.00 14.49 364 GLU A O 1
ATOM 2725 N N . ALA A 1 347 ? 0.893 -6.582 20.875 1.00 13.34 365 ALA A N 1
ATOM 2726 C CA . ALA A 1 347 ? 1.323 -6.789 22.257 1.00 13.75 365 ALA A CA 1
ATOM 2727 C C . ALA A 1 347 ? 2.826 -6.876 22.467 1.00 14.91 365 ALA A C 1
ATOM 2728 O O . ALA A 1 347 ? 3.305 -6.833 23.595 1.00 16.93 365 ALA A O 1
ATOM 2730 N N . ASN A 1 348 ? 3.578 -6.983 21.410 1.00 13.49 366 ASN A N 1
ATOM 2731 C CA . ASN A 1 348 ? 5.007 -7.337 21.498 1.00 15.01 366 ASN A CA 1
ATOM 2732 C C . ASN A 1 348 ? 5.803 -6.637 20.423 1.00 14.41 366 ASN A C 1
ATOM 2733 O O . ASN A 1 348 ? 6.476 -7.273 19.563 1.00 17.36 366 ASN A O 1
ATOM 2738 N N . ALA A 1 349 ? 5.842 -5.327 20.458 1.00 12.18 367 ALA A N 1
ATOM 2739 C CA . ALA A 1 349 ? 6.607 -4.571 19.467 1.00 12.32 367 ALA A CA 1
ATOM 2740 C C . ALA A 1 349 ? 8.077 -4.547 19.844 1.00 11.10 367 ALA A C 1
ATOM 2741 O O . ALA A 1 349 ? 8.477 -4.371 20.976 1.00 13.04 367 ALA A O 1
ATOM 2743 N N . ASP A 1 350 ? 8.927 -4.702 18.818 1.00 12.73 368 ASP A N 1
ATOM 2744 C CA . ASP A 1 350 ? 10.370 -4.496 19.011 1.00 13.73 368 ASP A CA 1
ATOM 2745 C C . ASP A 1 350 ? 10.960 -4.200 17.661 1.00 15.14 368 ASP A C 1
ATOM 2746 O O . ASP A 1 350 ? 11.153 -5.118 16.839 1.00 17.23 368 ASP A O 1
ATOM 2751 N N . ASP A 1 351 ? 11.138 -2.920 17.385 1.00 14.72 369 ASP A N 1
ATOM 2752 C CA . ASP A 1 351 ? 11.663 -2.439 16.105 1.00 17.73 369 ASP A CA 1
ATOM 2753 C C . ASP A 1 351 ? 13.187 -2.565 15.989 1.00 15.33 369 ASP A C 1
ATOM 2754 O O . ASP A 1 351 ? 13.776 -2.155 14.971 1.00 17.46 369 ASP A O 1
ATOM 2759 N N . GLY A 1 352 ? 13.846 -3.147 16.969 1.00 13.74 370 GLY A N 1
ATOM 2760 C CA . GLY A 1 352 ? 15.280 -3.283 16.956 1.00 14.22 370 GLY A CA 1
ATOM 2761 C C . GLY A 1 352 ? 16.060 -2.072 17.384 1.00 13.91 370 GLY A C 1
ATOM 2762 O O . GLY A 1 352 ? 17.293 -2.112 17.335 1.00 14.37 370 GLY A O 1
ATOM 2763 N N . LEU A 1 353 ? 15.388 -1.003 17.782 1.00 13.23 371 LEU A N 1
ATOM 2764 C CA . LEU A 1 353 ? 16.028 0.232 18.138 1.00 14.45 371 LEU A CA 1
ATOM 2765 C C . LEU A 1 353 ? 16.232 0.422 19.625 1.00 14.14 371 LEU A C 1
ATOM 2766 O O . LEU A 1 353 ? 16.661 1.489 20.047 1.00 15.96 371 LEU A O 1
ATOM 2771 N N . GLY A 1 354 ? 15.937 -0.614 20.407 1.00 12.23 372 GLY A N 1
ATOM 2772 C CA . GLY A 1 354 ? 16.298 -0.606 21.822 1.00 12.87 372 GLY A CA 1
ATOM 2773 C C . GLY A 1 354 ? 15.171 -0.346 22.815 1.00 12.18 372 GLY A C 1
ATOM 2774 O O . GLY A 1 354 ? 15.477 -0.228 23.995 1.00 14.84 372 GLY A O 1
ATOM 2775 N N . THR A 1 355 ? 13.927 -0.306 22.368 1.00 11.76 373 THR A N 1
ATOM 2776 C CA . THR A 1 355 ? 12.808 -0.052 23.289 1.00 10.81 373 THR A CA 1
ATOM 2777 C C . THR A 1 355 ? 11.608 -0.931 22.928 1.00 11.24 373 THR A C 1
ATOM 2778 O O . THR A 1 355 ? 10.648 -0.479 22.341 1.00 11.82 373 THR A O 1
ATOM 2782 N N . PRO A 1 356 ? 11.670 -2.203 23.313 1.00 11.58 374 PRO A N 1
ATOM 2783 C CA . PRO A 1 356 ? 10.495 -3.052 23.131 1.00 11.26 374 PRO A CA 1
ATOM 2784 C C . PRO A 1 356 ? 9.289 -2.483 23.914 1.00 10.94 374 PRO A C 1
ATOM 2785 O O . PRO A 1 356 ? 9.473 -1.872 24.987 1.00 12.42 374 PRO A O 1
ATOM 2797 N N . ASN A 1 358 ? 4.677 -2.770 24.545 1.00 11.16 376 ASN A N 1
ATOM 2798 C CA . ASN A 1 358 ? 3.367 -3.383 24.337 1.00 11.57 376 ASN A CA 1
ATOM 2799 C C . ASN A 1 358 ? 2.359 -2.276 24.036 1.00 11.56 376 ASN A C 1
ATOM 2800 O O . ASN A 1 358 ? 2.247 -1.349 24.828 1.00 11.56 376 ASN A O 1
ATOM 2805 N N . PHE A 1 359 ? 1.632 -2.375 22.918 1.00 11.53 377 PHE A N 1
ATOM 2806 C CA . PHE A 1 359 ? 0.665 -1.415 22.467 1.00 11.70 377 PHE A CA 1
ATOM 2807 C C . PHE A 1 359 ? -0.807 -1.743 22.799 1.00 11.79 377 PHE A C 1
ATOM 2808 O O . PHE A 1 359 ? -1.704 -1.048 22.369 1.00 12.90 377 PHE A O 1
ATOM 2816 N N . THR A 1 360 ? -1.052 -2.912 23.384 1.00 12.12 378 THR A N 1
ATOM 2817 C CA . THR A 1 360 ? -2.475 -3.306 23.582 1.00 12.69 378 THR A CA 1
ATOM 2818 C C . THR A 1 360 ? -3.207 -2.519 24.711 1.00 11.20 378 THR A C 1
ATOM 2819 O O . THR A 1 360 ? -4.413 -2.555 24.790 1.00 16.13 378 THR A O 1
ATOM 2823 N N . TYR A 1 361 ? -2.400 -1.947 25.574 1.00 13.34 379 TYR A N 1
ATOM 2824 C CA A TYR A 1 361 ? -2.974 -1.130 26.627 0.70 13.02 379 TYR A CA 1
ATOM 2825 C CA B TYR A 1 361 ? -2.833 -1.255 26.812 0.30 13.16 379 TYR A CA 1
ATOM 2826 C C . TYR A 1 361 ? -2.505 0.268 26.626 1.00 12.95 379 TYR A C 1
ATOM 2827 O O . TYR A 1 361 ? -1.574 0.644 25.869 1.00 14.85 379 TYR A O 1
ATOM 2844 N N . PHE A 1 362 ? -3.202 1.093 27.366 1.00 11.46 380 PHE A N 1
ATOM 2845 C CA . PHE A 1 362 ? -2.897 2.516 27.410 1.00 11.27 380 PHE A CA 1
ATOM 2846 C C . PHE A 1 362 ? -3.274 3.101 28.798 1.00 11.99 380 PHE A C 1
ATOM 2847 O O . PHE A 1 362 ? -3.324 4.308 28.929 1.00 12.69 380 PHE A O 1
ATOM 2855 N N . ASP A 1 363 ? -3.395 2.212 29.783 1.00 11.00 381 ASP A N 1
ATOM 2856 C CA . ASP A 1 363 ? -3.664 2.610 31.151 1.00 11.22 381 ASP A CA 1
ATOM 2857 C C . ASP A 1 363 ? -2.434 2.519 32.017 1.00 11.75 381 ASP A C 1
ATOM 2858 O O . ASP A 1 363 ? -2.550 2.541 33.266 1.00 13.37 381 ASP A O 1
ATOM 2863 N N . LYS A 1 364 ? -1.266 2.411 31.398 1.00 11.26 382 LYS A N 1
ATOM 2864 C CA . LYS A 1 364 ? 0.027 2.276 32.073 1.00 10.67 382 LYS A CA 1
ATOM 2865 C C . LYS A 1 364 ? 1.104 2.446 30.996 1.00 9.45 382 LYS A C 1
ATOM 2866 O O . LYS A 1 364 ? 0.756 2.373 29.819 1.00 9.81 382 LYS A O 1
ATOM 2872 N N . PRO A 1 365 ? 2.337 2.636 31.397 1.00 9.38 383 PRO A N 1
ATOM 2873 C CA . PRO A 1 365 ? 3.355 2.874 30.357 1.00 9.62 383 PRO A CA 1
ATOM 2874 C C . PRO A 1 365 ? 3.605 1.624 29.517 1.00 10.33 383 PRO A C 1
ATOM 2875 O O . PRO A 1 365 ? 3.504 0.500 29.975 1.00 10.44 383 PRO A O 1
ATOM 2879 N N . ALA A 1 366 ? 3.997 1.863 28.259 1.00 10.12 384 ALA A N 1
ATOM 2880 C CA . ALA A 1 366 ? 4.310 0.826 27.292 1.00 9.92 384 ALA A CA 1
ATOM 2881 C C . ALA A 1 366 ? 5.524 -0.021 27.680 1.00 9.66 384 ALA A C 1
ATOM 2882 O O . ALA A 1 366 ? 5.625 -1.141 27.219 1.00 10.26 384 ALA A O 1
ATOM 2884 N N . THR A 1 367 ? 6.397 0.526 28.494 1.00 9.41 385 THR A N 1
ATOM 2885 C CA . THR A 1 367 ? 7.480 -0.153 29.164 1.00 9.18 385 THR A CA 1
ATOM 2886 C C . THR A 1 367 ? 7.849 0.651 30.423 1.00 8.98 385 THR A C 1
ATOM 2887 O O . THR A 1 367 ? 7.502 1.826 30.502 1.00 9.89 385 THR A O 1
ATOM 2891 N N . ARG A 1 368 ? 8.550 0.036 31.338 1.00 8.88 386 ARG A N 1
ATOM 2892 C CA . ARG A 1 368 ? 9.099 0.716 32.522 1.00 9.36 386 ARG A CA 1
ATOM 2893 C C . ARG A 1 368 ? 10.604 0.633 32.618 1.00 8.66 386 ARG A C 1
ATOM 2894 O O . ARG A 1 368 ? 11.170 0.870 33.670 1.00 10.07 386 ARG A O 1
ATOM 2902 N N . LYS A 1 369 ? 11.274 0.342 31.464 1.00 9.41 387 LYS A N 1
ATOM 2903 C CA A LYS A 1 369 ? 12.715 0.223 31.440 0.60 10.20 387 LYS A CA 1
ATOM 2904 C CA B LYS A 1 369 ? 12.719 0.228 31.450 0.40 10.09 387 LYS A CA 1
ATOM 2905 C C . LYS A 1 369 ? 13.361 1.549 30.967 1.00 9.65 387 LYS A C 1
ATOM 2906 O O . LYS A 1 369 ? 12.991 2.103 29.933 1.00 9.85 387 LYS A O 1
ATOM 2917 N N . THR A 1 370 ? 14.278 2.028 31.783 1.00 9.35 388 THR A N 1
ATOM 2918 C CA . THR A 1 370 ? 14.967 3.289 31.557 1.00 9.63 388 THR A CA 1
ATOM 2919 C C . THR A 1 370 ? 16.462 3.041 31.444 1.00 9.42 388 THR A C 1
ATOM 2920 O O . THR A 1 370 ? 17.052 2.354 32.270 1.00 10.09 388 THR A O 1
ATOM 2924 N N . TYR A 1 371 ? 17.082 3.597 30.382 1.00 9.09 389 TYR A N 1
ATOM 2925 C CA . TYR A 1 371 ? 18.545 3.703 30.280 1.00 9.51 389 TYR A CA 1
ATOM 2926 C C . TYR A 1 371 ? 19.042 4.885 31.026 1.00 9.31 389 TYR A C 1
ATOM 2927 O O . TYR A 1 371 ? 18.305 5.887 31.176 1.00 9.36 389 TYR A O 1
ATOM 2936 N N . ILE A 1 372 ? 20.277 4.831 31.512 1.00 9.05 390 ILE A N 1
ATOM 2937 C CA . ILE A 1 372 ? 20.980 6.059 31.907 1.00 9.12 390 ILE A CA 1
ATOM 2938 C C . ILE A 1 372 ? 22.049 6.274 30.810 1.00 9.39 390 ILE A C 1
ATOM 2939 O O . ILE A 1 372 ? 22.851 5.359 30.563 1.00 9.99 390 ILE A O 1
ATOM 2944 N N . ILE A 1 373 ? 22.070 7.437 30.204 1.00 8.83 391 ILE A N 1
ATOM 2945 C CA A ILE A 1 373 ? 23.034 7.795 29.186 0.70 9.13 391 ILE A CA 1
ATOM 2946 C CA B ILE A 1 373 ? 23.064 7.778 29.208 0.30 9.27 391 ILE A CA 1
ATOM 2947 C C . ILE A 1 373 ? 23.806 9.014 29.649 1.00 9.78 391 ILE A C 1
ATOM 2948 O O . ILE A 1 373 ? 23.396 9.731 30.561 1.00 10.40 391 ILE A O 1
ATOM 2957 N N . LYS A 1 374 ? 24.923 9.303 28.987 1.00 9.95 392 LYS A N 1
ATOM 2958 C CA . LYS A 1 374 ? 25.625 10.563 29.214 1.00 9.95 392 LYS A CA 1
ATOM 2959 C C . LYS A 1 374 ? 26.074 11.127 27.867 1.00 9.60 392 LYS A C 1
ATOM 2960 O O . LYS A 1 374 ? 26.398 10.371 26.905 1.00 10.58 392 LYS A O 1
ATOM 2966 N N . PRO A 1 375 ? 26.178 12.446 27.783 1.00 10.05 393 PRO A N 1
ATOM 2967 C CA . PRO A 1 375 ? 26.844 13.080 26.650 1.00 10.64 393 PRO A CA 1
ATOM 2968 C C . PRO A 1 375 ? 28.274 12.589 26.461 1.00 10.68 393 PRO A C 1
ATOM 2969 O O . PRO A 1 375 ? 28.987 12.369 27.437 1.00 11.25 393 PRO A O 1
ATOM 2973 N N . ASP A 1 376 ? 28.692 12.438 25.194 1.00 10.63 394 ASP A N 1
ATOM 2974 C CA A ASP A 1 376 ? 30.057 11.993 24.821 0.70 12.48 394 ASP A CA 1
ATOM 2975 C CA B ASP A 1 376 ? 30.052 12.001 24.840 0.30 12.61 394 ASP A CA 1
ATOM 2976 C C . ASP A 1 376 ? 30.338 12.449 23.431 1.00 13.40 394 ASP A C 1
ATOM 2977 O O . ASP A 1 376 ? 29.632 12.070 22.533 1.00 15.01 394 ASP A O 1
ATOM 2986 N N . GLU A 1 377 ? 31.322 13.297 23.280 1.00 14.85 395 GLU A N 1
ATOM 2987 C CA A GLU A 1 377 ? 31.627 13.815 21.965 0.60 17.41 395 GLU A CA 1
ATOM 2988 C CA B GLU A 1 377 ? 31.592 13.816 21.938 0.40 17.34 395 GLU A CA 1
ATOM 2989 C C . GLU A 1 377 ? 32.231 12.759 21.028 1.00 17.51 395 GLU A C 1
ATOM 2990 O O . GLU A 1 377 ? 32.186 12.906 19.813 1.00 23.98 395 GLU A O 1
ATOM 3001 N N A LYS A 1 378 ? 32.767 11.696 21.607 0.60 16.58 396 LYS A N 1
ATOM 3002 N N B LYS A 1 378 ? 32.819 11.721 21.597 0.40 16.15 396 LYS A N 1
ATOM 3003 C CA A LYS A 1 378 ? 33.413 10.605 20.881 0.60 18.62 396 LYS A CA 1
ATOM 3004 C CA B LYS A 1 378 ? 33.420 10.649 20.806 0.40 19.01 396 LYS A CA 1
ATOM 3005 C C A LYS A 1 378 ? 32.429 9.579 20.322 0.60 22.08 396 LYS A C 1
ATOM 3006 C C B LYS A 1 378 ? 32.432 9.587 20.307 0.40 22.06 396 LYS A C 1
ATOM 3007 O O A LYS A 1 378 ? 32.806 8.695 19.568 0.60 23.58 396 LYS A O 1
ATOM 3008 O O B LYS A 1 378 ? 32.818 8.681 19.580 0.40 22.31 396 LYS A O 1
ATOM 3019 N N . ALA A 1 379 ? 31.169 9.674 20.689 1.00 16.62 397 ALA A N 1
ATOM 3020 C CA . ALA A 1 379 ? 30.215 8.643 20.377 1.00 15.92 397 ALA A CA 1
ATOM 3021 C C . ALA A 1 379 ? 29.284 9.051 19.282 1.00 14.27 397 ALA A C 1
ATOM 3022 O O . ALA A 1 379 ? 28.906 10.213 19.184 1.00 14.83 397 ALA A O 1
ATOM 3024 N N . THR A 1 380 ? 28.847 8.072 18.504 1.00 14.64 398 THR A N 1
ATOM 3025 C CA . THR A 1 380 ? 27.822 8.286 17.500 1.00 14.68 398 THR A CA 1
ATOM 3026 C C . THR A 1 380 ? 26.547 8.782 18.200 1.00 13.90 398 THR A C 1
ATOM 3027 O O . THR A 1 380 ? 26.086 8.191 19.172 1.00 15.61 398 THR A O 1
ATOM 3031 N N . GLY A 1 381 ? 26.004 9.881 17.690 1.00 12.85 399 GLY A N 1
ATOM 3032 C CA . GLY A 1 381 ? 24.836 10.487 18.282 1.00 14.46 399 GLY A CA 1
ATOM 3033 C C . GLY A 1 381 ? 25.103 11.292 19.525 1.00 12.74 399 GLY A C 1
ATOM 3034 O O . GLY A 1 381 ? 24.140 11.724 20.198 1.00 14.00 399 GLY A O 1
ATOM 3035 N N . GLY A 1 382 ? 26.357 11.474 19.903 1.00 12.33 400 GLY A N 1
ATOM 3036 C CA . GLY A 1 382 ? 26.701 12.401 20.983 1.00 12.46 400 GLY A CA 1
ATOM 3037 C C . GLY A 1 382 ? 26.391 11.901 22.381 1.00 11.72 400 GLY A C 1
ATOM 3038 O O . GLY A 1 382 ? 26.387 12.696 23.313 1.00 11.32 400 GLY A O 1
ATOM 3039 N N . ALA A 1 383 ? 26.194 10.598 22.547 1.00 10.62 401 ALA A N 1
ATOM 3040 C CA . ALA A 1 383 ? 25.823 10.053 23.855 1.00 11.29 401 ALA A CA 1
ATOM 3041 C C . ALA A 1 383 ? 26.188 8.587 23.891 1.00 11.45 401 ALA A C 1
ATOM 3042 O O . ALA A 1 383 ? 26.169 7.907 22.870 1.00 12.31 401 ALA A O 1
ATOM 3044 N N . VAL A 1 384 ? 26.426 8.081 25.109 1.00 11.57 402 VAL A N 1
ATOM 3045 C CA A VAL A 1 384 ? 26.719 6.655 25.317 0.70 10.68 402 VAL A CA 1
ATOM 3046 C CA B VAL A 1 384 ? 26.720 6.682 25.317 0.30 10.66 402 VAL A CA 1
ATOM 3047 C C . VAL A 1 384 ? 25.896 6.146 26.489 1.00 9.91 402 VAL A C 1
ATOM 3048 O O . VAL A 1 384 ? 25.566 6.881 27.429 1.00 10.45 402 VAL A O 1
ATOM 3055 N N . ILE A 1 385 ? 25.608 4.860 26.454 1.00 10.41 403 ILE A N 1
ATOM 3056 C CA . ILE A 1 385 ? 24.939 4.194 27.580 1.00 10.54 403 ILE A CA 1
ATOM 3057 C C . ILE A 1 385 ? 25.875 4.105 28.767 1.00 11.23 403 ILE A C 1
ATOM 3058 O O . ILE A 1 385 ? 27.019 3.643 28.654 1.00 13.83 403 ILE A O 1
ATOM 3063 N N . VAL A 1 386 ? 25.386 4.539 29.924 1.00 10.74 404 VAL A N 1
ATOM 3064 C CA . VAL A 1 386 ? 26.063 4.342 31.196 1.00 11.12 404 VAL A CA 1
ATOM 3065 C C . VAL A 1 386 ? 25.440 3.143 31.900 1.00 11.80 404 VAL A C 1
ATOM 3066 O O . VAL A 1 386 ? 26.157 2.304 32.430 1.00 14.75 404 VAL A O 1
ATOM 3070 N N . GLU A 1 387 ? 24.108 3.063 31.896 1.00 11.43 405 GLU A N 1
ATOM 3071 C CA . GLU A 1 387 ? 23.400 1.924 32.481 1.00 11.14 405 GLU A CA 1
ATOM 3072 C C . GLU A 1 387 ? 22.437 1.415 31.479 1.00 11.30 405 GLU A C 1
ATOM 3073 O O . GLU A 1 387 ? 21.599 2.153 30.959 1.00 11.50 405 GLU A O 1
ATOM 3079 N N . GLN A 1 388 ? 22.545 0.121 31.173 1.00 12.23 406 GLN A N 1
ATOM 3080 C CA A GLN A 1 388 ? 21.607 -0.515 30.255 0.60 12.90 406 GLN A CA 1
ATOM 3081 C CA B GLN A 1 388 ? 21.625 -0.527 30.286 0.40 13.01 406 GLN A CA 1
ATOM 3082 C C . GLN A 1 388 ? 20.193 -0.426 30.836 1.00 12.85 406 GLN A C 1
ATOM 3083 O O . GLN A 1 388 ? 19.985 -0.336 32.048 1.00 13.29 406 GLN A O 1
ATOM 3094 N N . ALA A 1 389 ? 19.205 -0.432 29.958 1.00 12.15 407 ALA A N 1
ATOM 3095 C CA . ALA A 1 389 ? 17.818 -0.227 30.391 1.00 11.78 407 ALA A CA 1
ATOM 3096 C C . ALA A 1 389 ? 17.412 -1.171 31.493 1.00 11.37 407 ALA A C 1
ATOM 3097 O O . ALA A 1 389 ? 17.644 -2.368 31.412 1.00 13.50 407 ALA A O 1
ATOM 3099 N N . PHE A 1 390 ? 16.799 -0.626 32.531 1.00 10.73 408 PHE A N 1
ATOM 3100 C CA . PHE A 1 390 ? 16.386 -1.388 33.694 1.00 10.53 408 PHE A CA 1
ATOM 3101 C C . PHE A 1 390 ? 15.067 -0.864 34.238 1.00 10.23 408 PHE A C 1
ATOM 3102 O O . PHE A 1 390 ? 14.741 0.290 34.106 1.00 10.39 408 PHE A O 1
ATOM 3110 N N . GLU A 1 391 ? 14.357 -1.760 34.900 1.00 11.50 409 GLU A N 1
ATOM 3111 C CA . GLU A 1 391 ? 13.163 -1.440 35.662 1.00 10.48 409 GLU A CA 1
ATOM 3112 C C . GLU A 1 391 ? 13.412 -1.713 37.114 1.00 11.88 409 GLU A C 1
ATOM 3113 O O . GLU A 1 391 ? 13.538 -2.869 37.509 1.00 12.80 409 GLU A O 1
ATOM 3119 N N . SER A 1 392 ? 13.581 -0.678 37.897 1.00 10.44 410 SER A N 1
ATOM 3120 C CA . SER A 1 392 ? 13.658 -0.864 39.349 1.00 11.20 410 SER A CA 1
ATOM 3121 C C . SER A 1 392 ? 12.384 -1.432 39.933 1.00 10.42 410 SER A C 1
ATOM 3122 O O . SER A 1 392 ? 11.326 -1.225 39.403 1.00 10.20 410 SER A O 1
ATOM 3125 N N . GLU A 1 393 ? 12.516 -2.161 41.023 1.00 11.93 411 GLU A N 1
ATOM 3126 C CA A GLU A 1 393 ? 11.331 -2.574 41.807 0.60 11.72 411 GLU A CA 1
ATOM 3127 C CA B GLU A 1 393 ? 11.341 -2.601 41.786 0.40 11.91 411 GLU A CA 1
ATOM 3128 C C . GLU A 1 393 ? 10.491 -1.393 42.211 1.00 11.08 411 GLU A C 1
ATOM 3129 O O . GLU A 1 393 ? 9.265 -1.446 42.193 1.00 11.29 411 GLU A O 1
ATOM 3140 N N . LEU A 1 394 ? 11.157 -0.311 42.553 1.00 11.92 412 LEU A N 1
ATOM 3141 C CA . LEU A 1 394 ? 10.521 0.888 42.927 1.00 11.96 412 LEU A CA 1
ATOM 3142 C C . LEU A 1 394 ? 9.577 1.372 41.824 1.00 10.74 412 LEU A C 1
ATOM 3143 O O . LEU A 1 394 ? 8.425 1.743 42.061 1.00 11.24 412 LEU A O 1
ATOM 3148 N N . ALA A 1 395 ? 10.090 1.405 40.577 1.00 10.33 413 ALA A N 1
ATOM 3149 C CA . ALA A 1 395 ? 9.262 1.793 39.461 1.00 9.46 413 ALA A CA 1
ATOM 3150 C C . ALA A 1 395 ? 8.190 0.765 39.099 1.00 10.09 413 ALA A C 1
ATOM 3151 O O . ALA A 1 395 ? 7.120 1.119 38.652 1.00 10.30 413 ALA A O 1
ATOM 3153 N N . LYS A 1 396 ? 8.507 -0.511 39.279 1.00 9.42 414 LYS A N 1
ATOM 3154 C CA . LYS A 1 396 ? 7.580 -1.570 38.951 1.00 10.88 414 LYS A CA 1
ATOM 3155 C C . LYS A 1 396 ? 6.309 -1.483 39.817 1.00 10.34 414 LYS A C 1
ATOM 3156 O O . LYS A 1 396 ? 5.250 -1.756 39.323 1.00 12.40 414 LYS A O 1
ATOM 3162 N N . ASN A 1 397 ? 6.432 -1.102 41.095 1.00 10.16 415 ASN A N 1
ATOM 3163 C CA . ASN A 1 397 ? 5.328 -1.109 42.021 1.00 10.74 415 ASN A CA 1
ATOM 3164 C C . ASN A 1 397 ? 4.607 0.226 42.092 1.00 11.34 415 ASN A C 1
ATOM 3165 O O . ASN A 1 397 ? 3.543 0.310 42.693 1.00 11.78 415 ASN A O 1
ATOM 3170 N N . TYR A 1 398 ? 5.195 1.267 41.519 1.00 10.95 416 TYR A N 1
ATOM 3171 C CA . TYR A 1 398 ? 4.633 2.596 41.492 1.00 9.96 416 TYR A CA 1
ATOM 3172 C C . TYR A 1 398 ? 3.340 2.591 40.716 1.00 9.88 416 TYR A C 1
ATOM 3173 O O . TYR A 1 398 ? 3.180 1.926 39.701 1.00 10.76 416 TYR A O 1
ATOM 3182 N N . GLN A 1 399 ? 2.369 3.362 41.244 1.00 9.59 417 GLN A N 1
ATOM 3183 C CA . GLN A 1 399 ? 1.077 3.583 40.608 1.00 10.22 417 GLN A CA 1
ATOM 3184 C C . GLN A 1 399 ? 1.120 4.740 39.664 1.00 10.28 417 GLN A C 1
ATOM 3185 O O . GLN A 1 399 ? 1.300 5.877 40.070 1.00 11.51 417 GLN A O 1
ATOM 3191 N N . VAL A 1 400 ? 0.999 4.452 38.362 1.00 9.27 418 VAL A N 1
ATOM 3192 C CA . VAL A 1 400 ? 1.170 5.474 37.361 1.00 9.43 418 VAL A CA 1
ATOM 3193 C C . VAL A 1 400 ? -0.203 6.123 37.140 1.00 9.46 418 VAL A C 1
ATOM 3194 O O . VAL A 1 400 ? -1.172 5.433 36.834 1.00 10.64 418 VAL A O 1
ATOM 3198 N N . PRO A 1 401 ? -0.306 7.451 37.265 1.00 9.38 419 PRO A N 1
ATOM 3199 C CA . PRO A 1 401 ? -1.599 8.085 37.019 1.00 9.79 419 PRO A CA 1
ATOM 3200 C C . PRO A 1 401 ? -1.984 8.039 35.561 1.00 9.17 419 PRO A C 1
ATOM 3201 O O . PRO A 1 401 ? -1.091 7.996 34.663 1.00 10.00 419 PRO A O 1
ATOM 3205 N N . VAL A 1 402 ? -3.262 8.043 35.247 1.00 9.65 420 VAL A N 1
ATOM 3206 C CA . VAL A 1 402 ? -3.770 7.868 33.934 1.00 10.74 420 VAL A CA 1
ATOM 3207 C C . VAL A 1 402 ? -4.524 9.085 33.485 1.00 10.13 420 VAL A C 1
ATOM 3208 O O . VAL A 1 402 ? -5.615 9.353 33.950 1.00 14.88 420 VAL A O 1
ATOM 3212 N N . GLY A 1 403 ? -3.912 9.873 32.589 1.00 10.55 421 GLY A N 1
ATOM 3213 C CA . GLY A 1 403 ? -4.549 11.059 32.031 1.00 11.77 421 GLY A CA 1
ATOM 3214 C C . GLY A 1 403 ? -4.399 12.347 32.827 1.00 10.84 421 GLY A C 1
ATOM 3215 O O . GLY A 1 403 ? -4.935 13.369 32.434 1.00 12.16 421 GLY A O 1
ATOM 3216 N N . THR A 1 404 ? -3.644 12.290 33.924 1.00 10.30 422 THR A N 1
ATOM 3217 C CA . THR A 1 404 ? -3.275 13.418 34.732 1.00 10.34 422 THR A CA 1
ATOM 3218 C C . THR A 1 404 ? -1.833 13.211 35.175 1.00 10.53 422 THR A C 1
ATOM 3219 O O . THR A 1 404 ? -1.273 12.136 34.935 1.00 10.41 422 THR A O 1
ATOM 3223 N N . PHE A 1 405 ? -1.257 14.172 35.874 1.00 12.45 423 PHE A N 1
ATOM 3224 C CA . PHE A 1 405 ? 0.009 14.018 36.594 1.00 12.47 423 PHE A CA 1
ATOM 3225 C C . PHE A 1 405 ? -0.177 14.598 37.979 1.00 15.31 423 PHE A C 1
ATOM 3226 O O . PHE A 1 405 ? 0.689 14.326 38.812 1.00 16.05 423 PHE A O 1
#

Radius of gyration: 20.37 Å; Cα contacts (8 Å, |Δi|>4): 978; chains: 1; bounding box: 48×40×61 Å

Foldseek 3Di:
DAEPVRFDAAAQDDNAAAEEEEEFACAALQNLLRVLLVLLLVLLQVVCVVVQHALNHRYHYDYDHQNQPLVSLVVVCVVPLRHHQYYLEHEDDNVLSCVVVCQVSFAHEYPAAFLLQFDGLRYARAFHHLLLLLVVVVVVCVVLDAAAFEEEEEAEPDRQRVRNVNNVVLNCVVRRYHYHYHYDHQPPQAAVSLVVCVVVVGSAYEYEYACSVLLHNLVNNVVVPAHAYEYEAHNHALVSCVDPSNVSFQPRYKYKALFAWLDPWVVVVVLLVSSCVVPVPRAAARSSLVSNVSSVLQSQLSNQLSVVSYSHSVSSSVSSLVAQWDDPRRRHIGRVHRQHHRDSWIWMKTADNPGRNRIHTPGRTDRDPSSVPDDRHHSGD

CATH classification: 3.40.50.2300 (+1 more: 3.40.50.2300)

Organism: Thermomonospora curvata (strain ATCC 19995 / DSM 43183 / JCM 3096 / KCTC 9072 / NBRC 15933 / NCIMB 10081 / Henssen B9) (NCBI:txid471852)

Sequence (381 aa):
ATGPDGVKKQGPGVTDDKKTTIKKLGIATDLTGVVYAPLGKSITQAQQQLYYEEVNQQRRGGVCGRTTIEEAVVVRRDHGYDDPQKKAVSSIYTEELNNNNNVLAIPHFLGSPVSAVKKQRRIESSDKFTIPSAWTTALLGSKKYIQVTGTTYDVDINGVQWLDKKKLIKKGDKLGHVYFEEGDYGGSALRGTKKYAAEEQQLGLEVFELPIKPTDRDKKSQVAALAKEKKVDAILLSAGPQQQAASLLAGIARSQGKKQPILGSNSAYSPQLLATPAKKPALVEGFFIIATAGAPSADLPAIKKKLAEAYSSKKKYPKKDPLDSSGVVNGYGGASIVVSSALEEKKACANKKDLTREEGLINAHRSEANADDGLGTPNFTYYFDKPATRKKTYIIIKPDDEEKKATGGAVVIVEQQAFESEELAKNYQVPVGTF

Secondary structure (DSSP, 8-state):
-B-TTS-EE-TTB-SSEEEEEEEE-SSSTTHHHHHHHHHHHHHHHHHHHHTT-BTTBEEEEEEEE-TT-HHHHHHHHHHHTTT-S-EEEEE----GGGHHHHHHH--EEEE---GGG-S-TTB---S--TTT--HHHHH---SSS-TT-EEEEEEETTHHHHHHHHHHHHHHHHHT-EEEEEEE-TT----HHHHHHHHTT-SEEEEES-HHHHHHHHHHHHHT----EEE-TTS--GGGGGSTTHHHHSSSEEEEESS----S-HHHHHHHHHHHHH-TTS---HHHHHHHHHHHHHHHHHHHHHHTTEESHHHHHHHHTT-S----SSS----S--SS-S---EEEEEE-TTSGGGEEEEEEEE--HHHHHS---SS--